Protein AF-0000000074219442 (afdb_homodimer)

InterPro domains:
  IPR007194 Transport protein particle (TRAPP) component [PF04051] (35-181)
  IPR016696 TRAPP I complex, subunit 5 [PIRSF017479] (15-192)
  IPR016696 TRAPP I complex, subunit 5 [PTHR20902] (13-192)
  IPR016696 TRAPP I complex, subunit 5 [cd14943] (30-181)
  IPR024096 NO signalling/Golgi transport ligand-binding domain superfamily [SSF111126] (28-192)

Nearest PDB structures (foldseek):
  2j3w-assembly2_B  TM=8.821E-01  e=2.856E-18  Danio rerio
  7b70-assembly1_F  TM=9.256E-01  e=7.424E-17  Drosophila melanogaster
  2j3r-assembly1_B  TM=8.902E-01  e=1.440E-16  Danio rerio
  7kmt-assembly1_J  TM=8.559E-01  e=8.862E-13  Saccharomyces cerevisiae
  3cue-assembly3_N  TM=8.553E-01  e=2.394E-12  unclassified

pLDDT: mean 84.83, std 19.52, range [26.05, 98.81]

Structure (mmCIF, N/CA/C/O backbone):
data_AF-0000000074219442-model_v1
#
loop_
_entity.id
_entity.type
_entity.pdbx_description
1 polymer 'Trafficking protein particle complex subunit 5'
#
loop_
_atom_site.group_PDB
_atom_site.id
_atom_site.type_symbol
_atom_site.label_atom_id
_atom_site.label_alt_id
_atom_site.label_comp_id
_atom_site.label_asym_id
_atom_site.label_entity_id
_atom_site.label_seq_id
_atom_site.pdbx_PDB_ins_code
_atom_site.Cartn_x
_atom_site.Cartn_y
_atom_site.Cartn_z
_atom_site.occupancy
_atom_site.B_iso_or_equiv
_atom_site.auth_seq_id
_atom_site.auth_comp_id
_atom_site.auth_asym_id
_atom_site.auth_atom_id
_atom_site.pdbx_PDB_model_num
ATOM 1 N N . MET A 1 1 ? 8.703 -20.031 -36.094 1 27.77 1 MET A N 1
ATOM 2 C CA . MET A 1 1 ? 9.367 -18.781 -35.719 1 27.77 1 MET A CA 1
ATOM 3 C C . MET A 1 1 ? 9.289 -18.578 -34.219 1 27.77 1 MET A C 1
ATOM 5 O O . MET A 1 1 ? 8.195 -18.547 -33.625 1 27.77 1 MET A O 1
ATOM 9 N N . ASP A 1 2 ? 10.297 -19.062 -33.438 1 28.5 2 ASP A N 1
ATOM 10 C CA . ASP A 1 2 ? 10.516 -19.344 -32.031 1 28.5 2 ASP A CA 1
ATOM 11 C C . ASP A 1 2 ? 10.578 -18.047 -31.219 1 28.5 2 ASP A C 1
ATOM 13 O O . ASP A 1 2 ? 11.562 -17.312 -31.297 1 28.5 2 ASP A O 1
ATOM 17 N N . THR A 1 3 ? 9.57 -17.25 -31.266 1 30.83 3 THR A N 1
ATOM 18 C CA . THR A 1 3 ? 9.562 -15.922 -30.672 1 30.83 3 THR A CA 1
ATOM 19 C C . THR A 1 3 ? 9.812 -16.016 -29.172 1 30.83 3 THR A C 1
ATOM 21 O O . THR A 1 3 ? 8.875 -16.25 -28.391 1 30.83 3 THR A O 1
ATOM 24 N N . THR A 1 4 ? 11.016 -16.422 -28.844 1 31.28 4 THR A N 1
ATOM 25 C CA . THR A 1 4 ? 11.461 -16.438 -27.453 1 31.28 4 THR A CA 1
ATOM 26 C C . THR A 1 4 ? 11.445 -15.023 -26.859 1 31.28 4 THR A C 1
ATOM 28 O O . THR A 1 4 ? 12.055 -14.109 -27.406 1 31.28 4 THR A O 1
ATOM 31 N N . PRO A 1 5 ? 10.383 -14.625 -26.281 1 33.31 5 PRO A N 1
ATOM 32 C CA . PRO A 1 5 ? 10.438 -13.25 -25.766 1 33.31 5 PRO A CA 1
ATOM 33 C C . PRO A 1 5 ? 11.719 -12.961 -25 1 33.31 5 PRO A C 1
ATOM 35 O O . PRO A 1 5 ? 12.133 -13.758 -24.156 1 33.31 5 PRO 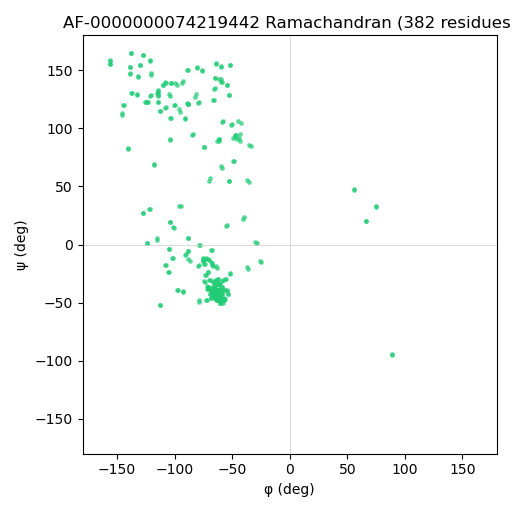A O 1
ATOM 38 N N . VAL A 1 6 ? 12.75 -12.414 -25.641 1 32.22 6 VAL A N 1
ATOM 39 C CA . VAL A 1 6 ? 13.992 -11.93 -25.047 1 32.22 6 VAL A CA 1
ATOM 40 C C . VAL A 1 6 ? 13.68 -11.008 -23.875 1 32.22 6 VAL A C 1
ATOM 42 O O . VAL A 1 6 ? 12.891 -10.07 -24 1 32.22 6 VAL A O 1
ATOM 45 N N . PHE A 1 7 ? 13.836 -11.516 -22.688 1 31.52 7 PHE A N 1
ATOM 46 C CA . PHE A 1 7 ? 13.781 -10.828 -21.406 1 31.52 7 PHE A CA 1
ATOM 47 C C . PHE A 1 7 ? 14.719 -9.633 -21.391 1 31.52 7 PHE A C 1
ATOM 49 O O . PHE A 1 7 ? 15.945 -9.797 -21.422 1 31.52 7 PHE A O 1
ATOM 56 N N . SER A 1 8 ? 14.547 -8.781 -22.359 1 32.91 8 SER A N 1
ATOM 57 C CA . SER A 1 8 ? 15.406 -7.602 -22.281 1 32.91 8 SER A CA 1
ATOM 58 C C . SER A 1 8 ? 15.477 -7.066 -20.859 1 32.91 8 SER A C 1
ATOM 60 O O . SER A 1 8 ? 14.445 -6.863 -20.219 1 32.91 8 SER A O 1
ATOM 62 N N . GLY A 1 9 ? 16.484 -7.469 -20.141 1 29.05 9 GLY A N 1
ATOM 63 C CA . GLY A 1 9 ? 16.953 -7.047 -18.828 1 29.05 9 GLY A CA 1
ATOM 64 C C . GLY A 1 9 ? 16.875 -5.547 -18.625 1 29.05 9 GLY A C 1
ATOM 65 O O . GLY A 1 9 ? 17.891 -4.852 -18.703 1 29.05 9 GLY A O 1
ATOM 66 N N . LYS A 1 10 ? 16.094 -4.832 -19.312 1 34.84 10 LYS A N 1
ATOM 67 C CA . LYS A 1 10 ? 16.188 -3.469 -18.797 1 34.84 10 LYS A CA 1
ATOM 68 C C . LYS A 1 10 ? 16.156 -3.455 -17.281 1 34.84 10 LYS A C 1
ATOM 70 O O . LYS A 1 10 ? 15.312 -4.117 -16.656 1 34.84 10 LYS A O 1
ATOM 75 N N . SER A 1 11 ? 17.219 -3.217 -16.609 1 34.56 11 SER A N 1
ATOM 76 C CA . SER A 1 11 ? 17.422 -3.041 -15.172 1 34.56 11 SER A CA 1
ATOM 77 C C . SER A 1 11 ? 16.266 -2.293 -14.531 1 34.56 11 SER A C 1
ATOM 79 O O . SER A 1 11 ? 16.109 -1.088 -14.734 1 34.56 11 SER A O 1
ATOM 81 N N . ARG A 1 12 ? 15.188 -2.781 -14.711 1 40.31 12 ARG A N 1
ATOM 82 C CA . ARG A 1 12 ? 14.062 -2.092 -14.094 1 40.31 12 ARG A CA 1
ATOM 83 C C . ARG A 1 12 ? 14.383 -1.667 -12.672 1 40.31 12 ARG A C 1
ATOM 85 O O . ARG A 1 12 ? 14.758 -2.498 -11.836 1 40.31 12 ARG A O 1
ATOM 92 N N . PHE A 1 13 ? 14.93 -0.485 -12.484 1 40.91 13 PHE A N 1
ATOM 93 C CA . PHE A 1 13 ? 15.242 0.17 -11.219 1 40.91 13 PHE A CA 1
ATOM 94 C C . PHE A 1 13 ? 14.195 -0.165 -10.164 1 40.91 13 PHE A C 1
ATOM 96 O O . PHE A 1 13 ? 13 0.025 -10.383 1 40.91 13 PHE A O 1
ATOM 103 N N . SER A 1 14 ? 14.438 -1.285 -9.531 1 49.28 14 SER A N 1
ATOM 104 C CA . SER A 1 14 ? 13.547 -1.719 -8.469 1 49.28 14 SER A CA 1
ATOM 105 C C . SER A 1 14 ? 13.555 -0.735 -7.301 1 49.28 14 SER A C 1
ATOM 107 O O . SER A 1 14 ? 14.602 -0.496 -6.695 1 49.28 14 SER A O 1
ATOM 109 N N . PHE A 1 15 ? 12.758 0.187 -7.324 1 50 15 PHE A N 1
ATOM 110 C CA . PHE A 1 15 ? 12.648 1.124 -6.215 1 50 15 PHE A CA 1
ATOM 111 C C . PHE A 1 15 ? 12.852 0.412 -4.883 1 50 15 PHE A C 1
ATOM 113 O O . PHE A 1 15 ? 13.172 1.047 -3.875 1 50 15 PHE A O 1
ATOM 120 N N . LEU A 1 16 ? 12.648 -0.966 -4.863 1 53 16 LEU A N 1
ATOM 121 C CA . LEU A 1 16 ? 12.727 -1.647 -3.576 1 53 16 LEU A CA 1
ATOM 122 C C . LEU A 1 16 ? 14.125 -2.211 -3.344 1 53 16 LEU A C 1
ATOM 124 O O . LEU A 1 16 ? 14.289 -3.203 -2.631 1 53 16 LEU A O 1
ATOM 128 N N . ASP A 1 17 ? 15.18 -1.583 -3.807 1 46.81 17 ASP A N 1
ATOM 129 C CA . ASP A 1 17 ? 16.469 -2.23 -3.65 1 46.81 17 ASP A CA 1
ATOM 130 C C . ASP A 1 17 ? 16.938 -2.197 -2.193 1 46.81 17 ASP A C 1
ATOM 132 O O . ASP A 1 17 ? 18 -2.713 -1.861 1 46.81 17 ASP A O 1
ATOM 136 N N . LYS A 1 18 ? 16.266 -1.42 -1.367 1 50.41 18 LYS A N 1
ATOM 137 C CA . LYS A 1 18 ? 16.859 -1.472 -0.033 1 50.41 18 LYS A CA 1
ATOM 138 C C . LYS A 1 18 ? 16.375 -2.701 0.733 1 50.41 18 LYS A C 1
ATOM 140 O O . LYS A 1 18 ? 15.211 -3.107 0.6 1 50.41 18 LYS A O 1
ATOM 145 N N . SER A 1 19 ? 17.391 -3.531 1.278 1 44.75 19 SER A N 1
ATOM 146 C CA . SER A 1 19 ? 17.281 -4.855 1.879 1 44.75 19 SER A CA 1
ATOM 147 C C . SER A 1 19 ? 16.156 -4.914 2.902 1 44.75 19 SER A C 1
ATOM 149 O O . SER A 1 19 ? 16.141 -4.141 3.861 1 44.75 19 SER A O 1
ATOM 151 N N . ILE A 1 20 ? 14.953 -5.281 2.613 1 48.44 20 ILE A N 1
ATOM 152 C CA . ILE A 1 20 ? 14.023 -5.773 3.623 1 48.44 20 ILE A CA 1
ATOM 153 C C . ILE A 1 20 ? 14.703 -6.84 4.477 1 48.44 20 ILE A C 1
ATOM 155 O O . ILE A 1 20 ? 15 -7.938 3.99 1 48.44 20 ILE A O 1
ATOM 159 N N . GLU A 1 21 ? 15.625 -6.406 5.312 1 42.62 21 GLU A N 1
ATOM 160 C CA . GLU A 1 21 ? 16.344 -7.355 6.156 1 42.62 21 GLU A CA 1
ATOM 161 C C . GLU A 1 21 ? 15.375 -8.211 6.973 1 42.62 21 GLU A C 1
ATOM 163 O O . GLU A 1 21 ? 14.289 -7.75 7.332 1 42.62 21 GLU A O 1
ATOM 168 N N . LYS A 1 22 ? 15.547 -9.562 7.129 1 44.16 22 LYS A N 1
ATOM 169 C CA . LYS A 1 22 ? 14.883 -10.703 7.754 1 44.16 22 LYS A CA 1
ATOM 170 C C . LYS A 1 22 ? 14.625 -10.445 9.234 1 44.16 22 LYS A C 1
ATOM 172 O O . LYS A 1 22 ? 14.883 -11.305 10.078 1 44.16 22 LYS A O 1
ATOM 177 N N . THR A 1 23 ? 14.602 -9.453 9.961 1 38.31 23 THR A N 1
ATOM 178 C CA . THR A 1 23 ? 14.461 -9.812 11.367 1 38.31 23 THR A CA 1
ATOM 179 C C . THR A 1 23 ? 13 -10.023 11.734 1 38.31 23 THR A C 1
ATOM 181 O O . THR A 1 23 ? 12.172 -9.117 11.562 1 38.31 23 THR A O 1
ATOM 184 N N . LYS A 1 24 ? 12.484 -11.234 11.711 1 45.91 24 LYS A N 1
ATOM 185 C CA . LYS A 1 24 ? 11.203 -11.664 12.258 1 45.91 24 LYS A CA 1
ATOM 186 C C . LYS A 1 24 ? 10.805 -10.828 13.477 1 45.91 24 LYS A C 1
ATOM 188 O O . LYS A 1 24 ? 9.922 -11.211 14.242 1 45.91 24 LYS A O 1
ATOM 193 N N . SER A 1 25 ? 11.492 -9.883 13.898 1 44.81 25 SER A N 1
ATOM 194 C CA . SER A 1 25 ? 11.164 -9.188 15.141 1 44.81 25 SER A CA 1
ATOM 195 C C . SER A 1 25 ? 9.984 -8.242 14.953 1 44.81 25 SER A C 1
ATOM 197 O O . SER A 1 25 ? 9.633 -7.891 13.82 1 44.81 25 SER A O 1
ATOM 199 N N . ARG A 1 26 ? 9.227 -8.039 15.984 1 49.53 26 ARG A N 1
ATOM 200 C CA . ARG A 1 26 ? 8.188 -7.027 16.141 1 49.53 26 ARG A CA 1
ATOM 201 C C . ARG A 1 26 ? 8.453 -5.828 15.234 1 49.53 26 ARG A C 1
ATOM 203 O O . ARG A 1 26 ? 7.52 -5.121 14.844 1 49.53 26 ARG A O 1
ATOM 210 N N . SER A 1 27 ? 9.625 -5.754 14.734 1 58.12 27 SER A N 1
ATOM 211 C CA . SER A 1 27 ? 10.125 -4.621 13.961 1 58.12 27 SER A CA 1
ATOM 212 C C . SER A 1 27 ? 9.805 -4.77 12.477 1 58.12 27 SER A C 1
ATOM 214 O O . SER A 1 27 ? 9.914 -3.812 11.711 1 58.12 27 SER A O 1
ATOM 216 N N . ASP A 1 28 ? 8.977 -5.926 12.172 1 78.44 28 ASP A N 1
ATOM 217 C CA . ASP A 1 28 ? 8.75 -6.164 10.75 1 78.44 28 ASP A CA 1
ATOM 218 C C . ASP A 1 28 ? 7.262 -6.145 10.422 1 78.44 28 ASP A C 1
ATOM 220 O O . ASP A 1 28 ? 6.805 -6.887 9.547 1 78.44 28 ASP A O 1
ATOM 224 N N . GLN A 1 29 ? 6.594 -5.324 11.234 1 88.44 29 GLN A N 1
ATOM 225 C CA . GLN A 1 29 ? 5.148 -5.234 11.023 1 88.44 29 GLN A CA 1
ATOM 226 C C . GLN A 1 29 ? 4.699 -3.779 10.93 1 88.44 29 GLN A C 1
ATOM 228 O O . GLN A 1 29 ? 5.387 -2.877 11.414 1 88.44 29 GLN A O 1
ATOM 233 N N . ILE A 1 30 ? 3.629 -3.588 10.273 1 91.06 30 ILE A N 1
ATOM 234 C CA . ILE A 1 30 ? 2.998 -2.279 10.133 1 91.06 30 ILE A CA 1
ATOM 235 C C . ILE A 1 30 ? 1.486 -2.414 10.297 1 91.06 30 ILE A C 1
ATOM 237 O O . ILE A 1 30 ? 0.949 -3.525 10.266 1 91.06 30 ILE A O 1
ATOM 241 N N . SER A 1 31 ? 0.916 -1.296 10.5 1 91.75 31 SER A N 1
ATOM 242 C CA . SER A 1 31 ? -0.524 -1.318 10.734 1 91.75 31 SER A CA 1
ATOM 243 C C . SER A 1 31 ? -1.277 -1.804 9.5 1 91.75 31 SER A C 1
ATOM 245 O O . SER A 1 31 ? -0.92 -1.457 8.367 1 91.75 31 SER A O 1
ATOM 247 N N . LEU A 1 32 ? -2.318 -2.541 9.773 1 91.56 32 LEU A N 1
ATOM 248 C CA . LEU A 1 32 ? -3.205 -2.971 8.695 1 91.56 32 LEU A CA 1
ATOM 249 C C . LEU A 1 32 ? -3.887 -1.774 8.039 1 91.56 32 LEU A C 1
ATOM 251 O O . LEU A 1 32 ? -4.152 -1.787 6.836 1 91.56 32 LEU A O 1
ATOM 255 N N . SER A 1 33 ? -4.121 -0.738 8.773 1 90.5 33 SER A N 1
ATOM 256 C CA . SER A 1 33 ? -4.754 0.472 8.258 1 90.5 33 SER A CA 1
ATOM 257 C C . SER A 1 33 ? -3.902 1.125 7.176 1 90.5 33 SER A C 1
ATOM 259 O O . SER A 1 33 ? -4.418 1.518 6.125 1 90.5 33 SER A O 1
ATOM 261 N N . ALA A 1 34 ? -2.633 1.203 7.457 1 92.62 34 ALA A N 1
ATOM 262 C CA . ALA A 1 34 ? -1.716 1.794 6.484 1 92.62 34 ALA A CA 1
ATOM 263 C C . ALA A 1 34 ? -1.759 1.038 5.16 1 92.62 34 ALA A C 1
ATOM 265 O O . ALA A 1 34 ? -1.825 1.65 4.09 1 92.62 34 ALA A O 1
ATOM 266 N N . PHE A 1 35 ? -1.78 -0.255 5.262 1 93.75 35 PHE A N 1
ATOM 267 C CA . PHE A 1 35 ? -1.862 -1.09 4.07 1 93.75 35 PHE A CA 1
ATOM 268 C C . PHE A 1 35 ? -3.186 -0.872 3.346 1 93.75 35 PHE A C 1
ATOM 270 O O . PHE A 1 35 ? -3.211 -0.711 2.125 1 93.75 35 PHE A O 1
ATOM 277 N N . ALA A 1 36 ? -4.211 -0.86 4.105 1 93.25 36 ALA A N 1
ATOM 278 C CA . ALA A 1 36 ? -5.551 -0.724 3.539 1 93.25 36 ALA A CA 1
ATOM 279 C C . ALA A 1 36 ? -5.691 0.591 2.777 1 93.25 36 ALA A C 1
ATOM 281 O O . ALA A 1 36 ? -6.223 0.618 1.666 1 93.25 36 ALA A O 1
ATOM 282 N N . PHE A 1 37 ? -5.203 1.646 3.303 1 92.44 37 PHE A N 1
ATOM 283 C CA . PHE A 1 37 ? -5.309 2.951 2.662 1 92.44 37 PHE A CA 1
ATOM 284 C C . PHE A 1 37 ? -4.488 2.99 1.378 1 92.44 37 PHE A C 1
ATOM 286 O O . PHE A 1 37 ? -4.926 3.553 0.372 1 92.44 37 PHE A O 1
ATOM 293 N N . LEU A 1 38 ? -3.338 2.402 1.441 1 93.19 38 LEU A N 1
ATOM 294 C CA . LEU A 1 38 ? -2.492 2.367 0.252 1 93.19 38 LEU A CA 1
ATOM 295 C C . LEU A 1 38 ? -3.139 1.533 -0.849 1 93.19 38 LEU A C 1
ATOM 297 O O . LEU A 1 38 ? -3.139 1.93 -2.016 1 93.19 38 LEU A O 1
ATOM 301 N N . PHE A 1 39 ? -3.627 0.401 -0.478 1 95.12 39 PHE A N 1
ATOM 302 C CA . PHE A 1 39 ? -4.227 -0.478 -1.474 1 95.12 39 PHE A CA 1
ATOM 303 C C . PHE A 1 39 ? -5.469 0.162 -2.082 1 95.12 39 PHE A C 1
ATOM 305 O O . PHE A 1 39 ? -5.738 -0.003 -3.275 1 95.12 39 PHE A O 1
ATOM 312 N N . ALA A 1 40 ? -6.188 0.871 -1.245 1 92.62 40 ALA A N 1
ATOM 313 C CA . ALA A 1 40 ? -7.352 1.591 -1.756 1 92.62 40 ALA A CA 1
ATOM 314 C C . ALA A 1 40 ? -6.949 2.594 -2.832 1 92.62 40 ALA A C 1
ATOM 316 O O . ALA A 1 40 ? -7.637 2.74 -3.844 1 92.62 40 ALA A O 1
ATOM 317 N N . GLU A 1 41 ? -5.852 3.271 -2.609 1 92.44 41 GLU A N 1
ATOM 318 C CA . GLU A 1 41 ? -5.348 4.219 -3.602 1 92.44 41 GLU A CA 1
ATOM 319 C C . GLU A 1 41 ? -4.926 3.504 -4.883 1 92.44 41 GLU A C 1
ATOM 321 O O . GLU A 1 41 ? -5.16 4.004 -5.984 1 92.44 41 GLU A O 1
ATOM 326 N N . LEU A 1 42 ? -4.332 2.359 -4.715 1 93.12 42 LEU A N 1
ATOM 327 C CA . LEU A 1 42 ? -3.924 1.566 -5.871 1 93.12 42 LEU A CA 1
ATOM 328 C C . LEU A 1 42 ? -5.137 1.125 -6.684 1 93.12 42 LEU A C 1
ATOM 330 O O . LEU A 1 42 ? -5.129 1.203 -7.914 1 93.12 42 LEU A O 1
ATOM 334 N N . VAL A 1 43 ? -6.152 0.688 -6.008 1 92.19 43 VAL A N 1
ATOM 335 C CA . VAL A 1 43 ? -7.387 0.262 -6.664 1 92.19 43 VAL A CA 1
ATOM 336 C C . VAL A 1 43 ? -8.016 1.443 -7.398 1 92.19 43 VAL A C 1
ATOM 338 O O . VAL A 1 43 ? -8.484 1.298 -8.531 1 92.19 43 VAL A O 1
ATOM 341 N N . GLN A 1 44 ? -8.008 2.566 -6.727 1 88.38 44 GLN A N 1
ATOM 342 C CA . GLN A 1 44 ? -8.547 3.77 -7.355 1 88.38 44 GLN A CA 1
ATOM 343 C C . GLN A 1 44 ? -7.777 4.113 -8.633 1 88.38 44 GLN A C 1
ATOM 345 O O . GLN A 1 44 ? -8.383 4.484 -9.641 1 88.38 44 GLN A O 1
ATOM 350 N N . TYR A 1 45 ? -6.535 4 -8.539 1 87.75 45 TYR A N 1
ATOM 351 C CA . TYR A 1 45 ? -5.699 4.223 -9.711 1 87.75 45 TYR A CA 1
ATOM 352 C C . TYR A 1 45 ? -6.062 3.252 -10.828 1 87.75 45 TYR A C 1
ATOM 354 O O . TYR A 1 45 ? -6.199 3.654 -11.984 1 87.75 45 TYR A O 1
ATOM 362 N N . CYS A 1 46 ? -6.188 1.986 -10.5 1 90.12 46 CYS A N 1
ATOM 363 C CA . CYS A 1 46 ? -6.551 0.983 -11.492 1 90.12 46 CYS A CA 1
ATOM 364 C C . CYS A 1 46 ? -7.902 1.305 -12.117 1 90.12 46 CYS A C 1
ATOM 366 O O . CYS A 1 46 ? -8.07 1.181 -13.336 1 90.12 46 CYS A O 1
ATOM 368 N N . GLU A 1 47 ? -8.773 1.735 -11.297 1 87.31 47 GLU A N 1
ATOM 369 C CA . GLU A 1 47 ? -10.109 2.086 -11.766 1 87.31 47 GLU A CA 1
ATOM 370 C C . GLU A 1 47 ? -10.062 3.256 -12.75 1 87.31 47 GLU A C 1
ATOM 372 O O . GLU A 1 47 ? -10.758 3.252 -13.766 1 87.31 47 GLU A O 1
ATOM 377 N N . ASN A 1 48 ? -9.203 4.195 -12.461 1 86.12 48 ASN A N 1
ATOM 378 C CA . ASN A 1 48 ? -9.125 5.402 -13.273 1 86.12 48 ASN A CA 1
ATOM 379 C C . ASN A 1 48 ? -8.344 5.16 -14.562 1 86.12 48 ASN A C 1
ATOM 381 O O . ASN A 1 48 ? -8.422 5.953 -15.5 1 86.12 48 ASN A O 1
ATOM 385 N N . SER A 1 49 ? -7.602 4.113 -14.57 1 87.06 49 SER A N 1
ATOM 386 C CA . SER A 1 49 ? -6.727 3.852 -15.703 1 87.06 49 SER A CA 1
ATOM 387 C C . SER A 1 49 ? -7.43 3.002 -16.766 1 87.06 49 SER A C 1
ATOM 389 O O . SER A 1 49 ? -6.895 2.787 -17.844 1 87.06 49 SER A O 1
ATOM 391 N N . VAL A 1 50 ? -8.594 2.518 -16.406 1 87 50 VAL A N 1
ATOM 392 C CA . VAL A 1 50 ? -9.273 1.612 -17.328 1 87 50 VAL A CA 1
ATOM 393 C C . VAL A 1 50 ? -10.633 2.184 -17.703 1 87 50 VAL A C 1
ATOM 395 O O . VAL A 1 50 ? -11.164 3.059 -17.016 1 87 50 VAL A O 1
ATOM 398 N N . GLN A 1 51 ? -11.141 1.716 -18.859 1 83.75 51 GLN A N 1
ATOM 399 C CA . GLN A 1 51 ? -12.438 2.191 -19.328 1 83.75 51 GLN A CA 1
ATOM 400 C C . GLN A 1 51 ? -13.562 1.28 -18.859 1 83.75 51 GLN A C 1
ATOM 402 O O . GLN A 1 51 ? -14.633 1.758 -18.469 1 83.75 51 GLN A O 1
ATOM 407 N N . LEU A 1 52 ? -13.281 -0.032 -18.906 1 80.38 52 LEU A N 1
ATOM 408 C CA . LEU A 1 52 ? -14.273 -1.009 -18.469 1 80.38 52 LEU A CA 1
ATOM 409 C C . LEU A 1 52 ? -13.867 -1.646 -17.141 1 80.38 52 LEU A C 1
ATOM 411 O O . LEU A 1 52 ? -12.688 -1.934 -16.922 1 80.38 52 LEU A O 1
ATOM 415 N N . ALA A 1 53 ? -14.82 -1.814 -16.344 1 76.25 53 ALA A N 1
ATOM 416 C CA . ALA A 1 53 ? -14.586 -2.389 -15.016 1 76.25 53 ALA A CA 1
ATOM 417 C C . ALA A 1 53 ? -13.953 -3.77 -15.117 1 76.25 53 ALA A C 1
ATOM 419 O O . ALA A 1 53 ? -13.133 -4.148 -14.281 1 76.25 53 ALA A O 1
ATOM 420 N N . SER A 1 54 ? -14.32 -4.434 -16.188 1 77.12 54 SER A N 1
ATOM 421 C CA . SER A 1 54 ? -13.789 -5.773 -16.406 1 77.12 54 SER A CA 1
ATOM 422 C C . SER A 1 54 ? -12.273 -5.746 -16.578 1 77.12 54 SER A C 1
ATOM 424 O O . SER A 1 54 ? -11.594 -6.738 -16.312 1 77.12 54 SER A O 1
ATOM 426 N N . GLU A 1 55 ? -11.773 -4.578 -16.922 1 91.19 55 GLU A N 1
ATOM 427 C CA . GLU A 1 55 ? -10.344 -4.418 -17.172 1 91.19 55 GLU A CA 1
ATOM 428 C C . GLU A 1 55 ? -9.594 -4.129 -15.875 1 91.19 55 GLU A C 1
ATOM 430 O O . GLU A 1 55 ? -8.367 -4.254 -15.82 1 91.19 55 GLU A O 1
ATOM 435 N N . MET A 1 56 ? -10.336 -3.793 -14.852 1 90.19 56 MET A N 1
ATOM 436 C CA . MET A 1 56 ? -9.711 -3.43 -13.586 1 90.19 56 MET A CA 1
ATOM 437 C C . MET A 1 56 ? -9 -4.629 -12.969 1 90.19 56 MET A C 1
ATOM 439 O O . MET A 1 56 ? -7.883 -4.5 -12.453 1 90.19 56 MET A O 1
ATOM 443 N N . GLN A 1 57 ? -9.633 -5.738 -13.086 1 91.44 57 GLN A N 1
ATOM 444 C CA . GLN A 1 57 ? -9.039 -6.953 -12.531 1 91.44 57 GLN A CA 1
ATOM 445 C C . GLN A 1 57 ? -7.727 -7.293 -13.227 1 91.44 57 GLN A C 1
ATOM 447 O O . GLN A 1 57 ? -6.762 -7.691 -12.57 1 91.44 57 GLN A O 1
ATOM 452 N N . SER A 1 58 ? -7.758 -7.105 -14.523 1 94.56 58 SER A N 1
ATOM 453 C CA . SER A 1 58 ? -6.543 -7.371 -15.289 1 94.56 58 SER A CA 1
ATOM 454 C C . SER A 1 58 ? -5.43 -6.402 -14.906 1 94.56 58 SER A C 1
ATOM 456 O O . SER A 1 58 ? -4.262 -6.793 -14.828 1 94.56 58 SER A O 1
ATOM 458 N N . LYS A 1 59 ? -5.809 -5.203 -14.688 1 94.88 59 LYS A N 1
ATOM 459 C CA . LYS A 1 59 ? -4.82 -4.203 -14.297 1 94.88 59 LYS A CA 1
ATOM 460 C C . LYS A 1 59 ? -4.238 -4.512 -12.922 1 94.88 59 LYS A C 1
ATOM 462 O O . LYS A 1 59 ? -3.029 -4.387 -12.711 1 94.88 59 LYS A O 1
ATOM 467 N N . LEU A 1 60 ? -5.066 -4.895 -12.023 1 95 60 LEU A N 1
ATOM 468 C CA . LEU A 1 60 ? -4.613 -5.293 -10.695 1 95 60 LEU A CA 1
ATOM 469 C C . LEU A 1 60 ? -3.664 -6.48 -10.781 1 95 60 LEU A C 1
ATOM 471 O O . LEU A 1 60 ? -2.635 -6.508 -10.102 1 95 60 LEU A O 1
ATOM 475 N N . SER A 1 61 ? -4.043 -7.418 -11.641 1 97.12 61 SER A N 1
ATOM 476 C CA . SER A 1 61 ? -3.203 -8.594 -11.844 1 97.12 61 SER A CA 1
ATOM 477 C C . SER A 1 61 ? -1.835 -8.203 -12.398 1 97.12 61 SER A C 1
ATOM 479 O O . SER A 1 61 ? -0.818 -8.781 -12.008 1 97.12 61 SER A O 1
ATOM 481 N N . GLU A 1 62 ? -1.819 -7.297 -13.266 1 96.75 62 GLU A N 1
ATOM 482 C CA . GLU A 1 62 ? -0.565 -6.816 -13.844 1 96.75 62 GLU A CA 1
ATOM 483 C C . GLU A 1 62 ? 0.325 -6.188 -12.773 1 96.75 62 GLU A C 1
ATOM 485 O O . GLU A 1 62 ? 1.529 -6.449 -12.727 1 96.75 62 GLU A O 1
ATOM 490 N N . ILE A 1 63 ? -0.244 -5.371 -11.977 1 96.06 63 ILE A N 1
ATOM 491 C CA . ILE A 1 63 ? 0.509 -4.754 -10.898 1 96.06 63 ILE A CA 1
ATOM 492 C C . ILE A 1 63 ? 1.023 -5.832 -9.945 1 96.06 63 ILE A C 1
ATOM 494 O O . ILE A 1 63 ? 2.186 -5.801 -9.531 1 96.06 63 ILE A O 1
ATOM 498 N N . GLY A 1 64 ? 0.1 -6.805 -9.594 1 97.81 64 GLY A N 1
ATOM 499 C CA . GLY A 1 64 ? 0.526 -7.938 -8.797 1 97.81 64 GLY A CA 1
ATOM 500 C C . GLY A 1 64 ? 1.693 -8.695 -9.398 1 97.81 64 GLY A C 1
ATOM 501 O O . GLY A 1 64 ? 2.6 -9.125 -8.68 1 97.81 64 GLY A O 1
ATOM 502 N N . TYR A 1 65 ? 1.65 -8.836 -10.703 1 98.19 65 TYR A N 1
ATOM 503 C CA . TYR A 1 65 ? 2.725 -9.523 -11.406 1 98.19 65 TYR A CA 1
ATOM 504 C C . TYR A 1 65 ? 4.062 -8.828 -11.188 1 98.19 65 TYR A C 1
ATOM 506 O O . TYR A 1 65 ? 5.074 -9.477 -10.914 1 98.19 65 TYR A O 1
ATOM 514 N N . ASN A 1 66 ? 4.07 -7.504 -11.242 1 96.56 66 ASN A N 1
ATOM 515 C CA . ASN A 1 66 ? 5.277 -6.727 -10.984 1 96.56 66 ASN A CA 1
ATOM 516 C C . ASN A 1 66 ? 5.805 -6.957 -9.57 1 96.56 66 ASN A C 1
ATOM 518 O O . ASN A 1 66 ? 7.008 -7.121 -9.367 1 96.56 66 ASN A O 1
ATOM 522 N N . VAL A 1 67 ? 4.918 -6.973 -8.688 1 96.19 67 VAL A N 1
ATOM 523 C CA . VAL A 1 67 ? 5.277 -7.191 -7.289 1 96.19 67 VAL A CA 1
ATOM 524 C C . VAL A 1 67 ? 5.883 -8.586 -7.125 1 96.19 67 VAL A C 1
ATOM 526 O O . VAL A 1 67 ? 6.902 -8.75 -6.449 1 96.19 67 VAL A O 1
ATOM 529 N N . GLY A 1 68 ? 5.207 -9.594 -7.711 1 97.62 68 GLY A N 1
ATOM 530 C CA . GLY A 1 68 ? 5.711 -10.953 -7.629 1 97.62 68 GLY A CA 1
ATOM 531 C C . GLY A 1 68 ? 7.121 -11.102 -8.164 1 97.62 68 GLY A C 1
ATOM 532 O O . GLY A 1 68 ? 7.93 -11.844 -7.605 1 97.62 68 GLY A O 1
ATOM 533 N N . GLN A 1 69 ? 7.379 -10.406 -9.227 1 96.38 69 GLN A N 1
ATOM 534 C CA . GLN A 1 69 ? 8.727 -10.438 -9.789 1 96.38 69 GLN A CA 1
ATOM 535 C C . GLN A 1 69 ? 9.75 -9.898 -8.797 1 96.38 69 GLN A C 1
ATOM 537 O O . GLN A 1 69 ? 10.828 -10.469 -8.641 1 96.38 69 GLN A O 1
ATOM 542 N N . ARG A 1 70 ? 9.391 -8.875 -8.109 1 92.25 70 ARG A N 1
ATOM 543 C CA . ARG A 1 70 ? 10.281 -8.273 -7.125 1 92.25 70 ARG A CA 1
ATOM 544 C C . ARG A 1 70 ? 10.492 -9.211 -5.934 1 92.25 70 ARG A C 1
ATOM 546 O O . ARG A 1 70 ? 11.578 -9.258 -5.359 1 92.25 70 ARG A O 1
ATOM 553 N N . ILE A 1 71 ? 9.453 -9.859 -5.582 1 93.25 71 ILE A N 1
ATOM 554 C CA . ILE A 1 71 ? 9.531 -10.805 -4.473 1 93.25 71 ILE A CA 1
ATOM 555 C C . ILE A 1 71 ? 10.547 -11.898 -4.797 1 93.25 71 ILE A C 1
ATOM 557 O O . ILE A 1 71 ? 11.391 -12.234 -3.961 1 93.25 71 ILE A O 1
ATOM 561 N N . VAL A 1 72 ? 10.484 -12.422 -6 1 93.25 72 VAL A N 1
ATOM 562 C CA . VAL A 1 72 ? 11.406 -13.484 -6.41 1 93.25 72 VAL A CA 1
ATOM 563 C C . VAL A 1 72 ? 12.836 -12.961 -6.383 1 93.25 72 VAL A C 1
ATOM 565 O O . VAL A 1 72 ? 13.742 -13.633 -5.879 1 93.25 72 VAL A O 1
ATOM 568 N N . ASP A 1 73 ? 13.039 -11.758 -6.855 1 89.38 73 ASP A N 1
ATOM 569 C CA . ASP A 1 73 ? 14.359 -11.141 -6.844 1 89.38 73 ASP A CA 1
ATOM 570 C C . ASP A 1 73 ? 14.898 -11.031 -5.418 1 89.38 73 ASP A C 1
ATOM 572 O O . ASP A 1 73 ? 16.062 -11.344 -5.164 1 89.38 73 ASP A O 1
ATOM 576 N N . MET A 1 74 ? 14.055 -10.562 -4.605 1 85.06 74 MET A N 1
ATOM 577 C CA . MET A 1 74 ? 14.43 -10.391 -3.205 1 85.06 74 MET A CA 1
ATOM 578 C C . MET A 1 74 ? 14.789 -11.734 -2.574 1 85.06 74 MET A C 1
ATOM 580 O O . MET A 1 74 ? 15.758 -11.828 -1.815 1 85.06 74 MET A O 1
ATOM 584 N N . MET A 1 75 ? 14.047 -12.734 -2.859 1 83.94 75 MET A N 1
ATOM 585 C CA . MET A 1 75 ? 14.273 -14.062 -2.293 1 83.94 75 MET A CA 1
ATOM 586 C C . MET A 1 75 ? 15.594 -14.641 -2.789 1 83.94 75 MET A C 1
ATOM 588 O O . MET A 1 75 ? 16.297 -15.336 -2.047 1 83.94 75 MET A O 1
ATOM 592 N N . LEU A 1 76 ? 15.93 -14.43 -4.047 1 82.69 76 LEU A N 1
ATOM 593 C CA . LEU A 1 76 ? 17.172 -14.93 -4.645 1 82.69 76 LEU A CA 1
ATOM 594 C C . LEU A 1 76 ? 18.375 -14.211 -4.066 1 82.69 76 LEU A C 1
ATOM 596 O O . LEU A 1 76 ? 19.453 -14.812 -3.93 1 82.69 76 LEU A O 1
ATOM 600 N N . ILE A 1 77 ? 18.188 -12.961 -3.68 1 79.94 77 ILE A N 1
ATOM 601 C CA . ILE A 1 77 ? 19.281 -12.156 -3.135 1 79.94 77 ILE A CA 1
ATOM 602 C C . ILE A 1 77 ? 19.516 -12.531 -1.674 1 79.94 77 ILE A C 1
ATOM 604 O O . ILE A 1 77 ? 20.672 -12.664 -1.239 1 79.94 77 ILE A O 1
ATOM 608 N N . ARG A 1 78 ? 18.562 -12.586 -0.894 1 74.5 78 ARG A N 1
ATOM 609 C CA . ARG A 1 78 ? 18.641 -12.75 0.553 1 74.5 78 ARG A CA 1
ATOM 610 C C . ARG A 1 78 ? 19.094 -14.164 0.916 1 74.5 78 ARG A C 1
ATOM 612 O O . ARG A 1 78 ? 19.75 -14.367 1.935 1 74.5 78 ARG A O 1
ATOM 619 N N . ASP A 1 79 ? 18.594 -15 0.146 1 70.88 79 ASP A N 1
ATOM 620 C CA . ASP A 1 79 ? 18.859 -16.391 0.522 1 70.88 79 ASP A CA 1
ATOM 621 C C . ASP A 1 79 ? 19.938 -17 -0.375 1 70.88 79 ASP A C 1
ATOM 623 O O . ASP A 1 79 ? 19.656 -17.438 -1.487 1 70.88 79 ASP A O 1
ATOM 627 N N . LYS A 1 80 ? 21.188 -16.828 0.112 1 66.62 80 LYS A N 1
ATOM 628 C CA . LYS A 1 80 ? 22.281 -17.438 -0.609 1 66.62 80 LYS A CA 1
ATOM 629 C C . LYS A 1 80 ? 22.031 -18.922 -0.854 1 66.62 80 LYS A C 1
ATOM 631 O O . LYS A 1 80 ? 22.5 -19.484 -1.843 1 66.62 80 LYS A O 1
ATOM 636 N N . ASN A 1 81 ? 21.234 -19.344 0.03 1 65.81 81 ASN A N 1
ATOM 637 C CA . ASN A 1 81 ? 20.953 -20.766 -0.074 1 65.81 81 ASN A CA 1
ATOM 638 C C . ASN A 1 81 ? 19.578 -21.016 -0.679 1 65.81 81 ASN A C 1
ATOM 640 O O . ASN A 1 81 ? 18.969 -22.062 -0.451 1 65.81 81 ASN A O 1
ATOM 644 N N . PHE A 1 82 ? 19.172 -19.969 -1.312 1 70.62 82 PHE A N 1
ATOM 645 C CA . PHE A 1 82 ? 17.875 -20.172 -1.936 1 70.62 82 PHE A CA 1
ATOM 646 C C . PHE A 1 82 ? 17.922 -21.344 -2.906 1 70.62 82 PHE A C 1
ATOM 648 O O . PHE A 1 82 ? 18.688 -21.328 -3.873 1 70.62 82 PHE A O 1
ATOM 655 N N . LYS A 1 83 ? 17.328 -22.406 -2.459 1 76.38 83 LYS A N 1
ATOM 656 C CA . LYS A 1 83 ? 17.219 -23.594 -3.314 1 76.38 83 LYS A CA 1
ATOM 657 C C . LYS A 1 83 ? 15.945 -23.531 -4.164 1 76.38 83 LYS A C 1
ATOM 659 O O . LYS A 1 83 ? 14.844 -23.422 -3.633 1 76.38 83 LYS A O 1
ATOM 664 N N . ARG A 1 84 ? 16.203 -23.562 -5.445 1 81.75 84 ARG A N 1
ATOM 665 C CA . ARG A 1 84 ? 15.078 -23.562 -6.383 1 81.75 84 ARG A CA 1
ATOM 666 C C . ARG A 1 84 ? 14.266 -24.844 -6.27 1 81.75 84 ARG A C 1
ATOM 668 O O . ARG A 1 84 ? 14.828 -25.938 -6.215 1 81.75 84 ARG A O 1
ATOM 675 N N . GLU A 1 85 ? 12.945 -24.641 -6.016 1 88.31 85 GLU A N 1
ATOM 676 C CA . GLU A 1 85 ? 12.062 -25.812 -5.996 1 88.31 85 GLU A CA 1
ATOM 677 C C . GLU A 1 85 ? 11.977 -26.453 -7.379 1 88.31 85 GLU A C 1
ATOM 679 O O . GLU A 1 85 ? 11.836 -25.75 -8.383 1 88.31 85 GLU A O 1
ATOM 684 N N . THR A 1 86 ? 12.094 -27.766 -7.379 1 91.69 86 THR A N 1
ATOM 685 C CA . THR A 1 86 ? 12.016 -28.453 -8.656 1 91.69 86 THR A CA 1
ATOM 686 C C . THR A 1 86 ? 10.68 -29.172 -8.805 1 91.69 86 THR A C 1
ATOM 688 O O . THR A 1 86 ? 10.234 -29.438 -9.922 1 91.69 86 THR A O 1
ATOM 691 N N . ARG A 1 87 ? 10.117 -29.438 -7.609 1 95.69 87 ARG A N 1
ATOM 692 C CA . ARG A 1 87 ? 8.828 -30.125 -7.641 1 95.69 87 ARG A CA 1
ATOM 693 C C . ARG A 1 87 ? 7.676 -29.125 -7.605 1 95.69 87 ARG A C 1
ATOM 695 O O . ARG A 1 87 ? 7.723 -28.141 -6.855 1 95.69 87 ARG A O 1
ATOM 702 N N . LEU A 1 88 ? 6.688 -29.484 -8.438 1 96.81 88 LEU A N 1
ATOM 703 C CA . LEU A 1 88 ? 5.527 -28.609 -8.555 1 96.81 88 LEU A CA 1
ATOM 704 C C . LEU A 1 88 ? 4.852 -28.406 -7.203 1 96.81 88 LEU A C 1
ATOM 706 O O . LEU A 1 88 ? 4.609 -27.266 -6.789 1 96.81 88 LEU A O 1
ATOM 710 N N . ILE A 1 89 ? 4.566 -29.484 -6.492 1 96.06 89 ILE A N 1
ATOM 711 C CA . ILE A 1 89 ? 3.84 -29.422 -5.227 1 96.06 89 ILE A CA 1
ATOM 712 C C . ILE A 1 89 ? 4.652 -28.625 -4.203 1 96.06 89 ILE A C 1
ATOM 714 O O . ILE A 1 89 ? 4.094 -27.875 -3.41 1 96.06 89 ILE A O 1
ATOM 718 N N . ASN A 1 90 ? 5.934 -28.828 -4.199 1 96 90 ASN A N 1
ATOM 719 C CA . ASN A 1 90 ? 6.801 -28.094 -3.285 1 96 90 ASN A CA 1
ATOM 720 C C . ASN A 1 90 ? 6.742 -26.578 -3.537 1 96 90 ASN A C 1
ATOM 722 O O . ASN A 1 90 ? 6.758 -25.797 -2.592 1 96 90 ASN A O 1
ATOM 726 N N . MET A 1 91 ? 6.691 -26.219 -4.801 1 96.88 91 MET A N 1
ATOM 727 C CA . MET A 1 91 ? 6.59 -24.812 -5.16 1 96.88 91 MET A CA 1
ATOM 728 C C . MET A 1 91 ? 5.277 -24.219 -4.656 1 96.88 91 MET A C 1
ATOM 730 O O . MET A 1 91 ? 5.258 -23.094 -4.141 1 96.88 91 MET A O 1
ATOM 734 N N . LEU A 1 92 ? 4.234 -24.984 -4.762 1 98.06 92 LEU A N 1
ATOM 735 C CA . LEU A 1 92 ? 2.936 -24.516 -4.293 1 98.06 92 LEU A CA 1
ATOM 736 C C . LEU A 1 92 ? 2.918 -24.391 -2.771 1 98.06 92 LEU A C 1
ATOM 738 O O . LEU A 1 92 ? 2.357 -23.438 -2.229 1 98.06 92 LEU A O 1
ATOM 742 N N . ILE A 1 93 ? 3.555 -25.312 -2.156 1 96.94 93 ILE A N 1
ATOM 743 C CA . ILE A 1 93 ? 3.672 -25.266 -0.702 1 96.94 93 ILE A CA 1
ATOM 744 C C . ILE A 1 93 ? 4.512 -24.047 -0.296 1 96.94 93 ILE A C 1
ATOM 746 O O . ILE A 1 93 ? 4.188 -23.359 0.671 1 96.94 93 ILE A O 1
ATOM 750 N N . PHE A 1 94 ? 5.52 -23.875 -1.047 1 94.94 94 PHE A N 1
ATOM 751 C CA . PHE A 1 94 ? 6.375 -22.719 -0.814 1 94.94 94 PHE A CA 1
ATOM 752 C C . PHE A 1 94 ? 5.574 -21.422 -0.889 1 94.94 94 PHE A C 1
ATOM 754 O O . PHE A 1 94 ? 5.707 -20.547 -0.028 1 94.94 94 PHE A O 1
ATOM 761 N N . ILE A 1 95 ? 4.75 -21.266 -1.861 1 97.12 95 ILE A N 1
ATOM 762 C CA . ILE A 1 95 ? 3.926 -20.078 -2.029 1 97.12 95 ILE A CA 1
ATOM 763 C C . ILE A 1 95 ? 2.955 -19.953 -0.859 1 97.12 95 ILE A C 1
ATOM 765 O O . ILE A 1 95 ? 2.846 -18.875 -0.248 1 97.12 95 ILE A O 1
ATOM 769 N N . ARG A 1 96 ? 2.336 -20.969 -0.547 1 96.62 96 ARG A N 1
ATOM 770 C CA . ARG A 1 96 ? 1.315 -20.969 0.495 1 96.62 96 ARG A CA 1
ATOM 771 C C . ARG A 1 96 ? 1.929 -20.719 1.866 1 96.62 96 ARG A C 1
ATOM 773 O O . ARG A 1 96 ? 1.362 -19.969 2.674 1 96.62 96 ARG A O 1
ATOM 780 N N . SER A 1 97 ? 3.15 -21.266 2.115 1 94 97 SER A N 1
ATOM 781 C CA . SER A 1 97 ? 3.646 -21.328 3.486 1 94 97 SER A CA 1
ATOM 782 C C . SER A 1 97 ? 4.781 -20.328 3.709 1 94 97 SER A C 1
ATOM 784 O O . SER A 1 97 ? 5.148 -20.047 4.852 1 94 97 SER A O 1
ATOM 786 N N . LYS A 1 98 ? 5.367 -19.844 2.664 1 92.06 98 LYS A N 1
ATOM 787 C CA . LYS A 1 98 ? 6.465 -18.891 2.818 1 92.06 98 LYS A CA 1
ATOM 788 C C . LYS A 1 98 ? 6.07 -17.516 2.303 1 92.06 98 LYS A C 1
ATOM 790 O O . LYS A 1 98 ? 6.156 -16.531 3.033 1 92.06 98 LYS A O 1
ATOM 795 N N . VAL A 1 99 ? 5.586 -17.484 1.109 1 94.5 99 VAL A N 1
ATOM 796 C CA . VAL A 1 99 ? 5.266 -16.203 0.482 1 94.5 99 VAL A CA 1
ATOM 797 C C . VAL A 1 99 ? 4.074 -15.562 1.192 1 94.5 99 VAL A C 1
ATOM 799 O O . VAL A 1 99 ? 4.105 -14.367 1.517 1 94.5 99 VAL A O 1
ATOM 802 N N . TRP A 1 100 ? 3.035 -16.375 1.448 1 95.44 100 TRP A N 1
ATOM 803 C CA . TRP A 1 100 ? 1.809 -15.867 2.055 1 95.44 100 TRP A CA 1
ATOM 804 C C . TRP A 1 100 ? 2.092 -15.25 3.418 1 95.44 100 TRP A C 1
ATOM 806 O O . TRP A 1 100 ? 1.711 -14.102 3.678 1 95.44 100 TRP A O 1
ATOM 816 N N . PRO A 1 101 ? 2.828 -15.93 4.27 1 93.88 101 PRO A N 1
ATOM 817 C CA . PRO A 1 101 ? 3.127 -15.336 5.574 1 93.88 101 PRO A CA 1
ATOM 818 C C . PRO A 1 101 ? 4.016 -14.102 5.473 1 93.88 101 PRO A C 1
ATOM 820 O O . PRO A 1 101 ? 3.883 -13.172 6.273 1 93.88 101 PRO A O 1
ATOM 823 N N . MET A 1 102 ? 4.871 -14.117 4.48 1 91.69 102 MET A N 1
ATOM 824 C CA . MET A 1 102 ? 5.738 -12.969 4.262 1 91.69 102 MET A CA 1
ATOM 825 C C . MET A 1 102 ? 4.922 -11.719 3.951 1 91.69 102 MET A C 1
ATOM 827 O O . MET A 1 102 ? 5.281 -10.617 4.367 1 91.69 102 MET A O 1
ATOM 831 N N . LEU A 1 103 ? 3.861 -11.891 3.328 1 93.62 103 LEU A N 1
ATOM 832 C CA . LEU A 1 103 ? 3.053 -10.758 2.887 1 93.62 103 LEU A CA 1
ATOM 833 C C . LEU A 1 103 ? 1.906 -10.492 3.859 1 93.62 103 LEU A C 1
ATOM 835 O O . LEU A 1 103 ? 1.599 -9.344 4.168 1 93.62 103 LEU A O 1
ATOM 839 N N . PHE A 1 104 ? 1.295 -11.508 4.371 1 93.06 104 PHE A N 1
ATOM 840 C CA . PHE A 1 104 ? 0.001 -11.328 5.02 1 93.06 104 PHE A CA 1
ATOM 841 C C . PHE A 1 104 ? 0.032 -11.852 6.449 1 93.06 104 PHE A C 1
ATOM 843 O O . PHE A 1 104 ? -0.981 -11.82 7.148 1 93.06 104 PHE A O 1
ATOM 850 N N . ASN A 1 105 ? 1.123 -12.336 6.898 1 91.69 105 ASN A N 1
ATOM 851 C CA . ASN A 1 105 ? 1.363 -12.812 8.258 1 91.69 105 ASN A CA 1
ATOM 852 C C . ASN A 1 105 ? 0.531 -14.055 8.57 1 91.69 105 ASN A C 1
ATOM 854 O O . ASN A 1 105 ? 0.202 -14.312 9.727 1 91.69 105 ASN A O 1
ATOM 858 N N . LYS A 1 106 ? 0.052 -14.766 7.566 1 92.94 106 LYS A N 1
ATOM 859 C CA . LYS A 1 106 ? -0.671 -16.031 7.691 1 92.94 106 LYS A CA 1
ATOM 860 C C . LYS A 1 106 ? -0.563 -16.859 6.41 1 92.94 106 LYS A C 1
ATOM 862 O O . LYS A 1 106 ? -0.323 -16.312 5.332 1 92.94 106 LYS A O 1
ATOM 867 N N . GLU A 1 107 ? -0.78 -18.188 6.578 1 95.88 107 GLU A N 1
ATOM 868 C CA . GLU A 1 107 ? -0.807 -19.062 5.406 1 95.88 107 GLU A CA 1
ATOM 869 C C . GLU A 1 107 ? -2.162 -19 4.707 1 95.88 107 GLU A C 1
ATOM 871 O O . GLU A 1 107 ? -3.174 -18.672 5.328 1 95.88 107 GLU A O 1
ATOM 876 N N . ALA A 1 108 ? -2.105 -19.266 3.348 1 96.19 108 ALA A N 1
ATOM 877 C CA . ALA A 1 108 ? -3.391 -19.438 2.672 1 96.19 108 ALA A CA 1
ATOM 878 C C . ALA A 1 108 ? -4.18 -20.594 3.281 1 96.19 108 ALA A C 1
ATOM 880 O O . ALA A 1 108 ? -3.598 -21.547 3.803 1 96.19 108 ALA A O 1
ATOM 881 N N . ASP A 1 109 ? -5.457 -20.562 3.199 1 97.44 109 ASP A N 1
ATOM 882 C CA . ASP A 1 109 ? -6.32 -21.484 3.945 1 97.44 109 ASP A CA 1
ATOM 883 C C . ASP A 1 109 ? -6.242 -22.891 3.383 1 97.44 109 ASP A C 1
ATOM 885 O O . ASP A 1 109 ? -6.188 -23.875 4.137 1 97.44 109 ASP A O 1
ATOM 889 N N . LYS A 1 110 ? -6.348 -23.078 2.074 1 97.62 110 LYS A N 1
ATOM 890 C CA . LYS A 1 110 ? -6.371 -24.406 1.473 1 97.62 110 LYS A CA 1
ATOM 891 C C . LYS A 1 110 ? -5.539 -24.453 0.195 1 97.62 110 LYS A C 1
ATOM 893 O O . LYS A 1 110 ? -5.406 -23.438 -0.498 1 97.62 110 LYS A O 1
ATOM 898 N N . LEU A 1 111 ? -4.945 -25.531 -0.077 1 98 111 LEU A N 1
ATOM 899 C CA . LEU A 1 111 ? -4.309 -25.922 -1.33 1 98 111 LEU A CA 1
ATOM 900 C C . LEU A 1 111 ? -4.863 -27.25 -1.839 1 98 111 LEU A C 1
ATOM 902 O O . LEU A 1 111 ? -4.844 -28.25 -1.121 1 98 111 LEU A O 1
ATOM 906 N N . GLU A 1 112 ? -5.395 -27.219 -3.066 1 97.5 112 GLU A N 1
ATOM 907 C CA . GLU A 1 112 ? -6.027 -28.406 -3.611 1 97.5 112 GLU A CA 1
ATOM 908 C C . GLU A 1 112 ? -5.672 -28.609 -5.082 1 97.5 112 GLU A C 1
ATOM 910 O O . GLU A 1 112 ? -5.348 -27.641 -5.781 1 97.5 112 GLU A O 1
ATOM 915 N N . GLN A 1 113 ? -5.699 -29.812 -5.484 1 97.25 113 GLN A N 1
ATOM 916 C CA . GLN A 1 113 ? -5.598 -30.141 -6.902 1 97.25 113 GLN A CA 1
ATOM 917 C C . GLN A 1 113 ? -6.961 -30.516 -7.484 1 97.25 113 GLN A C 1
ATOM 919 O O . GLN A 1 113 ? -7.754 -31.188 -6.832 1 97.25 113 GLN A O 1
ATOM 924 N N . ALA A 1 114 ? -7.172 -30.016 -8.672 1 96.75 114 ALA A N 1
ATOM 925 C CA . ALA A 1 114 ? -8.422 -30.391 -9.336 1 96.75 114 ALA A CA 1
ATOM 926 C C . ALA A 1 114 ? -8.516 -31.891 -9.531 1 96.75 114 ALA A C 1
ATOM 928 O O . ALA A 1 114 ? -7.527 -32.562 -9.859 1 96.75 114 ALA A O 1
ATOM 929 N N . ASN A 1 115 ? -9.695 -32.406 -9.367 1 94 115 ASN A N 1
ATOM 930 C CA . ASN A 1 115 ? -9.906 -33.844 -9.523 1 94 115 ASN A CA 1
ATOM 931 C C . ASN A 1 115 ? -9.867 -34.281 -10.992 1 94 115 ASN A C 1
ATOM 933 O O . ASN A 1 115 ? -9.422 -35.375 -11.312 1 94 115 ASN A O 1
ATOM 937 N N . ASP A 1 116 ? -10.289 -33.438 -11.859 1 93.81 116 ASP A N 1
ATOM 938 C CA . ASP A 1 116 ? -10.539 -33.812 -13.25 1 93.81 116 ASP A CA 1
ATOM 939 C C . ASP A 1 116 ? -9.43 -33.281 -14.164 1 93.81 116 ASP A C 1
ATOM 941 O O . ASP A 1 116 ? -9.461 -33.531 -15.375 1 93.81 116 ASP A O 1
ATOM 945 N N . ASP A 1 117 ? -8.516 -32.562 -13.648 1 96.38 117 ASP A N 1
ATOM 946 C CA . ASP A 1 117 ? -7.477 -31.953 -14.477 1 96.38 117 ASP A CA 1
ATOM 947 C C . ASP A 1 117 ? -6.145 -31.906 -13.727 1 96.38 117 ASP A C 1
ATOM 949 O O . ASP A 1 117 ? -5.973 -31.078 -12.82 1 96.38 117 ASP A O 1
ATOM 953 N N . LYS A 1 118 ? -5.137 -32.688 -14.148 1 95.31 118 LYS A N 1
ATOM 954 C CA . LYS A 1 118 ? -3.855 -32.812 -13.461 1 95.31 118 LYS A CA 1
ATOM 955 C C . LYS A 1 118 ? -3.07 -31.516 -13.523 1 95.31 118 LYS A C 1
ATOM 957 O O . LYS A 1 118 ? -2.152 -31.297 -12.727 1 95.31 118 LYS A O 1
ATOM 962 N N . ASN A 1 119 ? -3.418 -30.594 -14.453 1 97.88 119 ASN A N 1
ATOM 963 C CA . ASN A 1 119 ? -2.697 -29.344 -14.633 1 97.88 119 ASN A CA 1
ATOM 964 C C . ASN A 1 119 ? -3.25 -28.234 -13.734 1 97.88 119 ASN A C 1
ATOM 966 O O . ASN A 1 119 ? -2.666 -27.156 -13.641 1 97.88 119 ASN A O 1
ATOM 970 N N . THR A 1 120 ? -4.367 -28.531 -13.016 1 98.56 120 THR A N 1
ATOM 971 C CA . THR A 1 120 ? -5.086 -27.453 -12.344 1 98.56 120 THR A CA 1
ATOM 972 C C . THR A 1 120 ? -5.012 -27.625 -10.828 1 98.56 120 THR A C 1
ATOM 974 O O . THR A 1 120 ? -5.305 -28.703 -10.305 1 98.56 120 THR A O 1
ATOM 977 N N . TYR A 1 121 ? -4.617 -26.594 -10.188 1 98.62 121 TYR A N 1
ATOM 978 C CA . TYR A 1 121 ? -4.559 -26.531 -8.727 1 98.62 121 TYR A CA 1
ATOM 979 C C . TYR A 1 121 ? -5.309 -25.297 -8.211 1 98.62 121 TYR A C 1
ATOM 981 O O . TYR A 1 121 ? -5.543 -24.344 -8.961 1 98.62 121 TYR A O 1
ATOM 989 N N . TYR A 1 122 ? -5.648 -25.297 -6.883 1 98.56 122 TYR A N 1
ATOM 990 C CA . TYR A 1 122 ? -6.391 -24.219 -6.262 1 98.56 122 TYR A CA 1
ATOM 991 C C . TYR A 1 122 ? -5.734 -23.781 -4.957 1 98.56 122 TYR A C 1
ATOM 993 O O . TYR A 1 122 ? -5.383 -24.609 -4.125 1 98.56 122 TYR A O 1
ATOM 1001 N N . ILE A 1 123 ? -5.527 -22.547 -4.855 1 98.5 123 ILE A N 1
ATOM 1002 C CA . ILE A 1 123 ? -5.301 -21.938 -3.543 1 98.5 123 ILE A CA 1
ATOM 1003 C C . ILE A 1 123 ? -6.547 -21.188 -3.094 1 98.5 123 ILE A C 1
ATOM 1005 O O . ILE A 1 123 ? -7.086 -20.375 -3.842 1 98.5 123 ILE A O 1
ATOM 1009 N N . ILE A 1 124 ? -6.996 -21.469 -1.919 1 98.38 124 ILE A N 1
ATOM 1010 C CA . ILE A 1 124 ? -8.258 -20.891 -1.46 1 98.38 124 ILE A CA 1
ATOM 1011 C C . ILE A 1 124 ? -8.023 -20.062 -0.197 1 98.38 124 ILE A C 1
ATOM 1013 O O . ILE A 1 124 ? -7.344 -20.516 0.729 1 98.38 124 ILE A O 1
ATOM 1017 N N . GLU A 1 125 ? -8.469 -18.906 -0.217 1 96.56 125 GLU A N 1
ATOM 1018 C CA . GLU A 1 125 ? -8.477 -18 0.928 1 96.56 125 GLU A CA 1
ATOM 1019 C C . GLU A 1 125 ? -9.891 -17.5 1.229 1 96.56 125 GLU A C 1
ATOM 1021 O O . GLU A 1 125 ? -10.539 -16.906 0.373 1 96.56 125 GLU A O 1
ATOM 1026 N N . ARG A 1 126 ? -10.344 -17.734 2.408 1 95.94 126 ARG A N 1
ATOM 1027 C CA . ARG A 1 126 ? -11.711 -17.375 2.775 1 95.94 126 ARG A CA 1
ATOM 1028 C C . ARG A 1 126 ? -11.914 -15.867 2.762 1 95.94 126 ARG A C 1
ATOM 1030 O O . ARG A 1 126 ? -12.93 -15.375 2.273 1 95.94 126 ARG A O 1
ATOM 1037 N N . GLU A 1 127 ? -10.914 -15.117 3.281 1 94.19 127 GLU A N 1
ATOM 1038 C CA . GLU A 1 127 ? -11 -13.664 3.346 1 94.19 127 GLU A CA 1
ATOM 1039 C C . GLU A 1 127 ? -9.664 -13.008 3.021 1 94.19 127 GLU A C 1
ATOM 1041 O O . GLU A 1 127 ? -8.93 -12.609 3.926 1 94.19 127 GLU A O 1
ATOM 1046 N N . PRO A 1 128 ? -9.43 -12.883 1.714 1 94.5 128 PRO A N 1
ATOM 1047 C CA . PRO A 1 128 ? -8.203 -12.164 1.375 1 94.5 128 PRO A CA 1
ATOM 1048 C C . PRO A 1 128 ? -8.18 -10.742 1.929 1 94.5 128 PRO A C 1
ATOM 1050 O O . PRO A 1 128 ? -9.18 -10.031 1.86 1 94.5 128 PRO A O 1
ATOM 1053 N N . ILE A 1 129 ? -7.055 -10.359 2.396 1 91.06 129 ILE A N 1
ATOM 1054 C CA . ILE A 1 129 ? -6.902 -9.07 3.066 1 91.06 129 ILE A CA 1
ATOM 1055 C C . ILE A 1 129 ? -7.223 -7.938 2.092 1 91.06 129 ILE A C 1
ATOM 1057 O O . ILE A 1 129 ? -7.773 -6.91 2.486 1 91.06 129 ILE A O 1
ATOM 1061 N N . VAL A 1 130 ? -6.988 -8.133 0.772 1 93.56 130 VAL A N 1
ATOM 1062 C CA . VAL A 1 130 ? -7.164 -7.109 -0.255 1 93.56 130 VAL A CA 1
ATOM 1063 C C . VAL A 1 130 ? -8.648 -6.91 -0.537 1 93.56 130 VAL A C 1
ATOM 1065 O O . VAL A 1 130 ? -9.047 -5.926 -1.169 1 93.56 130 VAL A O 1
ATOM 1068 N N . ASN A 1 131 ? -9.445 -7.82 -0.073 1 91.94 131 ASN A N 1
ATOM 1069 C CA . ASN A 1 131 ? -10.891 -7.688 -0.247 1 91.94 131 ASN A CA 1
ATOM 1070 C C . ASN A 1 131 ? -11.562 -7.203 1.033 1 91.94 131 ASN A C 1
ATOM 1072 O O . ASN A 1 131 ? -12.727 -6.785 1.008 1 91.94 131 ASN A O 1
ATOM 1076 N N . LYS A 1 132 ? -10.789 -7.238 2.074 1 85.38 132 LYS A N 1
ATOM 1077 C CA . LYS A 1 132 ? -11.367 -6.977 3.391 1 85.38 132 LYS A CA 1
ATOM 1078 C C . LYS A 1 132 ? -11.734 -5.504 3.543 1 85.38 132 LYS A C 1
ATOM 1080 O O . LYS A 1 132 ? -12.773 -5.176 4.113 1 85.38 132 LYS A O 1
ATOM 1085 N N . PHE A 1 133 ? -10.891 -4.633 2.955 1 75.44 133 PHE A N 1
ATOM 1086 C CA . PHE A 1 133 ? -11.078 -3.225 3.287 1 75.44 133 PHE A CA 1
ATOM 1087 C C . PHE A 1 133 ? -11.508 -2.43 2.059 1 75.44 133 PHE A C 1
ATOM 1089 O O . PHE A 1 133 ? -11.555 -1.198 2.094 1 75.44 133 PHE A O 1
ATOM 1096 N N . ILE A 1 134 ? -11.703 -3.098 1.044 1 79.06 134 ILE A N 1
ATOM 1097 C CA . ILE A 1 134 ? -12.078 -2.422 -0.192 1 79.06 134 ILE A CA 1
ATOM 1098 C C . ILE A 1 134 ? -13.594 -2.518 -0.391 1 79.06 134 ILE A C 1
ATOM 1100 O O . ILE A 1 134 ? -14.164 -3.604 -0.308 1 79.06 134 ILE A O 1
ATOM 1104 N N . SER A 1 135 ? -14.18 -1.407 -0.45 1 72.75 135 SER A N 1
ATOM 1105 C CA . SER A 1 135 ? -15.602 -1.388 -0.777 1 72.75 135 SER A CA 1
ATOM 1106 C C . SER A 1 135 ? -15.828 -1.153 -2.268 1 72.75 135 SER A C 1
ATOM 1108 O O . SER A 1 135 ? -15.32 -0.18 -2.83 1 72.75 135 SER A O 1
ATOM 1110 N N . VAL A 1 136 ? -16.344 -2.098 -2.898 1 74.06 136 VAL A N 1
ATOM 1111 C CA . VAL A 1 136 ? -16.672 -1.955 -4.312 1 74.06 136 VAL A CA 1
ATOM 1112 C C . VAL A 1 136 ? -18.156 -1.604 -4.469 1 74.06 136 VAL A C 1
ATOM 1114 O O . VAL A 1 136 ? -19 -2.133 -3.748 1 74.06 136 VAL A O 1
ATOM 1117 N N . PRO A 1 137 ? -18.359 -0.642 -5.395 1 76.94 137 PRO A N 1
ATOM 1118 C CA . PRO A 1 137 ? -19.766 -0.335 -5.668 1 76.94 137 PRO A CA 1
ATOM 1119 C C . PRO A 1 137 ? -20.578 -1.579 -5.992 1 76.94 137 PRO A C 1
ATOM 1121 O O . PRO A 1 137 ? -20.047 -2.564 -6.504 1 76.94 137 PRO A O 1
ATOM 1124 N N . LYS A 1 138 ? -21.859 -1.422 -5.703 1 79 138 LYS A N 1
ATOM 1125 C CA . LYS A 1 138 ? -22.766 -2.551 -5.867 1 79 138 LYS A CA 1
ATOM 1126 C C . LYS A 1 138 ? -22.766 -3.051 -7.309 1 79 138 LYS A C 1
ATOM 1128 O O . LYS A 1 138 ? -22.891 -4.25 -7.555 1 79 138 LYS A O 1
ATOM 1133 N N . ASP A 1 139 ? -22.656 -2.135 -8.25 1 81.94 139 ASP A N 1
ATOM 1134 C CA . ASP A 1 139 ? -22.703 -2.488 -9.664 1 81.94 139 ASP A CA 1
ATOM 1135 C C . ASP A 1 139 ? -21.375 -3.082 -10.133 1 81.94 139 ASP A C 1
ATOM 1137 O O . ASP A 1 139 ? -21.266 -3.541 -11.266 1 81.94 139 ASP A O 1
ATOM 1141 N N . LYS A 1 140 ? -20.391 -3.176 -9.156 1 82.12 140 LYS A N 1
ATOM 1142 C CA . LYS A 1 140 ? -19.078 -3.689 -9.523 1 82.12 140 LYS A CA 1
ATOM 1143 C C . LYS A 1 140 ? -18.656 -4.824 -8.594 1 82.12 140 LYS A C 1
ATOM 1145 O O . LYS A 1 140 ? -17.469 -5.09 -8.43 1 82.12 140 LYS A O 1
ATOM 1150 N N . LYS A 1 141 ? -19.531 -5.469 -8.078 1 81.31 141 LYS A N 1
ATOM 1151 C CA . LYS A 1 141 ? -19.266 -6.527 -7.109 1 81.31 141 LYS A CA 1
ATOM 1152 C C . LYS A 1 141 ? -18.562 -7.719 -7.762 1 81.31 141 LYS A C 1
ATOM 1154 O O . LYS A 1 141 ? -18.016 -8.57 -7.07 1 81.31 141 LYS A O 1
ATOM 1159 N N . TYR A 1 142 ? -18.641 -7.68 -9.047 1 83.44 142 TYR A N 1
ATOM 1160 C CA . TYR A 1 142 ? -18 -8.781 -9.766 1 83.44 142 TYR A CA 1
ATOM 1161 C C . TYR A 1 142 ? -16.484 -8.617 -9.773 1 83.44 142 TYR A C 1
ATOM 1163 O O . TYR A 1 142 ? -15.758 -9.57 -10.086 1 83.44 142 TYR A O 1
ATOM 1171 N N . ILE A 1 143 ? -16.016 -7.508 -9.391 1 87.88 143 ILE A N 1
ATOM 1172 C CA . ILE A 1 143 ? -14.586 -7.27 -9.367 1 87.88 143 ILE A CA 1
ATOM 1173 C C . ILE A 1 143 ? -13.977 -7.902 -8.117 1 87.88 143 ILE A C 1
ATOM 1175 O O . ILE A 1 143 ? -14.438 -7.652 -7.004 1 87.88 143 ILE A O 1
ATOM 1179 N N . ASN A 1 144 ? -13.094 -8.727 -8.281 1 92.88 144 ASN A N 1
ATOM 1180 C CA . ASN A 1 144 ? -12.328 -9.344 -7.203 1 92.88 144 ASN A CA 1
ATOM 1181 C C . ASN A 1 144 ? -10.93 -8.742 -7.094 1 92.88 144 ASN A C 1
ATOM 1183 O O . ASN A 1 144 ? -10.055 -9.039 -7.906 1 92.88 144 ASN A O 1
ATOM 1187 N N . CYS A 1 145 ? -10.656 -7.98 -6.094 1 94.44 145 CYS A N 1
ATOM 1188 C CA . CYS A 1 145 ? -9.391 -7.273 -5.945 1 94.44 145 CYS A CA 1
ATOM 1189 C C . CYS A 1 145 ? -8.25 -8.25 -5.656 1 94.44 145 CYS A C 1
ATOM 1191 O O . CYS A 1 145 ? -7.078 -7.898 -5.797 1 94.44 145 CYS A O 1
ATOM 1193 N N . ALA A 1 146 ? -8.648 -9.477 -5.328 1 96.44 146 ALA A N 1
ATOM 1194 C CA . ALA A 1 146 ? -7.629 -10.5 -5.094 1 96.44 146 ALA A CA 1
ATOM 1195 C C . ALA A 1 146 ? -6.906 -10.859 -6.387 1 96.44 146 ALA A C 1
ATOM 1197 O O . ALA A 1 146 ? -5.906 -11.586 -6.367 1 96.44 146 ALA A O 1
ATOM 1198 N N . ALA A 1 147 ? -7.371 -10.281 -7.48 1 96.75 147 ALA A N 1
ATOM 1199 C CA . ALA A 1 147 ? -6.629 -10.398 -8.734 1 96.75 147 ALA A CA 1
ATOM 1200 C C . ALA A 1 147 ? -5.195 -9.906 -8.57 1 96.75 147 ALA A C 1
ATOM 1202 O O . ALA A 1 147 ? -4.277 -10.414 -9.211 1 96.75 147 ALA A O 1
ATOM 1203 N N . PHE A 1 148 ? -5.023 -8.977 -7.688 1 97.12 148 PHE A N 1
ATOM 1204 C CA . PHE A 1 148 ? -3.701 -8.484 -7.32 1 97.12 148 PHE A CA 1
ATOM 1205 C C . PHE A 1 148 ? -2.822 -9.617 -6.816 1 97.12 148 PHE A C 1
ATOM 1207 O O . PHE A 1 148 ? -1.688 -9.781 -7.27 1 97.12 148 PHE A O 1
ATOM 1214 N N . ILE A 1 149 ? -3.328 -10.422 -5.938 1 98.12 149 ILE A N 1
ATOM 1215 C CA . ILE A 1 149 ? -2.609 -11.562 -5.383 1 98.12 149 ILE A CA 1
ATOM 1216 C C . ILE A 1 149 ? -2.398 -12.617 -6.465 1 98.12 149 ILE A C 1
ATOM 1218 O O . ILE A 1 149 ? -1.341 -13.25 -6.527 1 98.12 149 ILE A O 1
ATOM 1222 N N . GLY A 1 150 ? -3.434 -12.789 -7.281 1 98.31 150 GLY A N 1
ATOM 1223 C CA . GLY A 1 150 ? -3.279 -13.695 -8.406 1 98.31 150 GLY A CA 1
ATOM 1224 C C . GLY A 1 150 ? -2.078 -13.367 -9.273 1 98.31 150 GLY A C 1
ATOM 1225 O O . GLY A 1 150 ? -1.345 -14.266 -9.695 1 98.31 150 GLY A O 1
ATOM 1226 N N . GLY A 1 151 ? -1.904 -12.094 -9.523 1 98.5 151 GLY A N 1
ATOM 1227 C CA . GLY A 1 151 ? -0.742 -11.656 -10.273 1 98.5 151 GLY A CA 1
ATOM 1228 C C . GLY A 1 151 ? 0.573 -11.992 -9.602 1 98.5 151 GLY A C 1
ATOM 1229 O O . GLY A 1 151 ? 1.535 -12.383 -10.273 1 98.5 151 GLY A O 1
ATOM 1230 N N . ILE A 1 152 ? 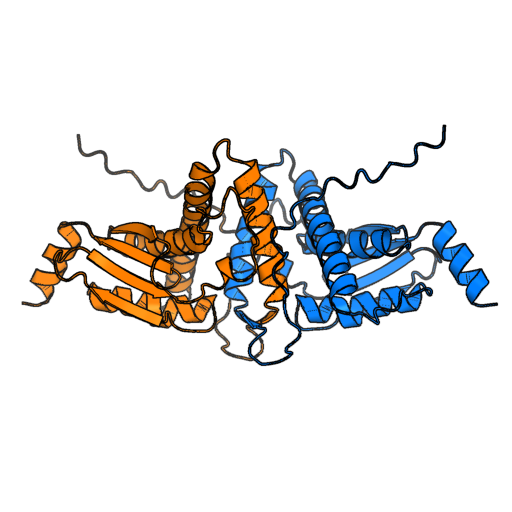0.607 -11.852 -8.336 1 98.5 152 ILE A N 1
ATOM 1231 C CA . ILE A 1 152 ? 1.803 -12.18 -7.57 1 98.5 152 ILE A CA 1
ATOM 1232 C C . ILE A 1 152 ? 2.141 -13.656 -7.75 1 98.5 152 ILE A C 1
ATOM 1234 O O . ILE A 1 152 ? 3.277 -14 -8.078 1 98.5 152 ILE A O 1
ATOM 1238 N N . ILE A 1 153 ? 1.162 -14.516 -7.562 1 98.69 153 ILE A N 1
ATOM 1239 C CA . ILE A 1 153 ? 1.334 -15.961 -7.695 1 98.69 153 ILE A CA 1
ATOM 1240 C C . ILE A 1 153 ? 1.855 -16.297 -9.094 1 98.69 153 ILE A C 1
ATOM 1242 O O . ILE A 1 153 ? 2.82 -17.047 -9.234 1 98.69 153 ILE A O 1
ATOM 1246 N N . GLU A 1 154 ? 1.248 -15.719 -10.039 1 98.81 154 GLU A N 1
ATOM 1247 C CA . GLU A 1 154 ? 1.593 -16 -11.43 1 98.81 154 GLU A CA 1
ATOM 1248 C C . GLU A 1 154 ? 3.043 -15.633 -11.727 1 98.81 154 GLU A C 1
ATOM 1250 O O . GLU A 1 154 ? 3.766 -16.391 -12.367 1 98.81 154 GLU A O 1
ATOM 1255 N N . ALA A 1 155 ? 3.439 -14.477 -11.281 1 98.69 155 ALA A N 1
ATOM 1256 C CA . ALA A 1 155 ? 4.809 -14.023 -11.5 1 98.69 155 ALA A CA 1
ATOM 1257 C C . ALA A 1 155 ? 5.812 -14.969 -10.844 1 98.69 155 ALA A C 1
ATOM 1259 O O . ALA A 1 155 ? 6.805 -15.359 -11.469 1 98.69 155 ALA A O 1
ATOM 1260 N N . ILE A 1 156 ? 5.547 -15.32 -9.633 1 97.88 156 ILE A N 1
ATOM 1261 C CA . ILE A 1 156 ? 6.473 -16.172 -8.891 1 97.88 156 ILE A CA 1
ATOM 1262 C C . ILE A 1 156 ? 6.617 -17.516 -9.602 1 97.88 156 ILE A C 1
ATOM 1264 O O . ILE A 1 156 ? 7.734 -18 -9.82 1 97.88 156 ILE A O 1
ATOM 1268 N N . LEU A 1 157 ? 5.504 -18.109 -10.008 1 98.31 157 LEU A N 1
ATOM 1269 C CA . LEU A 1 157 ? 5.539 -19.391 -10.695 1 98.31 157 LEU A CA 1
ATOM 1270 C C . LEU A 1 157 ? 6.301 -19.281 -12.008 1 98.31 157 LEU A C 1
ATOM 1272 O O . LEU A 1 157 ? 7.203 -20.078 -12.273 1 98.31 157 LEU A O 1
ATOM 1276 N N . ASN A 1 158 ? 5.977 -18.297 -12.758 1 98.25 158 ASN A N 1
ATOM 1277 C CA . ASN A 1 158 ? 6.59 -18.141 -14.078 1 98.25 158 ASN A CA 1
ATOM 1278 C C . ASN A 1 158 ? 8.078 -17.844 -13.969 1 98.25 158 ASN A C 1
ATOM 1280 O O . ASN A 1 158 ? 8.883 -18.359 -14.742 1 98.25 158 ASN A O 1
ATOM 1284 N N . GLU A 1 159 ? 8.461 -17.047 -12.969 1 96.19 159 GLU A N 1
ATOM 1285 C CA . GLU A 1 159 ? 9.859 -16.703 -12.766 1 96.19 159 GLU A CA 1
ATOM 1286 C C . GLU A 1 159 ? 10.656 -17.906 -12.25 1 96.19 159 GLU A C 1
ATOM 1288 O O . GLU A 1 159 ? 11.875 -17.969 -12.422 1 96.19 159 GLU A O 1
ATOM 1293 N N . CYS A 1 160 ? 10.047 -18.812 -11.656 1 95.44 160 CYS A N 1
ATOM 1294 C CA . CYS A 1 160 ? 10.711 -19.984 -11.086 1 95.44 160 CYS A CA 1
ATOM 1295 C C . CYS A 1 160 ? 10.562 -21.188 -12 1 95.44 160 CYS A C 1
ATOM 1297 O O . CYS A 1 160 ? 10.688 -22.328 -11.555 1 95.44 160 CYS A O 1
ATOM 1299 N N . ASN A 1 161 ? 10.148 -20.969 -13.227 1 96.25 161 ASN A N 1
ATOM 1300 C CA . ASN A 1 161 ? 10.109 -21.969 -14.289 1 96.25 161 ASN A CA 1
ATOM 1301 C C . ASN A 1 161 ? 8.961 -22.953 -14.102 1 96.25 161 ASN A C 1
ATOM 1303 O O . ASN A 1 161 ? 9.102 -24.141 -14.383 1 96.25 161 ASN A O 1
ATOM 1307 N N . PHE A 1 162 ? 7.918 -22.484 -13.562 1 98.12 162 PHE A N 1
ATOM 1308 C CA . PHE A 1 162 ? 6.645 -23.188 -13.516 1 98.12 162 PHE A CA 1
ATOM 1309 C C . PHE A 1 162 ? 5.566 -22.406 -14.266 1 98.12 162 PHE A C 1
ATOM 1311 O O . PHE A 1 162 ? 4.602 -21.938 -13.664 1 98.12 162 PHE A O 1
ATOM 1318 N N . PRO A 1 163 ? 5.766 -22.359 -15.594 1 98.62 163 PRO A N 1
ATOM 1319 C CA . PRO A 1 163 ? 4.805 -21.562 -16.359 1 98.62 163 PRO A CA 1
ATOM 1320 C C . PRO A 1 163 ? 3.355 -21.953 -16.078 1 98.62 163 PRO A C 1
ATOM 1322 O O . PRO A 1 163 ? 3.006 -23.141 -16.141 1 98.62 163 PRO A O 1
ATOM 1325 N N . ALA A 1 164 ? 2.514 -20.984 -15.75 1 98.75 164 ALA A N 1
ATOM 1326 C CA . ALA A 1 164 ? 1.127 -21.203 -15.352 1 98.75 164 ALA A CA 1
ATOM 1327 C C . ALA A 1 164 ? 0.279 -19.953 -15.602 1 98.75 164 ALA A C 1
ATOM 1329 O O . ALA A 1 164 ? 0.812 -18.844 -15.742 1 98.75 164 ALA A O 1
ATOM 1330 N N . LYS A 1 165 ? -0.97 -20.141 -15.758 1 98.62 165 LYS A N 1
ATOM 1331 C CA . LYS A 1 165 ? -1.96 -19.062 -15.805 1 98.62 165 LYS A CA 1
ATOM 1332 C C . LYS A 1 165 ? -2.84 -19.078 -14.555 1 98.62 165 LYS A C 1
ATOM 1334 O O . LYS A 1 165 ? -3.248 -20.141 -14.094 1 98.62 165 LYS A O 1
ATOM 1339 N N . ILE A 1 166 ? -3.086 -17.875 -14.023 1 98.56 166 ILE A N 1
ATOM 1340 C CA . ILE A 1 166 ? -3.891 -17.781 -12.812 1 98.56 166 ILE A CA 1
ATOM 1341 C C . ILE A 1 166 ? -5.195 -17.047 -13.125 1 98.56 166 ILE A C 1
ATOM 1343 O O . ILE A 1 166 ? -5.184 -16 -13.781 1 98.56 166 ILE A O 1
ATOM 1347 N N . THR A 1 167 ? -6.277 -17.562 -12.758 1 97.62 167 THR A N 1
ATOM 1348 C CA . THR A 1 167 ? -7.559 -16.859 -12.758 1 97.62 167 THR A CA 1
ATOM 1349 C C . THR A 1 167 ? -8.148 -16.812 -11.352 1 97.62 167 THR A C 1
ATOM 1351 O O . THR A 1 167 ? -7.93 -17.719 -10.547 1 97.62 167 THR A O 1
ATOM 1354 N N . VAL A 1 168 ? -8.852 -15.742 -11.062 1 97.31 168 VAL A N 1
ATOM 1355 C CA . VAL A 1 168 ? -9.367 -15.516 -9.719 1 97.31 168 VAL A CA 1
ATOM 1356 C C . VAL A 1 168 ? -10.891 -15.57 -9.734 1 97.31 168 VAL A C 1
ATOM 1358 O O . VAL A 1 168 ? -11.531 -14.945 -10.594 1 97.31 168 VAL A O 1
ATOM 1361 N N . HIS A 1 169 ? -11.477 -16.344 -8.742 1 96.44 169 HIS A N 1
ATOM 1362 C CA . HIS A 1 169 ? -12.922 -16.562 -8.734 1 96.44 169 HIS A CA 1
ATOM 1363 C C . HIS A 1 169 ? -13.508 -16.312 -7.348 1 96.44 169 HIS A C 1
ATOM 1365 O O . HIS A 1 169 ? -12.867 -16.625 -6.34 1 96.44 169 HIS A O 1
ATOM 1371 N N . TRP A 1 170 ? -14.75 -15.742 -7.395 1 95.44 170 TRP A N 1
ATOM 1372 C CA . TRP A 1 170 ? -15.516 -15.695 -6.152 1 95.44 170 TRP A CA 1
ATOM 1373 C C . TRP A 1 170 ? -16.062 -17.062 -5.797 1 95.44 170 TRP A C 1
ATOM 1375 O O . TRP A 1 170 ? -17.219 -17.391 -6.121 1 95.44 170 TRP A O 1
ATOM 1385 N N . HIS A 1 171 ? -15.328 -17.906 -5.168 1 95.56 171 HIS A N 1
ATOM 1386 C CA . HIS A 1 171 ? -15.664 -19.25 -4.711 1 95.56 171 HIS A CA 1
ATOM 1387 C C . HIS A 1 171 ? -14.984 -19.562 -3.383 1 95.56 171 HIS A C 1
ATOM 1389 O O . HIS A 1 171 ? -13.758 -19.547 -3.287 1 95.56 171 HIS A O 1
ATOM 1395 N N . GLU A 1 172 ? -15.82 -19.875 -2.27 1 96.75 172 GLU A N 1
ATOM 1396 C CA . GLU A 1 172 ? -15.305 -20.125 -0.926 1 96.75 172 GLU A CA 1
ATOM 1397 C C . GLU A 1 172 ? -14.461 -18.953 -0.435 1 96.75 172 GLU A C 1
ATOM 1399 O O . GLU A 1 172 ? -13.367 -19.156 0.102 1 96.75 172 GLU A O 1
ATOM 1404 N N . GLY A 1 173 ? -15.039 -17.797 -0.635 1 95.56 173 GLY A N 1
ATOM 1405 C CA . GLY A 1 173 ? -14.258 -16.578 -0.473 1 95.56 173 GLY A CA 1
ATOM 1406 C C . GLY A 1 173 ? -13.555 -16.156 -1.745 1 95.56 173 GLY A C 1
ATOM 1407 O O . GLY A 1 173 ? -14.172 -15.562 -2.633 1 95.56 173 GLY A O 1
ATOM 1408 N N . THR A 1 174 ? -12.344 -16.531 -1.884 1 97.5 174 THR A N 1
ATOM 1409 C CA . THR A 1 174 ? -11.602 -16.359 -3.127 1 97.5 174 THR A CA 1
ATOM 1410 C C . THR A 1 174 ? -10.797 -17.609 -3.467 1 97.5 174 THR A C 1
ATOM 1412 O O . THR A 1 174 ? -10.125 -18.172 -2.602 1 97.5 174 THR A O 1
ATOM 1415 N N . THR A 1 175 ? -10.961 -18.016 -4.66 1 98.44 175 THR A N 1
ATOM 1416 C CA . THR A 1 175 ? -10.188 -19.141 -5.172 1 98.44 175 THR A CA 1
ATOM 1417 C C . THR A 1 175 ? -9.258 -18.688 -6.289 1 98.44 175 THR A C 1
ATOM 1419 O O . THR A 1 175 ? -9.695 -18.094 -7.277 1 98.44 175 THR A O 1
ATOM 1422 N N . PHE A 1 176 ? -8 -18.938 -6.082 1 98.56 176 PHE A N 1
ATOM 1423 C CA . PHE A 1 176 ? -7.008 -18.766 -7.133 1 98.56 176 PHE A CA 1
ATOM 1424 C C . PHE A 1 176 ? -6.82 -20.047 -7.918 1 98.56 176 PHE A C 1
ATOM 1426 O O . PHE A 1 176 ? -6.289 -21.031 -7.395 1 98.56 176 PHE A O 1
ATOM 1433 N N . MET A 1 177 ? -7.301 -20.047 -9.141 1 98.75 177 MET A N 1
ATOM 1434 C CA . MET A 1 177 ? -7.145 -21.219 -9.992 1 98.75 177 MET A CA 1
ATOM 1435 C C . MET A 1 177 ? -5.84 -21.141 -10.773 1 98.75 177 MET A C 1
ATOM 1437 O O . MET A 1 177 ? -5.605 -20.188 -11.516 1 98.75 177 MET A O 1
ATOM 1441 N N . ILE A 1 178 ? -5.02 -22.125 -10.586 1 98.81 178 ILE A N 1
ATOM 1442 C CA . ILE A 1 178 ? -3.713 -22.203 -11.227 1 98.81 178 ILE A CA 1
ATOM 1443 C C . ILE A 1 178 ? -3.73 -23.297 -12.305 1 98.81 178 ILE A C 1
ATOM 1445 O O . ILE A 1 178 ? -3.939 -24.469 -12.008 1 98.81 178 ILE A O 1
ATOM 1449 N N . LYS A 1 179 ? -3.527 -22.938 -13.484 1 98.75 179 LYS A N 1
ATOM 1450 C CA . LYS A 1 179 ? -3.422 -23.891 -14.586 1 98.75 179 LYS A CA 1
ATOM 1451 C C . LYS A 1 179 ? -2.004 -23.922 -15.156 1 98.75 179 LYS A C 1
ATOM 1453 O O . LYS A 1 179 ? -1.556 -22.953 -15.773 1 98.75 179 LYS A O 1
ATOM 1458 N N . PHE A 1 180 ? -1.34 -25.078 -14.992 1 98.69 180 PHE A N 1
ATOM 1459 C CA . PHE A 1 180 ? 0.05 -25.219 -15.406 1 98.69 180 PHE A CA 1
ATOM 1460 C C . PHE A 1 180 ? 0.139 -25.656 -16.859 1 98.69 180 PHE A C 1
ATOM 1462 O O . PHE A 1 180 ? -0.734 -26.375 -17.359 1 98.69 180 PHE A O 1
ATOM 1469 N N . ASP A 1 181 ? 1.211 -25.234 -17.453 1 98.44 181 ASP A N 1
ATOM 1470 C CA . ASP A 1 181 ? 1.548 -25.734 -18.766 1 98.44 181 ASP A CA 1
ATOM 1471 C C . ASP A 1 181 ? 1.832 -27.234 -18.734 1 98.44 181 ASP A C 1
ATOM 1473 O O . ASP A 1 181 ? 2.348 -27.75 -17.734 1 98.44 181 ASP A O 1
ATOM 1477 N N . ASP A 1 182 ? 1.656 -27.891 -19.875 1 97.88 182 ASP A N 1
ATOM 1478 C CA . ASP A 1 182 ? 1.907 -29.328 -19.984 1 97.88 182 ASP A CA 1
ATOM 1479 C C . ASP A 1 182 ? 3.365 -29.656 -19.672 1 97.88 182 ASP A C 1
ATOM 1481 O O . ASP A 1 182 ? 3.662 -30.703 -19.094 1 97.88 182 ASP A O 1
ATOM 1485 N N . SER A 1 183 ? 4.176 -28.781 -20.031 1 97.38 183 SER A N 1
ATOM 1486 C CA . SER A 1 183 ? 5.605 -29 -19.844 1 97.38 183 SER A CA 1
ATOM 1487 C C . SER A 1 183 ? 5.949 -29.141 -18.359 1 97.38 183 SER A C 1
ATOM 1489 O O . SER A 1 183 ? 6.867 -29.891 -18 1 97.38 183 SER A O 1
ATOM 1491 N N . VAL A 1 184 ? 5.227 -28.422 -17.5 1 97.75 184 VAL A N 1
ATOM 1492 C CA . VAL A 1 184 ? 5.48 -28.469 -16.062 1 97.75 184 VAL A CA 1
ATOM 1493 C C . VAL A 1 184 ? 5.07 -29.828 -15.508 1 97.75 184 VAL A C 1
ATOM 1495 O O . VAL A 1 184 ? 5.797 -30.438 -14.711 1 97.75 184 VAL A O 1
ATOM 1498 N N . ILE A 1 185 ? 3.928 -30.312 -15.961 1 96.62 185 ILE A N 1
ATOM 1499 C CA . ILE A 1 185 ? 3.395 -31.578 -15.492 1 96.62 185 ILE A CA 1
ATOM 1500 C C . ILE A 1 185 ? 4.305 -32.719 -15.953 1 96.62 185 ILE A C 1
ATOM 1502 O O . ILE A 1 185 ? 4.613 -33.625 -15.172 1 96.62 185 ILE A O 1
ATOM 1506 N N . GLU A 1 186 ? 4.711 -32.656 -17.188 1 96.25 186 GLU A N 1
ATOM 1507 C CA . GLU A 1 186 ? 5.59 -33.688 -17.75 1 96.25 186 GLU A CA 1
ATOM 1508 C C . GLU A 1 186 ? 6.91 -33.75 -16.984 1 96.25 186 GLU A C 1
ATOM 1510 O O . GLU A 1 186 ? 7.387 -34.844 -16.656 1 96.25 186 GLU A O 1
ATOM 1515 N N . ARG A 1 187 ? 7.453 -32.594 -16.75 1 95.25 187 ARG A N 1
ATOM 1516 C CA . ARG A 1 187 ? 8.703 -32.531 -15.992 1 95.25 187 ARG A CA 1
ATOM 1517 C C . ARG A 1 187 ? 8.539 -33.094 -14.594 1 95.25 187 ARG A C 1
ATOM 1519 O O . ARG A 1 187 ? 9.406 -33.812 -14.102 1 95.25 187 ARG A O 1
ATOM 1526 N N . ASP A 1 188 ? 7.539 -32.75 -13.984 1 94.44 188 ASP A N 1
ATOM 1527 C CA . ASP A 1 188 ? 7.277 -33.219 -12.617 1 94.44 188 ASP A CA 1
ATOM 1528 C C . ASP A 1 188 ? 7.133 -34.719 -12.562 1 94.44 188 ASP A C 1
ATOM 1530 O O . ASP A 1 188 ? 7.59 -35.375 -11.617 1 94.44 188 ASP A O 1
ATOM 1534 N N . GLN A 1 189 ? 6.469 -35.312 -13.578 1 93.19 189 GLN A N 1
ATOM 1535 C CA . GLN A 1 189 ? 6.281 -36.75 -13.656 1 93.19 189 GLN A CA 1
ATOM 1536 C C . GLN A 1 189 ? 7.617 -37.469 -13.844 1 93.19 189 GLN A C 1
ATOM 1538 O O . GLN A 1 189 ? 7.816 -38.562 -13.312 1 93.19 189 GLN A O 1
ATOM 1543 N N . LEU A 1 190 ? 8.492 -36.812 -14.547 1 92.44 190 LEU A N 1
ATOM 1544 C CA . LEU A 1 190 ? 9.797 -37.406 -14.797 1 92.44 190 LEU A CA 1
ATOM 1545 C C . LEU A 1 190 ? 10.641 -37.406 -13.523 1 92.44 190 LEU A C 1
ATOM 1547 O O . LEU A 1 190 ? 11.438 -38.344 -13.32 1 92.44 190 LEU A O 1
ATOM 1551 N N . LEU A 1 191 ? 10.484 -36.406 -12.773 1 88.75 191 LEU A N 1
ATOM 1552 C CA . LEU A 1 191 ? 11.242 -36.312 -11.531 1 88.75 191 LEU A CA 1
ATOM 1553 C C . LEU A 1 191 ? 10.711 -37.281 -10.484 1 88.75 191 LEU A C 1
ATOM 1555 O O . LEU A 1 191 ? 11.422 -37.625 -9.539 1 88.75 191 LEU A O 1
ATOM 1559 N N . GLU A 1 192 ? 9.477 -37.625 -10.578 1 83.94 192 GLU A N 1
ATOM 1560 C CA . GLU A 1 192 ? 8.875 -38.562 -9.633 1 83.94 192 GLU A CA 1
ATOM 1561 C C . GLU A 1 192 ? 9.344 -39.969 -9.906 1 83.94 192 GLU A C 1
ATOM 1563 O O . GLU A 1 192 ? 9.312 -40.844 -9.008 1 83.94 192 GLU A O 1
ATOM 1568 N N . LYS A 1 193 ? 9.914 -40.312 -11.055 1 73.12 193 LYS A N 1
ATOM 1569 C CA . LYS A 1 193 ? 10.422 -41.656 -11.398 1 73.12 193 LYS A CA 1
ATOM 1570 C C . LYS A 1 193 ? 11.883 -41.812 -10.984 1 73.12 193 LYS A C 1
ATOM 1572 O O . LYS A 1 193 ? 12.625 -40.812 -10.938 1 73.12 193 LYS A O 1
ATOM 1577 N N . MET B 1 1 ? -15.438 39.094 -4.703 1 26.05 1 MET B N 1
ATOM 1578 C CA . MET B 1 1 ? -16.031 37.875 -5.27 1 26.05 1 MET B CA 1
ATOM 1579 C C . MET B 1 1 ? -15.617 36.625 -4.477 1 26.05 1 MET B C 1
ATOM 1581 O O . MET B 1 1 ? -14.422 36.375 -4.316 1 26.05 1 MET B O 1
ATOM 1585 N N . ASP B 1 2 ? -16.422 36.219 -3.473 1 26.27 2 ASP B N 1
ATOM 1586 C CA . ASP B 1 2 ? -16.297 35.312 -2.332 1 26.27 2 ASP B CA 1
ATOM 1587 C C . ASP B 1 2 ? -16.219 33.844 -2.789 1 26.27 2 ASP B C 1
ATOM 1589 O O . ASP B 1 2 ? -17.234 33.25 -3.156 1 26.27 2 ASP B O 1
ATOM 1593 N N . THR B 1 3 ? -15.289 33.531 -3.664 1 29.27 3 THR B N 1
ATOM 1594 C CA . THR B 1 3 ? -15.188 32.219 -4.293 1 29.27 3 THR B CA 1
ATOM 1595 C C . THR B 1 3 ? -15.023 31.125 -3.24 1 29.27 3 THR B C 1
ATOM 1597 O O . THR B 1 3 ? -13.906 30.859 -2.783 1 29.27 3 THR B O 1
ATOM 1600 N N . THR B 1 4 ? -16.047 30.953 -2.449 1 29.66 4 THR B N 1
ATOM 1601 C CA . THR B 1 4 ? -16.109 29.875 -1.461 1 29.66 4 THR B CA 1
ATOM 1602 C C . THR B 1 4 ? -16.047 28.516 -2.139 1 29.66 4 THR B C 1
ATOM 1604 O O . THR B 1 4 ? -16.859 28.219 -3.029 1 29.66 4 THR B O 1
ATOM 1607 N N . PRO B 1 5 ? -14.883 27.984 -2.309 1 32.78 5 PRO B N 1
ATOM 1608 C CA . PRO B 1 5 ? -14.898 26.703 -2.998 1 32.78 5 PRO B CA 1
ATOM 1609 C C . PRO B 1 5 ? -15.945 25.734 -2.43 1 32.78 5 PRO B C 1
ATOM 1611 O O . PRO B 1 5 ? -16.047 25.594 -1.211 1 32.78 5 PRO B O 1
ATOM 1614 N N . VAL B 1 6 ? -17.141 25.688 -3.012 1 32.22 6 VAL B N 1
ATOM 1615 C CA . VAL B 1 6 ? -18.219 24.766 -2.719 1 32.22 6 VAL B CA 1
ATOM 1616 C C . VAL B 1 6 ? -17.703 23.328 -2.752 1 32.22 6 VAL B C 1
ATOM 1618 O O . VAL B 1 6 ? -17.062 22.922 -3.723 1 32.22 6 VAL B O 1
ATOM 1621 N N . PHE B 1 7 ? -17.5 22.766 -1.606 1 31.62 7 PHE B N 1
ATOM 1622 C CA . PHE B 1 7 ? -17.172 21.375 -1.338 1 31.62 7 PHE B CA 1
ATOM 1623 C C . PHE B 1 7 ? -18.188 20.453 -2.008 1 31.62 7 PHE B C 1
ATOM 1625 O O . PHE B 1 7 ? -19.344 20.375 -1.595 1 31.62 7 PHE B O 1
ATOM 1632 N N . SER B 1 8 ? -18.359 20.609 -3.277 1 32.38 8 SER B N 1
ATOM 1633 C CA . SER B 1 8 ? -19.266 19.656 -3.916 1 32.38 8 SER B CA 1
ATOM 1634 C C . SER B 1 8 ? -19 18.234 -3.445 1 32.38 8 SER B C 1
ATOM 1636 O O . SER B 1 8 ? -17.844 17.766 -3.479 1 32.38 8 SER B O 1
ATOM 1638 N N . GLY B 1 9 ? -19.688 17.812 -2.422 1 29.22 9 GLY B N 1
ATOM 1639 C CA . GLY B 1 9 ? -19.812 16.484 -1.836 1 29.22 9 GLY B CA 1
ATOM 1640 C C . GLY B 1 9 ? -19.875 15.375 -2.873 1 29.22 9 GLY B C 1
ATOM 1641 O O . GLY B 1 9 ? -20.969 14.883 -3.193 1 29.22 9 GLY B O 1
ATOM 1642 N N . LYS B 1 10 ? -19.406 15.516 -4.031 1 33.94 10 LYS B N 1
ATOM 1643 C CA . LYS B 1 10 ? -19.5 14.234 -4.734 1 33.94 10 LYS B CA 1
ATOM 1644 C C . LYS B 1 10 ? -19.094 13.078 -3.832 1 33.94 10 LYS B C 1
ATOM 1646 O O . LYS B 1 10 ? -18.031 13.125 -3.197 1 33.94 10 LYS B O 1
ATOM 1651 N N . SER B 1 11 ? -19.953 12.266 -3.297 1 33.59 11 SER B N 1
ATOM 1652 C CA . SER B 1 11 ? -19.844 11.008 -2.564 1 33.59 11 SER B CA 1
ATOM 1653 C C . SER B 1 11 ? -18.688 10.164 -3.107 1 33.59 11 SER B C 1
ATOM 1655 O O . SER B 1 11 ? -18.797 9.602 -4.199 1 33.59 11 SER B O 1
ATOM 1657 N N . ARG B 1 12 ? -17.656 10.664 -3.166 1 39.44 12 ARG B N 1
ATOM 1658 C CA . ARG B 1 12 ? -16.531 9.859 -3.627 1 39.44 12 ARG B CA 1
ATOM 1659 C C . ARG B 1 12 ? -16.516 8.5 -2.947 1 39.44 12 ARG B C 1
ATOM 1661 O O . ARG B 1 12 ? -16.547 8.406 -1.718 1 39.44 12 ARG B O 1
ATOM 1668 N N . PHE B 1 13 ? -17.141 7.574 -3.547 1 40.56 13 PHE B N 1
ATOM 1669 C CA . PHE B 1 13 ? -17.203 6.172 -3.158 1 40.56 13 PHE B CA 1
ATOM 1670 C C . PHE B 1 13 ? -15.883 5.734 -2.521 1 40.56 13 PHE B C 1
ATOM 1672 O O . PHE B 1 13 ? -14.82 5.91 -3.111 1 40.56 13 PHE B O 1
ATOM 1679 N N . SER B 1 14 ? -15.82 6.008 -1.268 1 48.06 14 SER B N 1
ATOM 1680 C CA . SER B 1 14 ? -14.625 5.617 -0.525 1 48.06 14 SER B CA 1
ATOM 1681 C C . SER B 1 14 ? -14.43 4.105 -0.537 1 48.06 14 SER B C 1
ATOM 1683 O O . SER B 1 14 ? -15.297 3.361 -0.07 1 48.06 14 SER B O 1
ATOM 1685 N N . PHE B 1 15 ? -13.797 3.607 -1.428 1 48.59 15 PHE B N 1
ATOM 1686 C CA . PHE B 1 15 ? -13.516 2.18 -1.4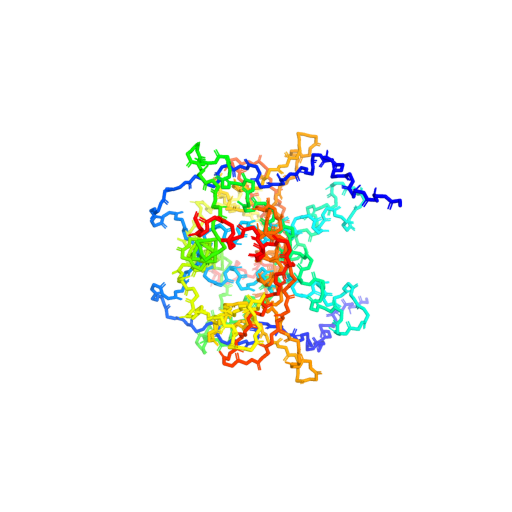9 1 48.59 15 PHE B CA 1
ATOM 1687 C C . PHE B 1 15 ? -13.258 1.617 -0.097 1 48.59 15 PHE B C 1
ATOM 1689 O O . PHE B 1 15 ? -13.352 0.406 0.116 1 48.59 15 PHE B O 1
ATOM 1696 N N . LEU B 1 16 ? -12.922 2.512 0.89 1 52.62 16 LEU B N 1
ATOM 1697 C CA . LEU B 1 16 ? -12.555 1.986 2.201 1 52.62 16 LEU B CA 1
ATOM 1698 C C . LEU B 1 16 ? -13.758 2.002 3.143 1 52.62 16 LEU B C 1
ATOM 1700 O O . LEU B 1 16 ? -13.594 2.143 4.359 1 52.62 16 LEU B O 1
ATOM 1704 N N . ASP B 1 17 ? -14.961 1.803 2.666 1 45.75 17 ASP B N 1
ATOM 1705 C CA . ASP B 1 17 ? -16.078 1.951 3.596 1 45.75 17 ASP B CA 1
ATOM 1706 C C . ASP B 1 17 ? -16.125 0.784 4.578 1 45.75 17 ASP B C 1
ATOM 1708 O O . ASP B 1 17 ? -17 0.745 5.457 1 45.75 17 ASP B O 1
ATOM 1712 N N . LYS B 1 18 ? -15.367 -0.252 4.312 1 49.34 18 LYS B N 1
ATOM 1713 C CA . LYS B 1 18 ? -15.57 -1.298 5.312 1 49.34 18 LYS B CA 1
ATOM 1714 C C . LYS B 1 18 ? -14.758 -1.012 6.574 1 49.34 18 LYS B C 1
ATOM 1716 O O . LYS B 1 18 ? -13.648 -0.473 6.5 1 49.34 18 LYS B O 1
ATOM 1721 N N . SER B 1 19 ? -15.477 -1.068 7.809 1 44.28 19 SER B N 1
ATOM 1722 C CA . SER B 1 19 ? -15.07 -0.666 9.148 1 44.28 19 SER B CA 1
ATOM 1723 C C . SER B 1 19 ? -13.703 -1.228 9.508 1 44.28 19 SER B C 1
ATOM 1725 O O . SER B 1 19 ? -13.492 -2.441 9.477 1 44.28 19 SER B O 1
ATOM 1727 N N . ILE B 1 20 ? -12.602 -0.608 9.297 1 48.16 20 ILE B N 1
ATOM 1728 C CA . ILE B 1 20 ? -11.367 -0.91 10.023 1 48.16 20 ILE B CA 1
ATOM 1729 C C . ILE B 1 20 ? -11.648 -0.944 11.523 1 48.16 20 ILE B C 1
ATOM 1731 O O . ILE B 1 20 ? -11.938 0.09 12.133 1 48.16 20 ILE B O 1
ATOM 1735 N N . GLU B 1 21 ? -12.344 -1.979 11.953 1 42.5 21 GLU B N 1
ATOM 1736 C CA . GLU B 1 21 ? -12.68 -2.092 13.375 1 42.5 21 GLU B CA 1
ATOM 1737 C C . GLU B 1 21 ? -11.43 -2.016 14.25 1 42.5 21 GLU B C 1
ATOM 1739 O O . GLU B 1 21 ? -10.352 -2.432 13.828 1 42.5 21 GLU B O 1
ATOM 1744 N N . LYS B 1 22 ? -11.406 -1.279 15.414 1 44.16 22 LYS B N 1
ATOM 1745 C CA . LYS B 1 22 ? -10.469 -0.917 16.469 1 44.16 22 LYS B CA 1
ATOM 1746 C C . LYS B 1 22 ? -9.844 -2.16 17.109 1 44.16 22 LYS B C 1
ATOM 1748 O O . LYS B 1 22 ? -9.469 -2.139 18.281 1 44.16 22 LYS B O 1
ATOM 1753 N N . THR B 1 23 ? -9.75 -3.34 16.812 1 38.62 23 THR B N 1
ATOM 1754 C CA . THR B 1 23 ? -9.203 -4.148 17.891 1 38.62 23 THR B CA 1
ATOM 1755 C C . THR B 1 23 ? -7.68 -4.121 17.875 1 38.62 23 THR B C 1
ATOM 1757 O O . THR B 1 23 ? -7.059 -4.484 16.875 1 38.62 23 THR B O 1
ATOM 1760 N N . LYS B 1 24 ? -7.023 -3.258 18.625 1 46.12 24 LYS B N 1
ATOM 1761 C CA . LYS B 1 24 ? -5.598 -3.246 18.953 1 46.12 24 LYS B CA 1
ATOM 1762 C C . LYS B 1 24 ? -5.02 -4.66 18.938 1 46.12 24 LYS B C 1
ATOM 1764 O O . LYS B 1 24 ? -3.924 -4.891 19.453 1 46.12 24 LYS B O 1
ATOM 1769 N N . SER B 1 25 ? -5.688 -5.672 18.656 1 44.91 25 SER B N 1
ATOM 1770 C CA . SER B 1 25 ? -5.16 -7.027 18.797 1 44.91 25 SER B CA 1
ATOM 1771 C C . SER B 1 25 ? -4.191 -7.359 17.672 1 44.91 25 SER B C 1
ATOM 1773 O O . SER B 1 25 ? -4.191 -6.699 16.625 1 44.91 25 SER B O 1
ATOM 1775 N N . ARG B 1 26 ? -3.236 -8.18 17.953 1 49.91 26 ARG B N 1
ATOM 1776 C CA . ARG B 1 26 ? -2.324 -8.828 17.016 1 49.91 26 ARG B CA 1
ATOM 1777 C C . ARG B 1 26 ? -2.959 -8.961 15.633 1 49.91 26 ARG B C 1
ATOM 1779 O O . ARG B 1 26 ? -2.254 -9.016 14.625 1 49.91 26 ARG B O 1
ATOM 1786 N N . SER B 1 27 ? -4.23 -8.773 15.57 1 58.22 27 SER B N 1
ATOM 1787 C CA . SER B 1 27 ? -5.047 -8.992 14.383 1 58.22 27 SER B CA 1
ATOM 1788 C C . SER B 1 27 ? -5.109 -7.738 13.516 1 58.22 27 SER B C 1
ATOM 1790 O O . SER B 1 27 ? -5.555 -7.793 12.367 1 58.22 27 SER B O 1
ATOM 1792 N N . ASP B 1 28 ? -4.254 -6.664 13.969 1 78.88 28 ASP B N 1
ATOM 1793 C CA . ASP B 1 28 ? -4.379 -5.414 13.227 1 78.88 28 ASP B CA 1
ATOM 1794 C C . ASP B 1 28 ? -3.037 -4.996 12.625 1 78.88 28 ASP B C 1
ATOM 1796 O O . ASP B 1 28 ? -2.74 -3.805 12.516 1 78.88 28 ASP B O 1
ATOM 1800 N N . GLN B 1 29 ? -2.283 -6.059 12.336 1 88.56 29 GLN B N 1
ATOM 1801 C CA . GLN B 1 29 ? -0.966 -5.785 11.766 1 88.56 29 GLN B CA 1
ATOM 1802 C C . GLN B 1 29 ? -0.732 -6.605 10.5 1 88.56 29 GLN B C 1
ATOM 1804 O O . GLN B 1 29 ? -1.371 -7.641 10.297 1 88.56 29 GLN B O 1
ATOM 1809 N N . ILE B 1 30 ? 0.094 -6.102 9.68 1 91.12 30 ILE B N 1
ATOM 1810 C CA . ILE B 1 30 ? 0.501 -6.77 8.445 1 91.12 30 ILE B CA 1
ATOM 1811 C C . ILE B 1 30 ? 2.008 -6.617 8.25 1 91.12 30 ILE B C 1
ATOM 1813 O O . ILE B 1 30 ? 2.65 -5.809 8.922 1 91.12 30 ILE B O 1
ATOM 1817 N N . SER B 1 31 ? 2.473 -7.418 7.391 1 91.81 31 SER B N 1
ATOM 1818 C CA . SER B 1 31 ? 3.916 -7.406 7.176 1 91.81 31 SER B CA 1
ATOM 1819 C C . SER B 1 31 ? 4.375 -6.074 6.594 1 91.81 31 SER B C 1
ATOM 1821 O O . SER B 1 31 ? 3.699 -5.496 5.742 1 91.81 31 SER B O 1
ATOM 1823 N N . LEU B 1 32 ? 5.527 -5.684 7.043 1 91.62 32 LEU B N 1
ATOM 1824 C CA . LEU B 1 32 ? 6.148 -4.488 6.48 1 91.62 32 LEU B CA 1
ATOM 1825 C C . LEU B 1 32 ? 6.484 -4.691 5.008 1 91.62 32 LEU B C 1
ATOM 1827 O O . LEU B 1 32 ? 6.426 -3.748 4.215 1 91.62 32 LEU B O 1
ATOM 1831 N N . SER B 1 33 ? 6.773 -5.887 4.617 1 90.56 33 SER B N 1
ATOM 1832 C CA . SER B 1 33 ? 7.098 -6.211 3.232 1 90.56 33 SER B CA 1
ATOM 1833 C C . SER B 1 33 ? 5.922 -5.926 2.307 1 90.56 33 SER B C 1
ATOM 1835 O O . SER B 1 33 ? 6.094 -5.336 1.238 1 90.56 33 SER B O 1
ATOM 1837 N N . ALA B 1 34 ? 4.773 -6.336 2.75 1 92.69 34 ALA B N 1
ATOM 1838 C CA . ALA B 1 34 ? 3.57 -6.102 1.954 1 92.69 34 ALA B CA 1
ATOM 1839 C C . ALA B 1 34 ? 3.359 -4.609 1.703 1 92.69 34 ALA B C 1
ATOM 1841 O O . ALA B 1 34 ? 3.072 -4.199 0.577 1 92.69 34 ALA B O 1
ATOM 1842 N N . PHE B 1 35 ? 3.562 -3.85 2.725 1 93.75 35 PHE B N 1
ATOM 1843 C CA . PHE B 1 35 ? 3.432 -2.402 2.604 1 93.75 35 PHE B CA 1
ATOM 1844 C C . PHE B 1 35 ? 4.484 -1.841 1.655 1 93.75 35 PHE B C 1
ATOM 1846 O O . PHE B 1 35 ? 4.172 -1.026 0.784 1 93.75 35 PHE B O 1
ATOM 1853 N N . ALA B 1 36 ? 5.656 -2.291 1.847 1 93.25 36 ALA B N 1
ATOM 1854 C CA . ALA B 1 36 ? 6.777 -1.794 1.05 1 93.25 36 ALA B CA 1
ATOM 1855 C C . ALA B 1 36 ? 6.555 -2.062 -0.436 1 93.25 36 ALA B C 1
ATOM 1857 O O . ALA B 1 36 ? 6.773 -1.183 -1.272 1 93.25 36 ALA B O 1
ATOM 1858 N N . PHE B 1 37 ? 6.09 -3.197 -0.781 1 92.56 37 PHE B N 1
ATOM 1859 C CA . PHE B 1 37 ? 5.863 -3.553 -2.176 1 92.56 37 PHE B CA 1
ATOM 1860 C C . PHE B 1 37 ? 4.738 -2.713 -2.771 1 92.56 37 PHE B C 1
ATOM 1862 O O . PHE B 1 37 ? 4.828 -2.27 -3.92 1 92.56 37 PHE B O 1
ATOM 1869 N N . LEU B 1 38 ? 3.721 -2.52 -1.997 1 93.31 38 LEU B N 1
ATOM 1870 C CA . LEU B 1 38 ? 2.609 -1.706 -2.475 1 93.31 38 LEU B CA 1
ATOM 1871 C C . LEU B 1 38 ? 3.045 -0.26 -2.686 1 93.31 38 LEU B C 1
ATOM 1873 O O . LEU B 1 38 ? 2.693 0.358 -3.693 1 93.31 38 LEU B O 1
ATOM 1877 N N . PHE B 1 39 ? 3.752 0.254 -1.738 1 95.19 39 PHE B N 1
ATOM 1878 C CA . PHE B 1 39 ? 4.176 1.645 -1.841 1 95.19 39 PHE B CA 1
ATOM 1879 C C . PHE B 1 39 ? 5.129 1.835 -3.016 1 95.19 39 PHE B C 1
ATOM 1881 O O . PHE B 1 39 ? 5.094 2.867 -3.688 1 95.19 39 PHE B O 1
ATOM 1888 N N . ALA B 1 40 ? 5.941 0.836 -3.227 1 92.75 40 ALA B N 1
ATOM 1889 C CA . ALA B 1 40 ? 6.836 0.891 -4.383 1 92.75 40 ALA B CA 1
ATOM 1890 C C . ALA B 1 40 ? 6.043 0.996 -5.684 1 92.75 40 ALA B C 1
ATOM 1892 O O . ALA B 1 40 ? 6.422 1.742 -6.59 1 92.75 40 ALA B O 1
ATOM 1893 N N . GLU B 1 41 ? 4.961 0.254 -5.766 1 92.62 41 GLU B N 1
ATOM 1894 C CA . GLU B 1 41 ? 4.105 0.323 -6.949 1 92.62 41 GLU B CA 1
ATOM 1895 C C . GLU B 1 41 ? 3.459 1.698 -7.082 1 92.62 41 GLU B C 1
ATOM 1897 O O . GLU B 1 41 ? 3.33 2.227 -8.188 1 92.62 41 GLU B O 1
ATOM 1902 N N . LEU B 1 42 ? 3.074 2.252 -5.965 1 93.19 42 LEU B N 1
ATOM 1903 C CA . LEU B 1 42 ? 2.484 3.586 -5.965 1 93.19 42 LEU B CA 1
ATOM 1904 C C . LEU B 1 42 ? 3.49 4.625 -6.445 1 93.19 42 LEU B C 1
ATOM 1906 O O . LEU B 1 42 ? 3.154 5.496 -7.25 1 93.19 42 LEU B O 1
ATOM 1910 N N . VAL B 1 43 ? 4.688 4.523 -5.973 1 92.25 43 VAL B N 1
ATOM 1911 C CA . VAL B 1 43 ? 5.75 5.438 -6.375 1 92.25 43 VAL B CA 1
ATOM 1912 C C . VAL B 1 43 ? 6.012 5.301 -7.871 1 92.25 43 VAL B C 1
ATOM 1914 O O . VAL B 1 43 ? 6.188 6.301 -8.57 1 92.25 43 VAL B O 1
ATOM 1917 N N . GLN B 1 44 ? 6.039 4.066 -8.312 1 88.5 44 GLN B N 1
ATOM 1918 C CA . GLN B 1 44 ? 6.242 3.82 -9.734 1 88.5 44 GLN B CA 1
ATOM 1919 C C . GLN B 1 44 ? 5.133 4.461 -10.562 1 88.5 44 GLN B C 1
ATOM 1921 O O . GLN B 1 44 ? 5.398 5.055 -11.609 1 88.5 44 GLN B O 1
ATOM 1926 N N . TYR B 1 45 ? 3.988 4.305 -10.094 1 87.94 45 TYR B N 1
ATOM 1927 C CA . TYR B 1 45 ? 2.854 4.941 -10.75 1 87.94 45 TYR B CA 1
ATOM 1928 C C . TYR B 1 45 ? 3.029 6.453 -10.797 1 87.94 45 TYR B C 1
ATOM 1930 O O . TYR B 1 45 ? 2.807 7.078 -11.836 1 87.94 45 TYR B O 1
ATOM 1938 N N . CYS B 1 46 ? 3.389 7.047 -9.688 1 90.25 46 CYS B N 1
ATOM 1939 C CA . CYS B 1 46 ? 3.6 8.484 -9.633 1 90.25 46 CYS B CA 1
ATOM 1940 C C . CYS B 1 46 ? 4.691 8.914 -10.609 1 90.25 46 CYS B C 1
ATOM 1942 O O . CYS B 1 46 ? 4.555 9.93 -11.297 1 90.25 46 CYS B O 1
ATOM 1944 N N . GLU B 1 47 ? 5.68 8.125 -10.664 1 87.38 47 GLU B N 1
ATOM 1945 C CA . GLU B 1 47 ? 6.793 8.406 -11.562 1 87.38 47 GLU B CA 1
ATOM 1946 C C . GLU B 1 47 ? 6.344 8.375 -13.023 1 87.38 47 GLU B C 1
ATOM 1948 O O . GLU B 1 47 ? 6.738 9.234 -13.82 1 87.38 47 GLU B O 1
ATOM 1953 N N . ASN B 1 48 ? 5.492 7.457 -13.32 1 86.25 48 ASN B N 1
ATOM 1954 C CA . ASN B 1 48 ? 5.051 7.27 -14.703 1 86.25 48 ASN B CA 1
ATOM 1955 C C . ASN B 1 48 ? 3.996 8.297 -15.094 1 86.25 48 ASN B C 1
ATOM 1957 O O . ASN B 1 48 ? 3.732 8.5 -16.281 1 86.25 48 ASN B O 1
ATOM 1961 N N . SER B 1 49 ? 3.416 8.875 -14.125 1 87.12 49 SER B N 1
ATOM 1962 C CA . SER B 1 49 ? 2.312 9.797 -14.391 1 87.12 49 SER B CA 1
ATOM 1963 C C . SER B 1 49 ? 2.814 11.219 -14.578 1 87.12 49 SER B C 1
ATOM 1965 O O . SER B 1 49 ? 2.043 12.117 -14.938 1 87.12 49 SER B O 1
ATOM 1967 N N . VAL B 1 50 ? 4.082 11.422 -14.312 1 87.25 50 VAL B N 1
ATOM 1968 C CA . VAL B 1 50 ? 4.602 12.781 -14.375 1 87.25 50 VAL B CA 1
ATOM 1969 C C . VAL B 1 50 ? 5.734 12.859 -15.398 1 87.25 50 VAL B C 1
ATOM 1971 O O . VAL B 1 50 ? 6.305 11.828 -15.773 1 87.25 50 VAL B O 1
ATOM 1974 N N . GLN B 1 51 ? 5.98 14.078 -15.867 1 84.19 51 GLN B N 1
ATOM 1975 C CA . GLN B 1 51 ? 7.035 14.281 -16.859 1 84.19 51 GLN B CA 1
ATOM 1976 C C . GLN B 1 51 ? 8.352 14.641 -16.188 1 84.19 51 GLN B C 1
ATOM 1978 O O . GLN B 1 51 ? 9.414 14.164 -16.594 1 84.19 51 GLN B O 1
ATOM 1983 N N . LEU B 1 52 ? 8.242 15.508 -15.148 1 80.69 52 LEU B N 1
ATOM 1984 C CA . LEU B 1 52 ? 9.43 15.93 -14.414 1 80.69 52 LEU B CA 1
ATOM 1985 C C . LEU B 1 52 ? 9.469 15.297 -13.031 1 80.69 52 LEU B C 1
ATOM 1987 O O . LEU B 1 52 ? 8.43 15.18 -12.367 1 80.69 52 LEU B O 1
ATOM 1991 N N . ALA B 1 53 ? 10.609 14.898 -12.672 1 76.75 53 ALA B N 1
ATOM 1992 C CA . ALA B 1 53 ? 10.797 14.25 -11.383 1 76.75 53 ALA B CA 1
ATOM 1993 C C . ALA B 1 53 ? 10.352 15.148 -10.242 1 76.75 53 ALA B C 1
ATOM 1995 O O . ALA B 1 53 ? 9.844 14.672 -9.219 1 76.75 53 ALA B O 1
ATOM 1996 N N . SER B 1 54 ? 10.508 16.438 -10.492 1 77.62 54 SER B N 1
ATOM 1997 C CA . SER B 1 54 ? 10.125 17.406 -9.469 1 77.62 54 SER B CA 1
ATOM 1998 C C . SER B 1 54 ? 8.633 17.359 -9.188 1 77.62 54 SER B C 1
ATOM 2000 O O . SER B 1 54 ? 8.18 17.719 -8.102 1 77.62 54 SER B O 1
ATOM 2002 N N . GLU B 1 55 ? 7.906 16.781 -10.141 1 91.31 55 GLU B N 1
ATOM 2003 C CA . GLU B 1 55 ? 6.453 16.719 -10.016 1 91.31 55 GLU B CA 1
ATOM 2004 C C . GLU B 1 55 ? 6.031 15.461 -9.25 1 91.31 55 GLU B C 1
ATOM 2006 O O . GLU B 1 55 ? 4.891 15.359 -8.797 1 91.31 55 GLU B O 1
ATOM 2011 N N . MET B 1 56 ? 6.957 14.562 -9.078 1 90.19 56 MET B N 1
ATOM 2012 C CA . MET B 1 56 ? 6.633 13.297 -8.422 1 90.19 56 MET B CA 1
ATOM 2013 C C . MET B 1 56 ? 6.258 13.531 -6.965 1 90.19 56 MET B C 1
ATOM 2015 O O . MET B 1 56 ? 5.305 12.93 -6.461 1 90.19 56 MET B O 1
ATOM 2019 N N . GLN B 1 57 ? 6.973 14.406 -6.371 1 91.56 57 GLN B N 1
ATOM 2020 C CA . GLN B 1 57 ? 6.699 14.711 -4.969 1 91.56 57 GLN B CA 1
ATOM 2021 C C . GLN B 1 57 ? 5.305 15.297 -4.793 1 91.56 57 GLN B C 1
ATOM 2023 O O . GLN B 1 57 ? 4.598 14.953 -3.842 1 91.56 57 GLN B O 1
ATOM 2028 N N . SER B 1 58 ? 4.98 16.156 -5.734 1 94.69 58 SER B N 1
ATOM 2029 C CA . SER B 1 58 ? 3.652 16.766 -5.68 1 94.69 58 SER B CA 1
ATOM 2030 C C . SER B 1 58 ? 2.561 15.719 -5.887 1 94.69 58 SER B C 1
ATOM 2032 O O . SER B 1 58 ? 1.511 15.773 -5.242 1 94.69 58 SER B O 1
ATOM 2034 N N . LYS B 1 59 ? 2.832 14.82 -6.75 1 95 59 LYS B N 1
ATOM 2035 C CA . LYS B 1 59 ? 1.861 13.758 -7.008 1 95 59 LYS B CA 1
ATOM 2036 C C . LYS B 1 59 ? 1.696 12.859 -5.789 1 95 59 LYS B C 1
ATOM 2038 O O . LYS B 1 59 ? 0.578 12.469 -5.441 1 95 59 LYS B O 1
ATOM 2043 N N . LEU B 1 60 ? 2.766 12.523 -5.172 1 95.06 60 LEU B N 1
ATOM 2044 C CA . LEU B 1 60 ? 2.723 11.734 -3.947 1 95.06 60 LEU B CA 1
ATOM 2045 C C . LEU B 1 60 ? 1.936 12.453 -2.859 1 95.06 60 LEU B C 1
ATOM 2047 O O . LEU B 1 60 ? 1.126 11.844 -2.16 1 95.06 60 LEU B O 1
ATOM 2051 N N . SER B 1 61 ? 2.191 13.758 -2.777 1 97.19 61 SER B N 1
ATOM 2052 C CA . SER B 1 61 ? 1.48 14.57 -1.798 1 97.19 61 SER B CA 1
ATOM 2053 C C . SER B 1 61 ? -0.021 14.578 -2.066 1 97.19 61 SER B C 1
ATOM 2055 O O . SER B 1 61 ? -0.824 14.531 -1.133 1 97.19 61 SER B O 1
ATOM 2057 N N . GLU B 1 62 ? -0.373 14.633 -3.277 1 96.81 62 GLU B N 1
ATOM 2058 C CA . GLU B 1 62 ? -1.782 14.609 -3.658 1 96.81 62 GLU B CA 1
ATOM 2059 C C . GLU B 1 62 ? -2.439 13.289 -3.254 1 96.81 62 GLU B C 1
ATOM 2061 O O . GLU B 1 62 ? -3.549 13.281 -2.719 1 96.81 62 GLU B O 1
ATOM 2066 N N . ILE B 1 63 ? -1.783 12.227 -3.527 1 96.12 63 ILE B N 1
ATOM 2067 C CA . ILE B 1 63 ? -2.301 10.922 -3.135 1 96.12 63 ILE B CA 1
ATOM 2068 C C . ILE B 1 63 ? -2.414 10.852 -1.614 1 96.12 63 ILE B C 1
ATOM 2070 O O . ILE B 1 63 ? -3.426 10.383 -1.083 1 96.12 63 ILE B O 1
ATOM 2074 N N . GLY B 1 64 ? -1.324 11.328 -0.913 1 97.81 64 GLY B N 1
ATOM 2075 C CA . GLY B 1 64 ? -1.383 11.414 0.537 1 97.81 64 GLY B CA 1
ATOM 2076 C C . GLY B 1 64 ? -2.564 12.219 1.041 1 97.81 64 GLY B C 1
ATOM 2077 O O . GLY B 1 64 ? -3.193 11.852 2.035 1 97.81 64 GLY B O 1
ATOM 2078 N N . TYR B 1 65 ? -2.846 13.297 0.337 1 98.19 65 TYR B N 1
ATOM 2079 C CA . TYR B 1 65 ? -3.973 14.141 0.712 1 98.19 65 TYR B CA 1
ATOM 2080 C C . TYR B 1 65 ? -5.281 13.359 0.668 1 98.19 65 TYR B C 1
ATOM 2082 O O . TYR B 1 65 ? -6.098 13.461 1.585 1 98.19 65 TYR B O 1
ATOM 2090 N N . ASN B 1 66 ? -5.465 12.547 -0.352 1 96.5 66 ASN B N 1
ATOM 2091 C CA . ASN B 1 66 ? -6.648 11.703 -0.465 1 96.5 66 ASN B CA 1
ATOM 2092 C C . ASN B 1 66 ? -6.758 10.727 0.702 1 96.5 66 ASN B C 1
ATOM 2094 O O . ASN B 1 66 ? -7.84 10.531 1.259 1 96.5 66 ASN B O 1
ATOM 2098 N N . VAL B 1 67 ? -5.68 10.172 1.02 1 96.12 67 VAL B N 1
ATOM 2099 C CA . VAL B 1 67 ? -5.633 9.227 2.127 1 96.12 67 VAL B CA 1
ATOM 2100 C C . VAL B 1 67 ? -6.004 9.93 3.428 1 96.12 67 VAL B C 1
ATOM 2102 O O . VAL B 1 67 ? -6.781 9.406 4.227 1 96.12 67 VAL B O 1
ATOM 2105 N N . GLY B 1 68 ? -5.391 11.109 3.648 1 97.62 68 GLY B N 1
ATOM 2106 C CA . GLY B 1 68 ? -5.684 11.867 4.852 1 97.62 68 GLY B CA 1
ATOM 2107 C C . GLY B 1 68 ? -7.156 12.195 5.004 1 97.62 68 GLY B C 1
ATOM 2108 O O . GLY B 1 68 ? -7.691 12.156 6.113 1 97.62 68 GLY B O 1
ATOM 2109 N N . GLN B 1 69 ? -7.766 12.508 3.896 1 96.38 69 GLN B N 1
ATOM 2110 C CA . GLN B 1 69 ? -9.195 12.789 3.928 1 96.38 69 GLN B CA 1
ATOM 2111 C C . GLN B 1 69 ? -9.992 11.57 4.391 1 96.38 69 GLN B C 1
ATOM 2113 O O . GLN B 1 69 ? -10.914 11.695 5.195 1 96.38 69 GLN B O 1
ATOM 2118 N N . ARG B 1 70 ? -9.586 10.438 3.957 1 92.38 70 ARG B N 1
ATOM 2119 C CA . ARG B 1 70 ? -10.258 9.203 4.336 1 92.38 70 ARG B CA 1
ATOM 2120 C C . ARG B 1 70 ? -10.039 8.891 5.812 1 92.38 70 ARG B C 1
ATOM 2122 O O . ARG B 1 70 ? -10.93 8.359 6.48 1 92.38 70 ARG B O 1
ATOM 2129 N N . ILE B 1 71 ? -8.867 9.172 6.246 1 93.12 71 ILE B N 1
ATOM 2130 C CA . ILE B 1 71 ? -8.539 8.945 7.648 1 93.12 71 ILE B CA 1
ATOM 2131 C C . ILE B 1 71 ? -9.469 9.773 8.539 1 93.12 71 ILE B C 1
ATOM 2133 O O . ILE B 1 71 ? -10.023 9.266 9.516 1 93.12 71 ILE B O 1
ATOM 2137 N N . VAL B 1 72 ? -9.656 11.031 8.188 1 93.19 72 VAL B N 1
ATOM 2138 C CA . VAL B 1 72 ? -10.516 11.922 8.969 1 93.19 72 VAL B CA 1
ATOM 2139 C C . VAL B 1 72 ? -11.945 11.391 8.961 1 93.19 72 VAL B C 1
ATOM 2141 O O . VAL B 1 72 ? -12.602 11.336 10.008 1 93.19 72 VAL B O 1
ATOM 2144 N N . ASP B 1 73 ? -12.406 10.938 7.828 1 89.31 73 ASP B N 1
ATOM 2145 C CA . ASP B 1 73 ? -13.742 10.359 7.711 1 89.31 73 ASP B CA 1
ATOM 2146 C C . ASP B 1 73 ? -13.906 9.156 8.633 1 89.31 73 ASP B C 1
ATOM 2148 O O . ASP B 1 73 ? -14.922 9.023 9.328 1 89.31 73 ASP B O 1
ATOM 2152 N N . MET B 1 74 ? -12.938 8.352 8.562 1 84.88 74 MET B N 1
ATOM 2153 C CA . MET B 1 74 ? -12.961 7.148 9.383 1 84.88 74 MET B CA 1
ATOM 2154 C C . MET B 1 74 ? -12.977 7.504 10.867 1 84.88 74 MET B C 1
ATOM 2156 O O . MET B 1 74 ? -13.688 6.875 11.648 1 84.88 74 MET B O 1
ATOM 2160 N N . MET B 1 75 ? -12.211 8.453 11.25 1 83.81 75 MET B N 1
ATOM 2161 C CA . MET B 1 75 ? -12.117 8.859 12.648 1 83.81 75 MET B CA 1
ATOM 2162 C C . MET B 1 75 ? -13.445 9.453 13.125 1 83.81 75 MET B C 1
ATOM 2164 O O . MET B 1 75 ? -13.836 9.258 14.273 1 83.81 75 MET B O 1
ATOM 2168 N N . LEU B 1 76 ? -14.133 10.211 12.289 1 82.62 76 LEU B N 1
ATOM 2169 C CA . LEU B 1 76 ? -15.406 10.836 12.625 1 82.62 76 LEU B CA 1
ATOM 2170 C C . LEU B 1 76 ? -16.5 9.789 12.75 1 82.62 76 LEU B C 1
ATOM 2172 O O . LEU B 1 76 ? -17.422 9.938 13.562 1 82.62 76 LEU B O 1
ATOM 2176 N N . ILE B 1 77 ? -16.375 8.695 11.992 1 79.88 77 ILE B N 1
ATOM 2177 C CA . ILE B 1 77 ? -17.375 7.637 12.008 1 79.88 77 ILE B CA 1
ATOM 2178 C C . ILE B 1 77 ? -17.188 6.754 13.234 1 79.88 77 ILE B C 1
ATOM 2180 O O . ILE B 1 77 ? -18.156 6.379 13.898 1 79.88 77 ILE B O 1
ATOM 2184 N N . ARG B 1 78 ? -16.047 6.34 13.5 1 74.62 78 ARG B N 1
ATOM 2185 C CA . ARG B 1 78 ? -15.734 5.352 14.531 1 74.62 78 ARG B CA 1
ATOM 2186 C C . ARG B 1 78 ? -15.906 5.941 15.93 1 74.62 78 ARG B C 1
ATOM 2188 O O . ARG B 1 78 ? -16.266 5.234 16.875 1 74.62 78 ARG B O 1
ATOM 2195 N N . ASP B 1 79 ? -15.523 7.121 15.961 1 70.88 79 ASP B N 1
ATOM 2196 C CA . ASP B 1 79 ? -15.523 7.703 17.297 1 70.88 79 ASP B CA 1
ATOM 2197 C C . ASP B 1 79 ? -16.703 8.656 17.484 1 70.88 79 ASP B C 1
ATOM 2199 O O . ASP B 1 79 ? -16.656 9.812 17.062 1 70.88 79 ASP B O 1
ATOM 2203 N N . LYS B 1 80 ? -17.766 8.039 17.969 1 66.56 80 LYS B N 1
ATOM 2204 C CA . LYS B 1 80 ? -18.938 8.859 18.281 1 66.56 80 LYS B CA 1
ATOM 2205 C C . LYS B 1 80 ? -18.562 10.039 19.172 1 66.56 80 LYS B C 1
ATOM 2207 O O . LYS B 1 80 ? -19.188 11.094 19.109 1 66.56 80 LYS B O 1
ATOM 2212 N N . ASN B 1 81 ? -17.531 9.734 19.812 1 65.75 81 ASN B N 1
ATOM 2213 C CA . ASN B 1 81 ? -17.109 10.773 20.75 1 65.75 81 ASN B CA 1
ATOM 2214 C C . ASN B 1 81 ? -15.906 11.547 20.219 1 65.75 81 ASN B C 1
ATOM 2216 O O . ASN B 1 81 ? -15.141 12.141 20.984 1 65.75 81 ASN B O 1
ATOM 2220 N N . PHE B 1 82 ? -15.82 11.383 18.938 1 70.5 82 PHE B N 1
ATOM 2221 C CA . PHE B 1 82 ? -14.703 12.141 18.375 1 70.5 82 PHE B CA 1
ATOM 2222 C C . PHE B 1 82 ? -14.852 13.625 18.672 1 70.5 82 PHE B C 1
ATOM 2224 O O . PHE B 1 82 ? -15.836 14.25 18.25 1 70.5 82 PHE B O 1
ATOM 2231 N N . LYS B 1 83 ? -14.055 14.055 19.594 1 76 83 LYS B N 1
ATOM 2232 C CA . LYS B 1 83 ? -14.023 15.477 19.922 1 76 83 LYS B CA 1
ATOM 2233 C C . LYS B 1 83 ? -13.039 16.219 19.047 1 76 83 LYS B C 1
ATOM 2235 O O . LYS B 1 83 ? -1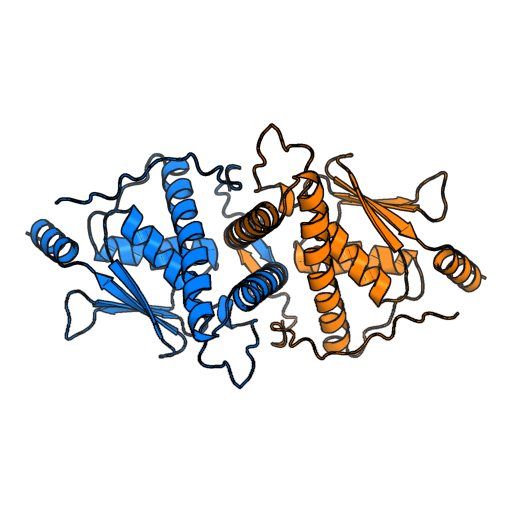1.852 15.891 19 1 76 83 LYS B O 1
ATOM 2240 N N . ARG B 1 84 ? -13.594 17.172 18.344 1 81.62 84 ARG B N 1
ATOM 2241 C CA . ARG B 1 84 ? -12.766 18 17.469 1 81.62 84 ARG B CA 1
ATOM 2242 C C . ARG B 1 84 ? -11.805 18.859 18.297 1 81.62 84 ARG B C 1
ATOM 2244 O O . ARG B 1 84 ? -12.203 19.453 19.297 1 81.62 84 ARG B O 1
ATOM 2251 N N . GLU B 1 85 ? -10.516 18.703 17.969 1 88.25 85 GLU B N 1
ATOM 2252 C CA . GLU B 1 85 ? -9.531 19.547 18.641 1 88.25 85 GLU B CA 1
ATOM 2253 C C . GLU B 1 85 ? -9.719 21.016 18.25 1 88.25 85 GLU B C 1
ATOM 2255 O O . GLU B 1 85 ? -9.922 21.328 17.078 1 88.25 85 GLU B O 1
ATOM 2260 N N . THR B 1 86 ? -9.695 21.844 19.266 1 91.62 86 THR B N 1
ATOM 2261 C CA . THR B 1 86 ? -9.867 23.266 18.984 1 91.62 86 THR B CA 1
ATOM 2262 C C . THR B 1 86 ? -8.531 24 19.094 1 91.62 86 THR B C 1
ATOM 2264 O O . THR B 1 86 ? -8.352 25.062 18.484 1 91.62 86 THR B O 1
ATOM 2267 N N . ARG B 1 87 ? -7.656 23.359 19.875 1 95.62 87 ARG B N 1
ATOM 2268 C CA . ARG B 1 87 ? -6.344 23.984 20.031 1 95.62 87 ARG B CA 1
ATOM 2269 C C . ARG B 1 87 ? -5.359 23.438 19 1 95.62 87 ARG B C 1
ATOM 2271 O O . ARG B 1 87 ? -5.328 22.234 18.734 1 95.62 87 ARG B O 1
ATOM 2278 N N . LEU B 1 88 ? -4.57 24.406 18.531 1 96.75 88 LEU B N 1
ATOM 2279 C CA . LEU B 1 88 ? -3.594 24.062 17.484 1 96.75 88 LEU B CA 1
ATOM 2280 C C . LEU B 1 88 ? -2.619 23 17.984 1 96.75 88 LEU B C 1
ATOM 2282 O O . LEU B 1 88 ? -2.42 21.984 17.328 1 96.75 88 LEU B O 1
ATOM 2286 N N . ILE B 1 89 ? -2.037 23.219 19.156 1 96 89 ILE B N 1
ATOM 2287 C CA . ILE B 1 89 ? -1.019 22.312 19.688 1 96 89 ILE B CA 1
ATOM 2288 C C . ILE B 1 89 ? -1.624 20.938 19.922 1 96 89 ILE B C 1
ATOM 2290 O O . ILE B 1 89 ? -0.969 19.906 19.703 1 96 89 ILE B O 1
ATOM 2294 N N . ASN B 1 90 ? -2.828 20.891 20.391 1 95.94 90 ASN B N 1
ATOM 2295 C CA . ASN B 1 90 ? -3.51 19.625 20.625 1 95.94 90 ASN B CA 1
ATOM 2296 C C . ASN B 1 90 ? -3.701 18.844 19.328 1 95.94 90 ASN B C 1
ATOM 2298 O O . ASN B 1 90 ? -3.564 17.625 19.312 1 95.94 90 ASN B O 1
ATOM 2302 N N . MET B 1 91 ? -4.02 19.562 18.281 1 96.88 91 MET B N 1
ATOM 2303 C CA . MET B 1 91 ? -4.188 18.922 16.969 1 96.88 91 MET B CA 1
ATOM 2304 C C . MET B 1 91 ? -2.873 18.312 16.484 1 96.88 91 MET B C 1
ATOM 2306 O O . MET B 1 91 ? -2.855 17.203 15.953 1 96.88 91 MET B O 1
ATOM 2310 N N . LEU B 1 92 ? -1.811 19.016 16.734 1 98.06 92 LEU B N 1
ATOM 2311 C CA . LEU B 1 92 ? -0.5 18.516 16.328 1 98.06 92 LEU B CA 1
ATOM 2312 C C . LEU B 1 92 ? -0.105 17.297 17.156 1 98.06 92 LEU B C 1
ATOM 2314 O O . LEU B 1 92 ? 0.461 16.344 16.625 1 98.06 92 LEU B O 1
ATOM 2318 N N . ILE B 1 93 ? -0.439 17.359 18.391 1 96.88 93 ILE B N 1
ATOM 2319 C CA . ILE B 1 93 ? -0.18 16.219 19.266 1 96.88 93 ILE B CA 1
ATOM 2320 C C . ILE B 1 93 ? -1.025 15.031 18.828 1 96.88 93 ILE B C 1
ATOM 2322 O O . ILE B 1 93 ? -0.547 13.891 18.812 1 96.88 93 ILE B O 1
ATOM 2326 N N . PHE B 1 94 ? -2.209 15.352 18.5 1 94.88 94 PHE B N 1
ATOM 2327 C CA . PHE B 1 94 ? -3.107 14.328 17.984 1 94.88 94 PHE B CA 1
ATOM 2328 C C . PHE B 1 94 ? -2.514 13.641 16.766 1 94.88 94 PHE B C 1
ATOM 2330 O O . PHE B 1 94 ? -2.521 12.414 16.672 1 94.88 94 PHE B O 1
ATOM 2337 N N . ILE B 1 95 ? -2.002 14.359 15.844 1 97.12 95 ILE B N 1
ATOM 2338 C CA . ILE B 1 95 ? -1.4 13.812 14.633 1 97.12 95 ILE B CA 1
ATOM 2339 C C . ILE B 1 95 ? -0.182 12.969 15 1 97.12 95 ILE B C 1
ATOM 2341 O O . ILE B 1 95 ? -0.049 11.828 14.539 1 97.12 95 ILE B O 1
ATOM 2345 N N . ARG B 1 96 ? 0.618 13.469 15.789 1 96.62 96 ARG B N 1
ATOM 2346 C CA . ARG B 1 96 ? 1.868 12.82 16.172 1 96.62 96 ARG B CA 1
ATOM 2347 C C . ARG B 1 96 ? 1.604 11.547 16.969 1 96.62 96 ARG B C 1
ATOM 2349 O O . ARG B 1 96 ? 2.266 10.531 16.75 1 96.62 96 ARG B O 1
ATOM 2356 N N . SER B 1 97 ? 0.568 11.57 17.859 1 93.94 97 SER B N 1
ATOM 2357 C CA . SER B 1 97 ? 0.455 10.523 18.859 1 93.94 97 SER B CA 1
ATOM 2358 C C . SER B 1 97 ? -0.695 9.57 18.547 1 93.94 97 SER B C 1
ATOM 2360 O O . SER B 1 97 ? -0.781 8.484 19.125 1 93.94 97 SER B O 1
ATOM 2362 N N . LYS B 1 98 ? -1.586 9.984 17.703 1 91.94 98 LYS B N 1
ATOM 2363 C CA . LYS B 1 98 ? -2.713 9.117 17.375 1 91.94 98 LYS B CA 1
ATOM 2364 C C . LYS B 1 98 ? -2.637 8.648 15.922 1 91.94 98 LYS B C 1
ATOM 2366 O O . LYS B 1 98 ? -2.645 7.445 15.648 1 91.94 98 LYS B O 1
ATOM 2371 N N . VAL B 1 99 ? -2.49 9.57 15.031 1 94.44 99 VAL B N 1
ATOM 2372 C CA . VAL B 1 99 ? -2.506 9.25 13.609 1 94.44 99 VAL B CA 1
ATOM 2373 C C . VAL B 1 99 ? -1.26 8.438 13.25 1 94.44 99 VAL B C 1
ATOM 2375 O O . VAL B 1 99 ? -1.351 7.422 12.562 1 94.44 99 VAL B O 1
ATOM 2378 N N . TRP B 1 100 ? -0.093 8.906 13.75 1 95.5 100 TRP B N 1
ATOM 2379 C CA . TRP B 1 100 ? 1.178 8.273 13.422 1 95.5 100 TRP B CA 1
ATOM 2380 C C . TRP B 1 100 ? 1.185 6.809 13.859 1 95.5 100 TRP B C 1
ATOM 2382 O O . TRP B 1 100 ? 1.476 5.918 13.055 1 95.5 100 TRP B O 1
ATOM 2392 N N . PRO B 1 101 ? 0.784 6.535 15.086 1 93.88 101 PRO B N 1
ATOM 2393 C CA . PRO B 1 101 ? 0.767 5.133 15.508 1 93.88 101 PRO B CA 1
ATOM 2394 C C . PRO B 1 101 ? -0.26 4.297 14.75 1 93.88 101 PRO B C 1
ATOM 2396 O O . PRO B 1 101 ? -0.036 3.109 14.508 1 93.88 101 PRO B O 1
ATOM 2399 N N . MET B 1 102 ? -1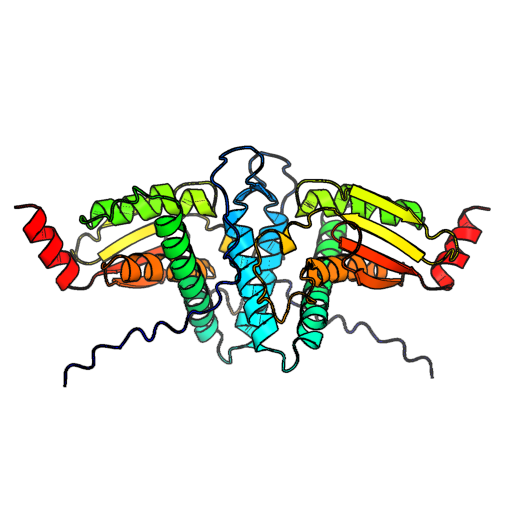.332 4.941 14.383 1 91.56 102 MET B N 1
ATOM 2400 C CA . MET B 1 102 ? -2.361 4.25 13.617 1 91.56 102 MET B CA 1
ATOM 2401 C C . MET B 1 102 ? -1.809 3.773 12.273 1 91.56 102 MET B C 1
ATOM 2403 O O . MET B 1 102 ? -2.178 2.701 11.797 1 91.56 102 MET B O 1
ATOM 2407 N N . LEU B 1 103 ? -0.949 4.477 11.734 1 93.56 103 LEU B N 1
ATOM 2408 C CA . LEU B 1 103 ? -0.429 4.172 10.406 1 93.56 103 LEU B CA 1
ATOM 2409 C C . LEU B 1 103 ? 0.89 3.41 10.5 1 93.56 103 LEU B C 1
ATOM 2411 O O . LEU B 1 103 ? 1.121 2.465 9.742 1 93.56 103 LEU B O 1
ATOM 2415 N N . PHE B 1 104 ? 1.735 3.768 11.422 1 93.12 104 PHE B N 1
ATOM 2416 C CA . PHE B 1 104 ? 3.119 3.316 11.336 1 93.12 104 PHE B CA 1
ATOM 2417 C C . PHE B 1 104 ? 3.525 2.584 12.609 1 93.12 104 PHE B C 1
ATOM 2419 O O . PHE B 1 104 ? 4.672 2.152 12.75 1 93.12 104 PHE B O 1
ATOM 2426 N N . ASN B 1 105 ? 2.662 2.434 13.531 1 91.62 105 ASN B N 1
ATOM 2427 C CA . ASN B 1 105 ? 2.842 1.698 14.781 1 91.62 105 ASN B CA 1
ATOM 2428 C C . ASN B 1 105 ? 3.873 2.369 15.688 1 91.62 105 ASN B C 1
ATOM 2430 O O . ASN B 1 105 ? 4.52 1.704 16.5 1 91.62 105 ASN B O 1
ATOM 2434 N 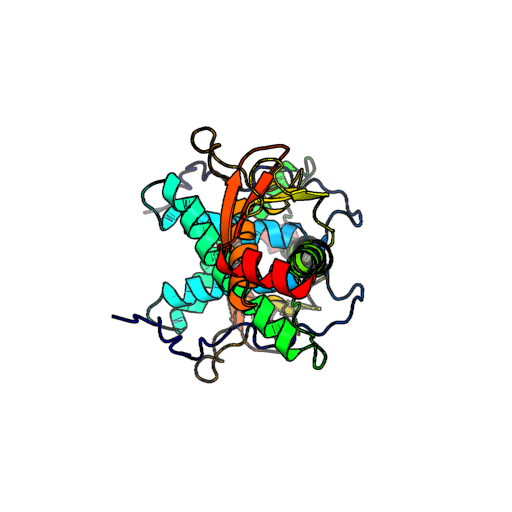N . LYS B 1 106 ? 4.152 3.645 15.484 1 92.88 106 LYS B N 1
ATOM 2435 C CA . LYS B 1 106 ? 5.031 4.453 16.328 1 92.88 106 LYS B CA 1
ATOM 2436 C C . LYS B 1 106 ? 4.699 5.938 16.203 1 92.88 106 LYS B C 1
ATOM 2438 O O . LYS B 1 106 ? 4.117 6.367 15.195 1 92.88 106 LYS B O 1
ATOM 2443 N N . GLU B 1 107 ? 5.113 6.691 17.234 1 95.81 107 GLU B N 1
ATOM 2444 C CA . GLU B 1 107 ? 4.945 8.141 17.172 1 95.81 107 GLU B CA 1
ATOM 2445 C C . GLU B 1 107 ? 6.051 8.789 16.344 1 95.81 107 GLU B C 1
ATOM 2447 O O . GLU B 1 107 ? 7.145 8.234 16.219 1 95.81 107 GLU B O 1
ATOM 2452 N N . ALA B 1 108 ? 5.68 9.977 15.742 1 96.19 108 ALA B N 1
ATOM 2453 C CA . ALA B 1 108 ? 6.754 10.75 15.125 1 96.19 108 ALA B CA 1
ATOM 2454 C C . ALA B 1 108 ? 7.812 11.141 16.156 1 96.19 108 ALA B C 1
ATOM 2456 O O . ALA B 1 108 ? 7.508 11.305 17.344 1 96.19 108 ALA B O 1
ATOM 2457 N N . ASP B 1 109 ? 9.008 11.344 15.758 1 97.5 109 ASP B N 1
ATOM 2458 C CA . ASP B 1 109 ? 10.141 11.484 16.672 1 97.5 109 ASP B CA 1
ATOM 2459 C C . ASP B 1 109 ? 10.094 12.82 17.406 1 97.5 109 ASP B C 1
ATOM 2461 O O . ASP B 1 109 ? 10.359 12.875 18.609 1 97.5 109 ASP B O 1
ATOM 2465 N N . LYS B 1 110 ? 9.875 13.93 16.719 1 97.62 110 LYS B N 1
ATOM 2466 C CA . LYS B 1 110 ? 9.906 15.25 17.344 1 97.62 110 LYS B CA 1
ATOM 2467 C C . LYS B 1 110 ? 8.773 16.125 16.812 1 97.62 110 LYS B C 1
ATOM 2469 O O . LYS B 1 110 ? 8.336 15.969 15.672 1 97.62 110 LYS B O 1
ATOM 2474 N N . LEU B 1 111 ? 8.266 16.969 17.625 1 98 111 LEU B N 1
ATOM 2475 C CA . LEU B 1 111 ? 7.375 18.078 17.312 1 98 111 LEU B CA 1
ATOM 2476 C C . LEU B 1 111 ? 7.938 19.391 17.859 1 98 111 LEU B C 1
ATOM 2478 O O . LEU B 1 111 ? 8.234 19.5 19.047 1 98 111 LEU B O 1
ATOM 2482 N N . GLU B 1 112 ? 8.133 20.359 16.953 1 97.5 112 GLU B N 1
ATOM 2483 C CA . GLU B 1 112 ? 8.75 21.625 17.344 1 97.5 112 GLU B CA 1
ATOM 2484 C C . GLU B 1 112 ? 8.047 22.812 16.688 1 97.5 112 GLU B C 1
ATOM 2486 O O . GLU B 1 112 ? 7.434 22.656 15.625 1 97.5 112 GLU B O 1
ATOM 2491 N N . GLN B 1 113 ? 8.117 23.906 17.328 1 97.25 113 GLN B N 1
ATOM 2492 C CA . GLN B 1 113 ? 7.691 25.172 16.75 1 97.25 113 GLN B CA 1
ATOM 2493 C C . GLN B 1 113 ? 8.891 26 16.312 1 97.25 113 GLN B C 1
ATOM 2495 O O . GLN B 1 113 ? 9.906 26.047 17.016 1 97.25 113 GLN B O 1
ATOM 2500 N N . ALA B 1 114 ? 8.727 26.609 15.172 1 96.69 114 ALA B N 1
ATOM 2501 C CA . ALA B 1 114 ? 9.797 27.484 14.711 1 96.69 114 ALA B CA 1
ATOM 2502 C C . ALA B 1 114 ? 10.023 28.625 15.703 1 96.69 114 ALA B C 1
ATOM 2504 O O . ALA B 1 114 ? 9.07 29.172 16.25 1 96.69 114 ALA B O 1
ATOM 2505 N N . ASN B 1 115 ? 11.258 28.984 15.875 1 93.88 115 ASN B N 1
ATOM 2506 C CA . ASN B 1 115 ? 11.594 30.062 16.812 1 93.88 115 ASN B CA 1
ATOM 2507 C C . ASN B 1 115 ? 11.227 31.422 16.25 1 93.88 115 ASN B C 1
ATOM 2509 O O . ASN B 1 115 ? 10.859 32.344 17 1 93.88 115 ASN B O 1
ATOM 2513 N N . ASP B 1 116 ? 11.289 31.594 14.984 1 93.81 116 ASP B N 1
ATOM 2514 C CA . ASP B 1 116 ? 11.211 32.906 14.367 1 93.81 116 ASP B CA 1
ATOM 2515 C C . ASP B 1 116 ? 9.852 33.125 13.711 1 93.81 116 ASP B C 1
ATOM 2517 O O . ASP B 1 116 ? 9.594 34.188 13.133 1 93.81 116 ASP B O 1
ATOM 2521 N N . ASP B 1 117 ? 9.023 32.156 13.711 1 96.38 117 ASP B N 1
ATOM 2522 C CA . ASP B 1 117 ? 7.734 32.281 13.031 1 96.38 117 ASP B CA 1
ATOM 2523 C C . ASP B 1 117 ? 6.648 31.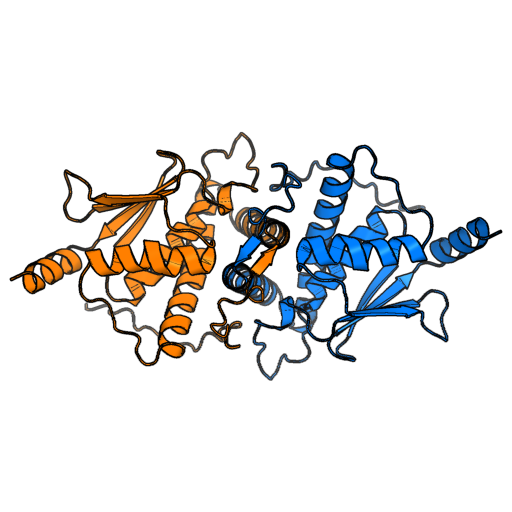5 13.789 1 96.38 117 ASP B C 1
ATOM 2525 O O . ASP B 1 117 ? 6.621 30.266 13.773 1 96.38 117 ASP B O 1
ATOM 2529 N N . LYS B 1 118 ? 5.672 32.219 14.375 1 95.19 118 LYS B N 1
ATOM 2530 C CA . LYS B 1 118 ? 4.641 31.625 15.219 1 95.19 118 LYS B CA 1
ATOM 2531 C C . LYS B 1 118 ? 3.713 30.719 14.406 1 95.19 118 LYS B C 1
ATOM 2533 O O . LYS B 1 118 ? 3.012 29.875 14.969 1 95.19 118 LYS B O 1
ATOM 2538 N N . ASN B 1 119 ? 3.693 30.859 13.07 1 97.88 119 ASN B N 1
ATOM 2539 C CA . ASN B 1 119 ? 2.803 30.094 12.203 1 97.88 119 ASN B CA 1
ATOM 2540 C C . ASN B 1 119 ? 3.432 28.766 11.781 1 97.88 119 ASN B C 1
ATOM 2542 O O . ASN B 1 119 ? 2.766 27.922 11.18 1 97.88 119 ASN B O 1
ATOM 2546 N N . THR B 1 120 ? 4.727 28.547 12.148 1 98.5 120 THR B N 1
ATOM 2547 C CA . THR B 1 120 ? 5.457 27.438 11.562 1 98.5 120 THR B CA 1
ATOM 2548 C C . THR B 1 120 ? 5.801 26.391 12.625 1 98.5 120 THR B C 1
ATOM 2550 O O . THR B 1 120 ? 6.348 26.734 13.672 1 98.5 120 THR B O 1
ATOM 2553 N N . TYR B 1 121 ? 5.469 25.203 12.352 1 98.62 121 TYR B N 1
ATOM 2554 C CA . TYR B 1 121 ? 5.777 24.062 13.195 1 98.62 121 TYR B CA 1
ATOM 2555 C C . TYR B 1 121 ? 6.48 22.969 12.391 1 98.62 121 TYR B C 1
ATOM 2557 O O . TYR B 1 121 ? 6.395 22.938 11.164 1 98.62 121 TYR B O 1
ATOM 2565 N N . TYR B 1 122 ? 7.148 22 13.117 1 98.56 122 TYR B N 1
ATOM 2566 C CA . TYR B 1 122 ? 7.887 20.922 12.484 1 98.56 122 TYR B CA 1
ATOM 2567 C C . TYR B 1 122 ? 7.535 19.578 13.125 1 98.56 122 TYR B C 1
ATOM 2569 O O . TYR B 1 122 ? 7.52 19.453 14.352 1 98.56 122 TYR B O 1
ATOM 2577 N N . ILE B 1 123 ? 7.215 18.688 12.312 1 98.5 123 ILE B N 1
ATOM 2578 C CA . ILE B 1 123 ? 7.262 17.281 12.719 1 98.5 123 ILE B CA 1
ATOM 2579 C C . ILE B 1 123 ? 8.484 16.609 12.102 1 98.5 123 ILE B C 1
ATOM 2581 O O . ILE B 1 123 ? 8.703 16.703 10.891 1 98.5 123 ILE B O 1
ATOM 2585 N N . ILE B 1 124 ? 9.258 15.945 12.906 1 98.38 124 ILE B N 1
ATOM 2586 C CA . ILE B 1 124 ? 10.516 15.383 12.43 1 98.38 124 ILE B CA 1
ATOM 2587 C C . ILE B 1 124 ? 10.516 13.867 12.641 1 98.38 124 ILE B C 1
ATOM 2589 O O . ILE B 1 124 ? 10.156 13.383 13.711 1 98.38 124 ILE B O 1
ATOM 2593 N N . GLU B 1 125 ? 10.797 13.18 11.633 1 96.62 125 GLU B N 1
ATOM 2594 C CA . GLU B 1 125 ? 10.992 11.734 11.641 1 96.62 125 GLU B CA 1
ATOM 2595 C C . GLU B 1 125 ? 12.367 11.359 11.094 1 96.62 125 GLU B C 1
ATOM 2597 O O . GLU B 1 125 ? 12.695 11.68 9.945 1 96.62 125 GLU B O 1
ATOM 2602 N N . ARG B 1 126 ? 13.133 10.68 11.867 1 95.81 126 ARG B N 1
ATOM 2603 C CA . ARG B 1 126 ? 14.492 10.344 11.477 1 95.81 126 ARG B CA 1
ATOM 2604 C C . ARG B 1 126 ? 14.5 9.383 10.281 1 95.81 126 ARG B C 1
ATOM 2606 O O . ARG B 1 126 ? 15.289 9.547 9.352 1 95.81 126 ARG B O 1
ATOM 2613 N N . GLU B 1 127 ? 13.586 8.383 10.297 1 94.25 127 GLU B N 1
ATOM 2614 C CA . GLU B 1 127 ? 13.516 7.391 9.234 1 94.25 127 GLU B CA 1
ATOM 2615 C C . GLU B 1 127 ? 12.07 7.051 8.891 1 94.25 127 GLU B C 1
ATOM 2617 O O . GLU B 1 127 ? 11.547 6.023 9.328 1 94.25 127 GLU B O 1
ATOM 2622 N N . PRO B 1 128 ? 11.5 7.926 8.055 1 94.56 128 PRO B N 1
ATOM 2623 C CA . PRO B 1 128 ? 10.141 7.566 7.629 1 94.56 128 PRO B CA 1
ATOM 2624 C C . PRO B 1 128 ? 10.086 6.227 6.902 1 94.56 128 PRO B C 1
ATOM 2626 O O . PRO B 1 128 ? 10.953 5.938 6.066 1 94.56 128 PRO B O 1
ATOM 2629 N N . ILE B 1 129 ? 9.086 5.5 7.191 1 91.19 129 ILE B N 1
ATOM 2630 C CA . ILE B 1 129 ? 8.953 4.145 6.672 1 91.19 129 ILE B CA 1
ATOM 2631 C C . ILE B 1 129 ? 8.867 4.18 5.148 1 91.19 129 ILE B C 1
ATOM 2633 O O . ILE B 1 129 ? 9.375 3.283 4.469 1 91.19 129 ILE B O 1
ATOM 2637 N N . VAL B 1 130 ? 8.328 5.254 4.555 1 93.56 130 VAL B N 1
ATOM 2638 C CA . VAL B 1 130 ? 8.109 5.383 3.117 1 93.56 130 VAL B CA 1
ATOM 2639 C C . VAL B 1 130 ? 9.438 5.645 2.408 1 93.56 130 VAL B C 1
ATOM 2641 O O . VAL B 1 130 ? 9.523 5.527 1.184 1 93.56 130 VAL B O 1
ATOM 2644 N N . ASN B 1 131 ? 10.422 5.984 3.17 1 92 131 ASN B N 1
ATOM 2645 C CA . ASN B 1 131 ? 11.742 6.203 2.586 1 92 131 ASN B CA 1
ATOM 2646 C C . ASN B 1 131 ? 12.664 5.012 2.83 1 92 131 ASN B C 1
ATOM 2648 O O . ASN B 1 131 ? 13.719 4.898 2.199 1 92 131 ASN B O 1
ATOM 2652 N N . LYS B 1 132 ? 12.195 4.16 3.695 1 85.38 132 LYS B N 1
ATOM 2653 C CA . LYS B 1 132 ? 13.062 3.078 4.156 1 85.38 132 LYS B CA 1
ATOM 2654 C C . LYS B 1 132 ? 13.297 2.051 3.053 1 85.38 132 LYS B C 1
ATOM 2656 O O . LYS B 1 132 ? 14.414 1.545 2.895 1 85.38 132 LYS B O 1
ATOM 2661 N N . PHE B 1 133 ? 12.234 1.812 2.26 1 75.81 133 PHE B N 1
ATOM 2662 C CA . PHE B 1 133 ? 12.344 0.673 1.356 1 75.81 133 PHE B CA 1
ATOM 2663 C C . PHE B 1 133 ? 12.32 1.131 -0.097 1 75.81 133 PHE B C 1
ATOM 2665 O O . PHE B 1 133 ? 12.203 0.311 -1.01 1 75.81 133 PHE B O 1
ATOM 2672 N N . ILE B 1 134 ? 12.328 2.336 -0.262 1 79.12 134 ILE B N 1
ATOM 2673 C CA . ILE B 1 134 ? 12.281 2.875 -1.617 1 79.12 134 ILE B CA 1
ATOM 2674 C C . ILE B 1 134 ? 13.68 3.285 -2.062 1 79.12 134 ILE B C 1
ATOM 2676 O O . ILE B 1 134 ? 14.383 4.004 -1.345 1 79.12 134 ILE B O 1
ATOM 2680 N N . SER B 1 135 ? 14.102 2.693 -3.094 1 73.25 135 SER B N 1
ATOM 2681 C CA . SER B 1 135 ? 15.367 3.111 -3.678 1 73.25 135 SER B CA 1
ATOM 2682 C C . SER B 1 135 ? 15.156 4.086 -4.828 1 73.25 135 SER B C 1
ATOM 2684 O O . SER B 1 135 ? 14.398 3.801 -5.762 1 73.25 135 SER B O 1
ATOM 2686 N N . VAL B 1 136 ? 15.625 5.242 -4.664 1 74.56 136 VAL B N 1
ATOM 2687 C CA . VAL B 1 136 ? 15.539 6.234 -5.727 1 74.56 136 VAL B CA 1
ATOM 2688 C C . VAL B 1 136 ? 16.875 6.301 -6.477 1 74.56 136 VAL B C 1
ATOM 2690 O O . VAL B 1 136 ? 17.938 6.195 -5.871 1 74.56 136 VAL B O 1
ATOM 2693 N N . PRO B 1 137 ? 16.703 6.41 -7.809 1 77.19 137 PRO B N 1
ATOM 2694 C CA . PRO B 1 137 ? 17.938 6.586 -8.578 1 77.19 137 PRO B CA 1
ATOM 2695 C C . PRO B 1 137 ? 18.797 7.73 -8.055 1 77.19 137 PRO B C 1
ATOM 2697 O O . PRO B 1 137 ? 18.281 8.688 -7.477 1 77.19 137 PRO B O 1
ATOM 2700 N N . LYS B 1 138 ? 20.062 7.566 -8.344 1 79.38 138 LYS B N 1
ATOM 2701 C CA . LYS B 1 138 ? 21.047 8.523 -7.836 1 79.38 138 LYS B CA 1
ATOM 2702 C C . LYS B 1 138 ? 20.734 9.938 -8.328 1 79.38 138 LYS B C 1
ATOM 2704 O O . LYS B 1 138 ? 20.938 10.914 -7.598 1 79.38 138 LYS B O 1
ATOM 2709 N N . ASP B 1 139 ? 20.25 10.039 -9.547 1 82.06 139 ASP B N 1
ATOM 2710 C CA . ASP B 1 139 ? 19.969 11.344 -10.141 1 82.06 139 ASP B CA 1
ATOM 2711 C C . ASP B 1 139 ? 18.656 11.914 -9.625 1 82.06 139 ASP B C 1
ATOM 2713 O O . ASP B 1 139 ? 18.312 13.055 -9.93 1 82.06 139 ASP B O 1
ATOM 2717 N N . LYS B 1 140 ? 17.984 11.125 -8.719 1 82.19 140 LYS B N 1
ATOM 2718 C CA . LYS B 1 140 ? 16.688 11.57 -8.203 1 82.19 140 LYS B CA 1
ATOM 2719 C C . LYS B 1 140 ? 16.672 11.547 -6.676 1 82.19 140 LYS B C 1
ATOM 2721 O O . LYS B 1 140 ? 15.609 11.453 -6.062 1 82.19 140 LYS B O 1
ATOM 2726 N N . LYS B 1 141 ? 17.719 11.688 -6.113 1 81.25 141 LYS B N 1
ATOM 2727 C CA . LYS B 1 141 ? 17.859 11.602 -4.66 1 81.25 141 LYS B CA 1
ATOM 2728 C C . LYS B 1 141 ? 17.172 12.781 -3.975 1 81.25 141 LYS B C 1
ATOM 2730 O O . LYS B 1 141 ? 16.922 12.742 -2.768 1 81.25 141 LYS B O 1
ATOM 2735 N N . TYR B 1 142 ? 16.906 13.734 -4.789 1 83.62 142 TYR B N 1
ATOM 2736 C CA . TYR B 1 142 ? 16.234 14.906 -4.23 1 83.62 142 TYR B CA 1
ATOM 2737 C C . TYR B 1 142 ? 14.766 14.625 -3.957 1 83.62 142 TYR B C 1
ATOM 2739 O O . TYR B 1 142 ? 14.109 15.375 -3.24 1 83.62 142 TYR B O 1
ATOM 2747 N N . ILE B 1 143 ? 14.281 13.57 -4.441 1 88 143 ILE B N 1
ATOM 2748 C CA . ILE B 1 143 ? 12.883 13.219 -4.234 1 88 143 ILE B CA 1
ATOM 2749 C C . ILE B 1 143 ? 12.695 12.625 -2.842 1 88 143 ILE B C 1
ATOM 2751 O O . ILE B 1 143 ? 13.398 11.68 -2.469 1 88 143 ILE B O 1
ATOM 2755 N N . ASN B 1 144 ? 11.906 13.164 -2.104 1 93.06 144 ASN B N 1
ATOM 2756 C CA . ASN B 1 144 ? 11.523 12.672 -0.785 1 93.06 144 ASN B CA 1
ATOM 2757 C C . ASN B 1 144 ? 10.141 12.031 -0.808 1 93.06 144 ASN B C 1
ATOM 2759 O O . ASN B 1 144 ? 9.125 12.734 -0.852 1 93.06 144 ASN B O 1
ATOM 2763 N N . CYS B 1 145 ? 10.039 10.758 -0.692 1 94.5 145 CYS B N 1
ATOM 2764 C CA . CYS B 1 145 ? 8.773 10.039 -0.806 1 94.5 145 CYS B CA 1
ATOM 2765 C C . CYS B 1 145 ? 7.879 10.312 0.396 1 94.5 145 CYS B C 1
ATOM 2767 O O . CYS B 1 145 ? 6.676 10.055 0.352 1 94.5 145 CYS B O 1
ATOM 2769 N N . ALA B 1 146 ? 8.492 10.906 1.422 1 96.5 146 ALA B N 1
ATOM 2770 C CA . ALA B 1 146 ? 7.703 11.273 2.594 1 96.5 146 ALA B CA 1
ATOM 2771 C C . ALA B 1 146 ? 6.719 12.391 2.264 1 96.5 146 ALA B C 1
ATOM 2773 O O . ALA B 1 146 ? 5.855 12.727 3.078 1 96.5 146 ALA B O 1
ATOM 2774 N N . ALA B 1 147 ? 6.812 12.891 1.048 1 96.81 147 ALA B N 1
ATOM 2775 C CA . ALA B 1 147 ? 5.793 13.82 0.567 1 96.81 147 ALA B CA 1
ATOM 2776 C C . ALA B 1 147 ? 4.398 13.203 0.665 1 96.81 147 ALA B C 1
ATOM 2778 O O . ALA B 1 147 ? 3.414 13.914 0.893 1 96.81 147 ALA B O 1
ATOM 2779 N N . PHE B 1 148 ? 4.352 11.914 0.547 1 97.19 148 PHE B N 1
ATOM 2780 C CA . PHE B 1 148 ? 3.119 11.164 0.743 1 97.19 148 PHE B CA 1
ATOM 2781 C C . PHE B 1 148 ? 2.545 11.422 2.133 1 97.19 148 PHE B C 1
ATOM 2783 O O . PHE B 1 148 ? 1.36 11.727 2.273 1 97.19 148 PHE B O 1
ATOM 2790 N N . ILE B 1 149 ? 3.348 11.344 3.139 1 98.12 149 ILE B N 1
ATOM 2791 C CA . ILE B 1 149 ? 2.945 11.586 4.52 1 98.12 149 ILE B CA 1
ATOM 2792 C C . ILE B 1 149 ? 2.59 13.055 4.707 1 98.12 149 ILE B C 1
ATOM 2794 O O . ILE B 1 149 ? 1.639 13.383 5.418 1 98.12 149 ILE B O 1
ATOM 2798 N N . GLY B 1 150 ? 3.396 13.914 4.066 1 98.38 150 GLY B N 1
ATOM 2799 C CA . GLY B 1 150 ? 3.066 15.328 4.102 1 98.38 150 GLY B CA 1
ATOM 2800 C C . GLY B 1 150 ? 1.651 15.625 3.641 1 98.38 150 GLY B C 1
ATOM 2801 O O . GLY B 1 150 ? 0.952 16.438 4.25 1 98.38 150 GLY B O 1
ATOM 2802 N N . GLY B 1 151 ? 1.267 14.953 2.584 1 98.5 151 GLY B N 1
ATOM 2803 C CA . GLY B 1 151 ? -0.096 15.102 2.098 1 98.5 151 GLY B CA 1
ATOM 2804 C C . GLY B 1 151 ? -1.14 14.656 3.105 1 98.5 151 GLY B C 1
ATOM 2805 O O . GLY B 1 151 ? -2.188 15.297 3.24 1 98.5 151 GLY B O 1
ATOM 2806 N N . ILE B 1 152 ? -0.862 13.602 3.768 1 98.5 152 ILE B N 1
ATOM 2807 C CA . ILE B 1 152 ? -1.768 13.094 4.789 1 98.5 152 ILE B CA 1
ATOM 2808 C C . ILE B 1 152 ? -1.96 14.148 5.879 1 98.5 152 ILE B C 1
ATOM 2810 O O . ILE B 1 152 ? -3.094 14.484 6.234 1 98.5 152 ILE B O 1
ATOM 2814 N N . ILE B 1 153 ? -0.868 14.688 6.391 1 98.69 153 ILE B N 1
ATOM 2815 C CA . ILE B 1 153 ? -0.892 15.703 7.438 1 98.69 153 ILE B CA 1
ATOM 2816 C C . ILE B 1 153 ? -1.714 16.906 6.977 1 98.69 153 ILE B C 1
ATOM 2818 O O . ILE B 1 153 ? -2.582 17.391 7.703 1 98.69 153 ILE B O 1
ATOM 2822 N N . GLU B 1 154 ? -1.455 17.312 5.805 1 98.81 154 GLU B N 1
ATOM 2823 C CA . GLU B 1 154 ? -2.111 18.5 5.266 1 98.81 154 GLU B CA 1
ATOM 2824 C C . GLU B 1 154 ? -3.623 18.312 5.184 1 98.81 154 GLU B C 1
ATOM 2826 O O . GLU B 1 154 ? -4.387 19.203 5.547 1 98.81 154 GLU B O 1
ATOM 2831 N N . ALA B 1 155 ? -4.023 17.172 4.691 1 98.69 155 ALA B N 1
ATOM 2832 C CA . ALA B 1 155 ? -5.449 16.875 4.57 1 98.69 155 ALA B CA 1
ATOM 2833 C C . ALA B 1 155 ? -6.129 16.875 5.938 1 98.69 155 ALA B C 1
ATOM 2835 O O . ALA B 1 155 ? -7.191 17.469 6.109 1 98.69 155 ALA B O 1
ATOM 2836 N N . ILE B 1 156 ? -5.512 16.234 6.871 1 97.88 156 ILE B N 1
ATOM 2837 C CA . ILE B 1 156 ? -6.102 16.125 8.203 1 97.88 156 ILE B CA 1
ATOM 2838 C C . ILE B 1 156 ? -6.266 17.516 8.812 1 97.88 156 ILE B C 1
ATOM 2840 O O . ILE B 1 156 ? -7.328 17.844 9.328 1 97.88 156 ILE B O 1
ATOM 2844 N N . LEU B 1 157 ? -5.238 18.328 8.719 1 98.31 157 LEU B N 1
ATOM 2845 C CA . LEU B 1 157 ? -5.293 19.688 9.273 1 98.31 157 LEU B CA 1
ATOM 2846 C C . LEU B 1 157 ? -6.375 20.516 8.594 1 98.31 157 LEU B C 1
ATOM 2848 O O . LEU B 1 157 ? -7.211 21.125 9.266 1 98.31 157 LEU B O 1
ATOM 2852 N N . ASN B 1 158 ? -6.383 20.469 7.316 1 98.25 158 ASN B N 1
ATOM 2853 C CA . ASN B 1 158 ? -7.328 21.281 6.562 1 98.25 158 ASN B CA 1
ATOM 2854 C C . ASN B 1 158 ? -8.766 20.828 6.781 1 98.25 158 ASN B C 1
ATOM 2856 O O . ASN B 1 158 ? -9.68 21.641 6.898 1 98.25 158 ASN B O 1
ATOM 2860 N N . GLU B 1 159 ? -8.953 19.516 6.891 1 96.19 159 GLU B N 1
ATOM 2861 C CA . GLU B 1 159 ? -10.289 18.969 7.125 1 96.19 159 GLU B CA 1
ATOM 2862 C C . GLU B 1 159 ? -10.766 19.266 8.539 1 96.19 159 GLU B C 1
ATOM 2864 O O . GLU B 1 159 ? -11.977 19.297 8.805 1 96.19 159 GLU B O 1
ATOM 2869 N N . CYS B 1 160 ? -9.922 19.484 9.438 1 95.44 160 CYS B N 1
ATOM 2870 C CA . CYS B 1 160 ? -10.273 19.734 10.828 1 95.44 160 CYS B CA 1
ATOM 2871 C C . CYS B 1 160 ? -10.211 21.219 11.141 1 95.44 160 CYS B C 1
ATOM 2873 O O . CYS B 1 160 ? -10.078 21.609 12.297 1 95.44 160 CYS B O 1
ATOM 2875 N N . ASN B 1 161 ? -10.164 22.062 10.125 1 96.25 161 ASN B N 1
ATOM 2876 C CA . ASN B 1 161 ? -10.281 23.5 10.211 1 96.25 161 ASN B CA 1
ATOM 2877 C C . ASN B 1 161 ? -9.008 24.141 10.766 1 96.25 161 ASN B C 1
ATOM 2879 O O . ASN B 1 161 ? -9.078 25.109 11.523 1 96.25 161 ASN B O 1
ATOM 2883 N N . PHE B 1 162 ? -7.926 23.562 10.469 1 98.12 162 PHE B N 1
ATOM 2884 C CA . PHE B 1 162 ? -6.609 24.141 10.695 1 98.12 162 PHE B CA 1
ATOM 2885 C C . PHE B 1 162 ? -5.867 24.328 9.375 1 98.12 162 PHE B C 1
ATOM 2887 O O . PHE B 1 162 ? -4.84 23.688 9.141 1 98.12 162 PHE B O 1
ATOM 2894 N N . PRO B 1 163 ? -6.398 25.281 8.586 1 98.62 163 PRO B N 1
ATOM 2895 C CA . PRO B 1 163 ? -5.777 25.453 7.273 1 98.62 163 PRO B CA 1
ATOM 2896 C C . PRO B 1 163 ? -4.266 25.656 7.359 1 98.62 163 PRO B C 1
ATOM 2898 O O . PRO B 1 163 ? -3.801 26.516 8.117 1 98.62 163 PRO B O 1
ATOM 2901 N N . ALA B 1 164 ? -3.502 24.875 6.605 1 98.75 164 ALA B N 1
ATOM 2902 C CA . ALA B 1 164 ? -2.043 24.875 6.652 1 98.75 164 ALA B CA 1
ATOM 2903 C C . ALA B 1 164 ? -1.449 24.359 5.348 1 98.75 164 ALA B C 1
ATOM 2905 O O . ALA B 1 164 ? -2.135 23.688 4.57 1 98.75 164 ALA B O 1
ATOM 2906 N N . LYS B 1 165 ? -0.274 24.75 5.066 1 98.62 165 LYS B N 1
ATOM 2907 C CA . LYS B 1 165 ? 0.532 24.203 3.979 1 98.62 165 LYS B CA 1
ATOM 2908 C C . LYS B 1 165 ? 1.703 23.391 4.52 1 98.62 165 LYS B C 1
ATOM 2910 O O . LYS B 1 165 ? 2.35 23.781 5.488 1 98.62 165 LYS B O 1
ATOM 2915 N N . ILE B 1 166 ? 1.933 22.234 3.867 1 98.56 166 ILE B N 1
ATOM 2916 C CA . ILE B 1 166 ? 3.006 21.359 4.316 1 98.56 166 ILE B CA 1
ATOM 2917 C C . ILE B 1 166 ? 4.086 21.266 3.24 1 98.56 166 ILE B C 1
ATOM 2919 O O . ILE B 1 166 ? 3.781 21.078 2.059 1 98.56 166 ILE B O 1
ATOM 2923 N N . THR B 1 167 ? 5.285 21.453 3.576 1 97.69 167 THR B N 1
ATOM 2924 C CA . THR B 1 167 ? 6.426 21.172 2.719 1 97.69 167 THR B CA 1
ATOM 2925 C C . THR B 1 167 ? 7.348 20.141 3.379 1 97.69 167 THR B C 1
ATOM 2927 O O . THR B 1 167 ? 7.457 20.094 4.605 1 97.69 167 THR B O 1
ATOM 2930 N N . VAL B 1 168 ? 7.961 19.312 2.582 1 97.44 168 VAL B N 1
ATOM 2931 C CA . VAL B 1 168 ? 8.781 18.219 3.09 1 97.44 168 VAL B CA 1
ATOM 2932 C C . VAL B 1 168 ? 10.242 18.438 2.719 1 97.44 168 VAL B C 1
ATOM 2934 O O . VAL B 1 168 ? 10.555 18.766 1.568 1 97.44 168 VAL B O 1
ATOM 2937 N N . HIS B 1 169 ? 11.156 18.281 3.75 1 96.5 169 HIS B N 1
ATOM 2938 C CA . HIS B 1 169 ? 12.562 18.578 3.541 1 96.5 169 HIS B CA 1
ATOM 2939 C C . HIS B 1 169 ? 13.453 17.453 4.051 1 96.5 169 HIS B C 1
ATOM 2941 O O . HIS B 1 169 ? 13.141 16.828 5.059 1 96.5 169 HIS B O 1
ATOM 2947 N N . TRP B 1 170 ? 14.578 17.266 3.27 1 95.56 170 TRP B N 1
ATOM 2948 C CA . TRP B 1 170 ? 15.633 16.391 3.785 1 95.56 170 TRP B CA 1
ATOM 2949 C C . TRP B 1 170 ? 16.422 17.094 4.891 1 95.56 170 TRP B C 1
ATOM 2951 O O . TRP B 1 170 ? 17.453 17.688 4.637 1 95.56 170 TRP B O 1
ATOM 2961 N N . HIS B 1 171 ? 15.961 17.078 6.098 1 95.62 171 HIS B N 1
ATOM 2962 C CA . HIS B 1 171 ? 16.562 17.641 7.293 1 95.62 171 HIS B CA 1
ATOM 2963 C C . HIS B 1 171 ? 16.297 16.766 8.516 1 95.62 171 HIS B C 1
ATOM 2965 O O . HIS B 1 171 ? 15.148 16.547 8.883 1 95.62 171 HIS B O 1
ATOM 2971 N N . GLU B 1 172 ? 17.422 16.234 9.203 1 96.75 172 GLU B N 1
ATOM 2972 C CA . GLU B 1 172 ? 17.312 15.32 10.344 1 96.75 172 GLU B CA 1
ATOM 2973 C C . GLU B 1 172 ? 16.484 14.094 9.984 1 96.75 172 GLU B C 1
ATOM 2975 O O . GLU B 1 172 ? 15.609 13.688 10.742 1 96.75 172 GLU B O 1
ATOM 2980 N N . GLY B 1 173 ? 16.844 13.562 8.844 1 95.56 173 GLY B N 1
ATOM 2981 C CA . GLY B 1 173 ? 16 12.555 8.234 1 95.56 173 GLY B CA 1
ATOM 2982 C C . GLY B 1 173 ? 14.938 13.148 7.32 1 95.56 173 GLY B C 1
ATOM 2983 O O . GLY B 1 173 ? 15.234 13.516 6.18 1 95.56 173 GLY B O 1
ATOM 2984 N N . THR B 1 174 ? 13.781 13.359 7.852 1 97.5 174 THR B N 1
ATOM 2985 C CA . THR B 1 174 ? 12.727 14.086 7.148 1 97.5 174 THR B CA 1
ATOM 2986 C C . THR B 1 174 ? 12.016 15.055 8.094 1 97.5 174 THR B C 1
ATOM 2988 O O . THR B 1 174 ? 11.672 14.695 9.219 1 97.5 174 THR B O 1
ATOM 2991 N N . THR B 1 175 ? 11.922 16.234 7.621 1 98.44 175 THR B N 1
ATOM 2992 C CA . THR B 1 175 ? 11.188 17.25 8.359 1 98.44 175 THR B CA 1
ATOM 2993 C C . THR B 1 175 ? 9.945 17.688 7.586 1 98.44 175 THR B C 1
ATOM 2995 O O . THR B 1 175 ? 10.039 18.109 6.426 1 98.44 175 THR B O 1
ATOM 2998 N N . PHE B 1 176 ? 8.82 17.547 8.219 1 98.62 176 PHE B N 1
ATOM 2999 C CA . PHE B 1 176 ? 7.574 18.109 7.711 1 98.62 176 PHE B CA 1
ATOM 3000 C C . PHE B 1 176 ? 7.352 19.516 8.25 1 98.62 176 PHE B C 1
ATOM 3002 O O . PHE B 1 176 ? 7.098 19.688 9.445 1 98.62 176 PHE B O 1
ATOM 3009 N N . MET B 1 177 ? 7.5 20.484 7.375 1 98.75 177 MET B N 1
ATOM 3010 C CA . MET B 1 177 ? 7.273 21.859 7.773 1 98.75 177 MET B CA 1
ATOM 3011 C C . MET B 1 177 ? 5.812 22.25 7.586 1 98.75 177 MET B C 1
ATOM 3013 O O . MET B 1 177 ? 5.281 22.156 6.48 1 98.75 177 MET B O 1
ATOM 3017 N N . ILE B 1 178 ? 5.191 22.641 8.648 1 98.81 178 ILE B N 1
ATOM 3018 C CA . ILE B 1 178 ? 3.781 23.016 8.656 1 98.81 178 ILE B CA 1
ATOM 3019 C C . ILE B 1 178 ? 3.65 24.531 8.805 1 98.81 178 ILE B C 1
ATOM 3021 O O . ILE B 1 178 ? 4.074 25.094 9.82 1 98.81 178 ILE B O 1
ATOM 3025 N N . LYS B 1 179 ? 3.107 25.172 7.883 1 98.75 179 LYS B N 1
ATOM 3026 C CA . LYS B 1 179 ? 2.838 26.609 7.949 1 98.75 179 LYS B CA 1
ATOM 3027 C C . LYS B 1 179 ? 1.339 26.875 8 1 98.75 179 LYS B C 1
ATOM 3029 O O . LYS B 1 179 ? 0.627 26.672 7.02 1 98.75 179 LYS B O 1
ATOM 3034 N N . PHE B 1 180 ? 0.877 27.438 9.133 1 98.69 180 PHE B N 1
ATOM 3035 C CA . PHE B 1 180 ? -0.544 27.672 9.352 1 98.69 180 PHE B CA 1
ATOM 3036 C C . PHE B 1 180 ? -0.954 29.047 8.82 1 98.69 180 PHE B C 1
ATOM 3038 O O . PHE B 1 180 ? -0.156 29.984 8.828 1 98.69 180 PHE B O 1
ATOM 3045 N N . ASP B 1 181 ? -2.172 29.078 8.43 1 98.38 181 ASP B N 1
ATOM 3046 C CA . ASP B 1 181 ? -2.777 30.359 8.094 1 98.38 181 ASP B CA 1
ATOM 3047 C C . ASP B 1 181 ? -2.855 31.281 9.32 1 98.38 181 ASP B C 1
ATOM 3049 O O . ASP B 1 181 ? -3.021 30.797 10.445 1 98.38 181 ASP B O 1
ATOM 3053 N N . ASP B 1 182 ? -2.906 32.562 9.062 1 97.88 182 ASP B N 1
ATOM 3054 C CA . ASP B 1 182 ? -2.998 33.562 10.141 1 97.88 182 ASP B CA 1
ATOM 3055 C C . ASP B 1 182 ? -4.273 33.344 10.953 1 97.88 182 ASP B C 1
ATOM 3057 O O . ASP B 1 182 ? -4.277 33.562 12.172 1 97.88 182 ASP B O 1
ATOM 3061 N N . SER B 1 183 ? -5.242 32.969 10.297 1 97.38 183 SER B N 1
ATOM 3062 C CA . SER B 1 183 ? -6.535 32.812 10.945 1 97.38 183 SER B CA 1
ATOM 3063 C C . SER B 1 183 ? -6.465 31.75 12.047 1 97.38 183 SER B C 1
ATOM 3065 O O . SER B 1 183 ? -7.156 31.844 13.062 1 97.38 183 SER B O 1
ATOM 3067 N N . VAL B 1 184 ? -5.648 30.719 11.836 1 97.69 184 VAL B N 1
ATOM 3068 C CA . VAL B 1 184 ? -5.512 29.641 12.812 1 97.69 184 VAL B CA 1
ATOM 3069 C C . VAL B 1 184 ? -4.809 30.156 14.062 1 97.69 184 VAL B C 1
ATOM 3071 O O . VAL B 1 184 ? -5.227 29.859 15.18 1 97.69 184 VAL B O 1
ATOM 3074 N N . ILE B 1 185 ? -3.773 30.938 13.836 1 96.56 185 ILE B N 1
ATOM 3075 C CA . ILE B 1 185 ? -2.984 31.484 14.938 1 96.56 185 ILE B CA 1
ATOM 3076 C C . ILE B 1 185 ? -3.836 32.469 15.75 1 96.56 185 ILE B C 1
ATOM 3078 O O . ILE B 1 185 ? -3.814 32.438 16.984 1 96.56 185 ILE B O 1
ATOM 3082 N N . GLU B 1 186 ? -4.559 33.281 15.078 1 96.19 186 GLU B N 1
ATOM 3083 C CA . GLU B 1 186 ? -5.418 34.281 15.734 1 96.19 186 GLU B CA 1
ATOM 3084 C C . GLU B 1 186 ? -6.473 33.594 16.594 1 96.19 186 GLU B C 1
ATOM 3086 O O . GLU B 1 186 ? -6.711 34 17.734 1 96.19 186 GLU B O 1
ATOM 3091 N N . ARG B 1 187 ? -7.066 32.562 16 1 95.31 187 ARG B N 1
ATOM 3092 C CA . ARG B 1 187 ? -8.078 31.828 16.734 1 95.31 187 ARG B CA 1
ATOM 3093 C C . ARG B 1 187 ? -7.48 31.172 17.984 1 95.31 187 ARG B C 1
ATOM 3095 O O . ARG B 1 187 ? -8.094 31.156 19.047 1 95.31 187 ARG B O 1
ATOM 3102 N N . ASP B 1 188 ? -6.414 30.609 17.828 1 94.5 188 ASP B N 1
ATOM 3103 C CA . ASP B 1 188 ? -5.754 29.922 18.922 1 94.5 188 ASP B CA 1
ATOM 3104 C C . ASP B 1 188 ? -5.414 30.875 20.062 1 94.5 188 ASP B C 1
ATOM 3106 O O . ASP B 1 188 ? -5.527 30.531 21.234 1 94.5 188 ASP B O 1
ATOM 3110 N N . GLN B 1 189 ? -4.969 32.094 19.703 1 93.19 189 GLN B N 1
ATOM 3111 C CA . GLN B 1 189 ? -4.633 33.125 20.688 1 93.19 189 GLN B CA 1
ATOM 3112 C C . GLN B 1 189 ? -5.867 33.562 21.469 1 93.19 189 GLN B C 1
ATOM 3114 O O . GLN B 1 189 ? -5.789 33.844 22.672 1 93.19 189 GLN B O 1
ATOM 3119 N N . LEU B 1 190 ? -6.965 33.562 20.781 1 92.44 190 LEU B N 1
ATOM 3120 C CA . LEU B 1 190 ? -8.211 33.969 21.406 1 92.44 190 LEU B CA 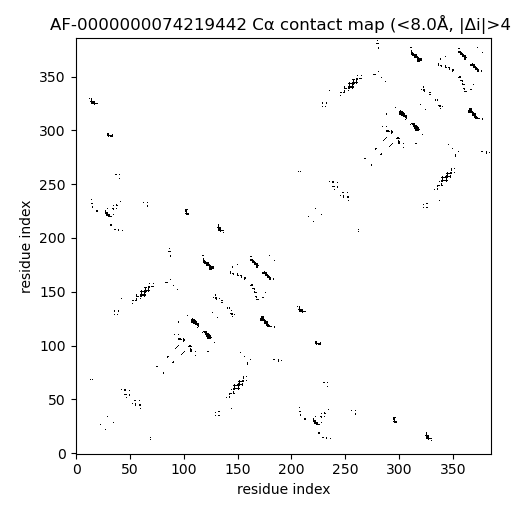1
ATOM 3121 C C . LEU B 1 190 ? -8.688 32.938 22.422 1 92.44 190 LEU B C 1
ATOM 3123 O O . LEU B 1 190 ? -9.281 33.281 23.438 1 92.44 190 LEU B O 1
ATOM 3127 N N . LEU B 1 191 ? -8.477 31.719 22.078 1 88.75 191 LEU B N 1
ATOM 3128 C CA . LEU B 1 191 ? -8.891 30.625 22.953 1 88.75 191 LEU B CA 1
ATOM 3129 C C . LEU B 1 191 ? -7.988 30.531 24.172 1 88.75 191 LEU B C 1
ATOM 3131 O O . LEU B 1 191 ? -8.383 29.969 25.203 1 88.75 191 LEU B O 1
ATOM 3135 N N . GLU B 1 192 ? -6.797 30.984 24.047 1 83.81 192 GLU B N 1
ATOM 3136 C CA . GLU B 1 192 ? -5.859 30.953 25.172 1 83.81 192 GLU B CA 1
ATOM 3137 C C . GLU B 1 192 ? -6.203 32.031 26.203 1 83.81 192 GLU B C 1
ATOM 3139 O O . GLU B 1 192 ? -5.84 31.906 27.375 1 83.81 192 GLU B O 1
ATOM 3144 N N . LYS B 1 193 ? -7 33.062 25.906 1 73 193 LYS B N 1
ATOM 3145 C CA . LYS B 1 193 ? -7.41 34.125 26.828 1 73 193 LYS B CA 1
ATOM 3146 C C . LYS B 1 193 ? -8.688 33.719 27.578 1 73 193 LYS B C 1
ATOM 3148 O O . LYS B 1 193 ? -9.305 32.719 27.281 1 73 193 LYS B O 1
#

Foldseek 3Di:
DCPPPPPPPPVPPPVPPPQPDPDPDVVNDDDLVVVLVVLQVVLVVLVVVDDDLVCSLVVLLQLLLVVLLVVLVNLVVNPVPPDQDLAPVVVVCCCQPPVCCSVPVHGFDDKAADPVDNQKIKGDHQADSSNVNDDDDPVNVQRDSCSNVLSNSQNNCVVSPFHWHWDWDPDNRIMIMIGTDPVSVVSNVVVVD/DCPPPPPPPPVPVPVPPPQPDPDPDVVNDDDLVVVLVVLQVVLVVLVVVDDDLVCSLVVLLQLLLVVLLVVLVNLVVNPVPPDQDLAPVVVVCCCQPPVCCSVPVHGFDDKAADPPDNQKIKGDHQADSSNVNDDDDPVNVQRDSCSNVLSSSQNNCVVSPFHWHWDWDPDNRIMIMIGTDPVSVVSNVVVVD

Sequence (386 aa):
MDTTPVFSGKSRFSFLDKSIEKTKSRSDQISLSAFAFLFAELVQYCENSVQLASEMQSKLSEIGYNVGQRIVDMMLIRDKNFKRETRLINMLIFIRSKVWPMLFNKEADKLEQANDDKNTYYIIEREPIVNKFISVPKDKKYINCAAFIGGIIEAILNECNFPAKITVHWHEGTTFMIKFDDSVIERDQLLEKMDTTPVFSGKSRFSFLDKSIEKTKSRSDQISLSAFAFLFAELVQYCENSVQLASEMQSKLSEIGYNVGQRIVDMMLIRDKNFKRETRLINMLIFIRSKVWPMLFNKEADKLEQANDDKNTYYIIEREPIVNKFISVPKDKKYINCAAFIGGIIEAILNECNFPAKITVHWHEGTTFMIKFDDSVIERDQLLEK

Organism: Dermatophagoides pteronyssinus (NCBI:txid6956)

Solvent-accessible surface area (backbone atoms only — not comparable to full-atom values): 21015 Å² total; per-residue (Å²): 134,85,78,66,80,73,77,71,73,67,77,67,79,53,32,55,66,37,78,81,70,82,58,90,45,88,82,44,49,26,22,37,58,40,41,44,51,50,51,45,52,51,51,50,50,35,52,71,73,40,91,48,75,80,46,26,39,55,46,34,17,50,53,16,23,55,46,17,47,50,50,50,52,50,48,58,65,74,30,86,74,58,71,80,64,79,46,64,67,56,44,54,46,42,44,35,64,48,52,29,29,51,40,57,66,42,61,56,74,44,78,46,67,46,90,89,37,94,48,30,34,35,40,30,27,64,72,50,71,64,50,62,39,48,40,64,56,82,95,43,62,84,62,52,59,52,22,23,56,40,13,21,53,34,26,39,33,42,73,61,71,39,48,49,48,60,48,70,41,90,46,76,52,32,25,39,39,36,39,43,40,67,66,46,54,54,52,38,56,58,67,73,100,135,85,78,65,81,74,76,74,74,68,79,64,79,54,32,57,68,40,79,80,70,81,60,89,45,88,82,42,51,25,21,38,58,40,43,46,51,50,51,42,52,51,50,50,48,35,53,71,72,39,93,49,73,80,46,27,39,56,47,35,17,52,54,16,24,55,47,16,46,49,50,50,52,49,48,58,64,73,30,85,75,56,69,80,63,79,45,64,69,57,44,54,47,41,44,34,64,47,51,29,29,53,39,58,66,42,60,57,72,44,79,48,66,47,91,90,36,93,47,30,34,35,41,32,28,63,74,51,71,64,51,61,38,47,38,64,56,84,95,42,62,83,62,52,60,52,21,24,55,39,13,21,53,33,27,41,33,41,74,62,72,39,49,49,47,61,49,70,42,91,46,75,51,32,25,39,38,37,39,42,40,67,68,48,56,54,51,38,56,57,67,73,100

Radius of gyration: 22.96 Å; Cα contacts (8 Å, |Δi|>4): 584; chains: 2; bounding box: 45×80×62 Å

Secondary structure (DSSP, 8-state):
--------------TT-S------SGGGEEEHHHHHHHHHHHHHHHHHH-SSTHHHHHHHHHHHHHHHHHHHHHHHHH-TT-PPP-SHHHHHHHIIIIIHHHHHSS--SEEEE-SS-TTEEEEEESS-HHHHS----GGGTT--TTHHHHHHHHHHHHHTT--EEEEEE-SSSEEEEEEE-HHHHHHHHHHH-/--------------TT-S------SGGGEEEHHHHHHHHHHHHHHHHHH-SSTHHHHHHHHHHHHHHHHHHHHHHHHH-TT-PPP-SHHHHHHHIIIIIHHHHHSS--SEEEE-SS-TTEEEEEESS-HHHHSPPPPGGGTT--TTHHHHHHHHHHHHHTT--EEEEEE-SSSEEEEEEE-HHHHHHHHHHH-